Protein AF-A0A1V5PD63-F1 (afdb_monomer)

Mean predicted aligned error: 13.23 Å

Solvent-accessible surface area (backbone atoms only — not comparable to full-atom values): 27724 Å² total; per-residue (Å²): 128,73,57,47,49,63,32,43,35,45,34,33,26,64,24,47,32,35,43,68,70,80,51,73,36,28,32,40,61,41,26,37,80,57,93,47,21,31,34,32,47,24,65,67,56,54,49,72,75,47,67,59,88,42,68,67,51,39,60,47,52,78,74,50,48,59,48,77,75,58,52,82,85,56,81,45,93,88,32,72,53,39,74,52,70,36,71,29,63,66,95,59,85,50,79,59,32,60,36,34,39,48,30,50,51,100,81,66,23,35,47,53,54,15,66,49,57,46,49,35,50,47,40,30,51,47,49,51,46,37,61,76,66,67,65,72,68,51,68,91,58,44,45,91,52,67,96,51,17,58,48,61,56,48,26,73,65,32,28,86,43,80,82,34,24,36,63,70,32,56,42,49,43,54,32,58,70,39,64,56,83,47,45,33,72,43,46,29,29,40,38,37,70,72,73,80,65,45,76,77,44,39,30,35,21,38,36,52,73,43,75,42,48,35,41,37,38,38,43,49,41,40,71,34,73,69,15,50,79,67,76,39,49,37,56,69,55,65,57,69,76,43,38,56,58,43,32,26,52,44,27,53,55,49,43,54,54,50,30,62,57,32,69,52,48,100,55,59,50,40,28,47,55,39,46,54,60,70,70,48,86,69,54,90,51,34,29,44,46,57,35,62,66,32,41,60,64,61,58,72,46,54,45,76,65,43,53,76,32,61,69,45,44,53,45,39,26,33,38,55,91,76,76,24,56,34,71,31,71,88,47,78,65,94,53,67,80,55,57,75,58,58,46,48,31,32,51,41,73,44,59,49,101,85,64,48,78,76,44,80,42,71,49,35,56,36,11,35,29,43,38,25,42,18,44,97,93,36,74,61,67,85,82,85,84,71,78,92,66,57,84,87,66,59,91,64,62,72,59,79,86,70,75,80,77,80,89,73,91,70,83,86,73,82,78,81,81,63,70,75,51,83,61,34,97,61,86,85,53,75,57,42,23,33,64,24,34,28,71,46,71,63,89,46,24,38,34,23,47,39,45,70,48,55,66,76,52,30,33,32,36,25,45,48,86,34,29,87,56,89,74,86,77,55,74,70,39,76,43,44,33,32,28,73,44,77,45,80,55,89,83,25,37,37,34,32,24,31,62,105

Sequence (500 aa):
MPDYQTYRLRITVLTPLHIGNGREMLNQYDYAIHDGRTWRINENALLDTQNVEDPRVAASLMRIKPAQLLLPQDFTEGSRYFRYVLKGTPKSEAEGAVLREQIKDVFDRPYVPGTTIKGALRTALAWHLWGKKELRPEISRLRSKPKFAASDYEHELFGKDPNHDLLRALQVRDSASLDTNALMLVNVRVLTGRGKPGSPVEVEALRPQTVIESEVKLDTALFSPWAKARELQLINSKALIDFIQIARQYGLEAIQREQIWARRLPNEQVVRQFQTMLDYPLQANQFFLQVGWGGGWEQKTLGEHLKSNEAFMRAILESERANGWGVGREHMPENVQDFPISRRVVMAYRRNAQGEITAEIPASPLGWVLVSVGNDDLAIPETDWQPEFTEDDEYTPSAPVIEPPQEEKMPIVKPASKPLVESFEAIPQIGDRFKGEVFNQEGRALELFIPGLDDTVAAAYIGPDDNPTSKKYAEGDIVICEVIGLKQIGRICQVQCRKV

Foldseek 3Di:
DDLKFKKKKKKFWAFWAAFFPPDKAWELAQWDDDPQKIFGFPQVLLVVPWPCVPVVRVVVVVVHRSNNSDDPVQPDAPRPGTLGMAHGDDPDNDGGDIETEGDADPSRFHWAAQVFVLLLLLQLQLLVQCVVVVPAQDQVQADLALVCGCVSSQCVRAHVDPLQGVCVQKDKHIWDTHDCHQKHKFWKWKDQLDDDIHDIHIYITGDGRDIIIIMIMGRNNLCDVNVVVVVSNHPPNVCVVCSQVSQAVVQLVLLVLVLVLCVSFPDCQANVSSVLVNPDPDDSQKHKTFTHDFPPPVSSHNLVRQLVDPVSLQQQCDCVVVVHSVPVVPDDDPRSSCPPSIGMFTWAFDADLVRHTPDIGRHYGYGMIMMFMAGPVGDGDDDPDDHPDDPVSPPDPPDNPPDDPDDDDDDDDPDDQDDEDDADPDDDDARHKYKFFFDDDDQQKTKTDGHHDDVLAEIEIEDNVLRVDRDDDDGRDIFMWGFHDWDDDPNYIYGYTHTD

Structure (mmCIF, N/CA/C/O backbone):
data_AF-A0A1V5PD63-F1
#
_entry.id   AF-A0A1V5PD63-F1
#
loop_
_atom_site.group_PDB
_atom_site.id
_atom_site.type_symbol
_atom_site.label_atom_id
_atom_site.label_alt_id
_atom_site.label_comp_id
_atom_site.label_asym_id
_atom_site.label_entity_id
_atom_site.label_seq_id
_atom_site.pdbx_PDB_ins_code
_atom_site.Cartn_x
_atom_site.Cartn_y
_atom_site.Cartn_z
_atom_site.occupancy
_atom_site.B_iso_or_equiv
_atom_site.auth_seq_id
_atom_site.auth_comp_id
_atom_site.auth_asym_id
_atom_site.auth_atom_id
_atom_site.pdbx_PDB_model_num
ATOM 1 N N . MET A 1 1 ? 5.642 -21.739 -30.373 1.00 56.16 1 MET A N 1
ATOM 2 C CA . MET A 1 1 ? 5.588 -21.361 -28.945 1.00 56.16 1 MET A CA 1
ATOM 3 C C . MET A 1 1 ? 4.265 -20.657 -28.722 1.00 56.16 1 MET A C 1
ATOM 5 O O . MET A 1 1 ? 3.824 -20.011 -29.666 1.00 56.16 1 MET A O 1
ATOM 9 N N . PRO A 1 2 ? 3.609 -20.825 -27.567 1.00 71.69 2 PRO A N 1
ATOM 10 C CA . PRO A 1 2 ? 2.402 -20.066 -27.265 1.00 71.69 2 PRO A CA 1
ATOM 11 C C . PRO A 1 2 ? 2.681 -18.560 -27.355 1.00 71.69 2 PRO A C 1
ATOM 13 O O . PRO A 1 2 ? 3.777 -18.099 -27.034 1.00 71.69 2 PRO A O 1
ATOM 16 N N . ASP A 1 3 ? 1.667 -17.808 -27.777 1.00 89.94 3 ASP A N 1
ATOM 17 C CA . ASP A 1 3 ? 1.682 -16.343 -27.913 1.00 89.94 3 ASP A CA 1
ATOM 18 C C . ASP A 1 3 ? 1.691 -15.609 -26.555 1.00 89.94 3 ASP A C 1
ATOM 20 O O . ASP A 1 3 ? 1.510 -14.395 -26.477 1.00 89.94 3 ASP A O 1
ATOM 24 N N . TYR A 1 4 ? 1.876 -16.346 -25.459 1.00 93.44 4 TYR A N 1
ATOM 25 C CA . TYR A 1 4 ? 1.969 -15.832 -24.103 1.00 93.44 4 TYR A CA 1
ATOM 26 C C . TYR A 1 4 ? 2.741 -16.795 -23.191 1.00 93.44 4 TYR A C 1
ATOM 28 O O . TYR A 1 4 ? 2.940 -17.966 -23.516 1.00 93.44 4 TYR A O 1
ATOM 36 N N . GLN A 1 5 ? 3.136 -16.295 -22.022 1.00 93.88 5 GLN A N 1
ATOM 37 C CA . GLN A 1 5 ? 3.683 -17.066 -20.904 1.00 93.88 5 GLN A CA 1
ATOM 38 C C . GLN A 1 5 ? 2.861 -16.785 -19.645 1.00 93.88 5 GLN A C 1
ATOM 40 O O . GLN A 1 5 ? 2.387 -15.665 -19.455 1.00 93.88 5 GLN A O 1
ATOM 45 N N . THR A 1 6 ? 2.688 -17.784 -18.785 1.00 95.81 6 THR A N 1
ATOM 46 C CA . THR A 1 6 ? 1.979 -17.650 -17.506 1.00 95.81 6 THR A CA 1
ATOM 47 C C . THR A 1 6 ? 2.895 -18.000 -16.349 1.00 95.81 6 THR A C 1
ATOM 49 O O . THR A 1 6 ? 3.653 -18.966 -16.414 1.00 95.81 6 THR A O 1
ATOM 52 N N . TYR A 1 7 ? 2.787 -17.231 -15.275 1.00 97.06 7 TYR A N 1
ATOM 53 C CA . TYR A 1 7 ? 3.519 -17.420 -14.039 1.00 97.06 7 TYR A CA 1
ATOM 54 C C . TYR A 1 7 ? 2.541 -17.452 -12.873 1.00 97.06 7 TYR A C 1
ATOM 56 O O . TYR A 1 7 ? 1.720 -16.551 -12.711 1.00 97.06 7 TYR A O 1
ATOM 64 N N . ARG A 1 8 ? 2.666 -18.465 -12.025 1.00 97.62 8 ARG A N 1
ATOM 65 C CA . ARG A 1 8 ? 1.982 -18.541 -10.738 1.00 97.62 8 ARG A CA 1
ATOM 66 C C . ARG A 1 8 ? 2.792 -17.771 -9.707 1.00 97.62 8 ARG A C 1
ATOM 68 O O . ARG A 1 8 ? 4.009 -17.943 -9.619 1.00 97.62 8 ARG A O 1
ATOM 75 N N . LEU A 1 9 ? 2.113 -16.935 -8.934 1.00 97.62 9 LEU A N 1
ATOM 76 C CA . LEU A 1 9 ? 2.703 -16.177 -7.842 1.00 97.62 9 LEU A CA 1
ATOM 77 C C . LEU A 1 9 ? 2.231 -16.745 -6.508 1.00 97.62 9 LEU A C 1
ATOM 79 O O . LEU A 1 9 ? 1.028 -16.835 -6.262 1.00 97.62 9 LEU A O 1
ATOM 83 N N . ARG A 1 10 ? 3.187 -17.039 -5.628 1.00 97.50 10 ARG A N 1
ATOM 84 C CA . ARG A 1 10 ? 2.959 -17.231 -4.196 1.00 97.50 10 ARG A CA 1
ATOM 85 C C . ARG A 1 10 ? 3.561 -16.037 -3.466 1.00 97.50 10 ARG A C 1
ATOM 87 O O . ARG A 1 10 ? 4.773 -15.837 -3.498 1.00 97.50 10 ARG A O 1
ATOM 94 N N . ILE A 1 11 ? 2.712 -15.222 -2.857 1.00 97.81 11 ILE A N 1
ATOM 95 C CA . ILE A 1 11 ? 3.085 -13.963 -2.213 1.00 97.81 11 ILE A CA 1
ATOM 96 C C . ILE A 1 11 ? 2.921 -14.143 -0.704 1.00 97.81 11 ILE A C 1
ATOM 98 O O . ILE A 1 11 ? 1.800 -14.262 -0.215 1.00 97.81 11 ILE A O 1
ATOM 102 N N . THR A 1 12 ? 4.024 -14.157 0.035 1.00 97.81 12 THR A N 1
ATOM 103 C CA . THR A 1 12 ? 4.018 -14.233 1.501 1.00 97.81 12 THR A CA 1
ATOM 104 C C . THR A 1 12 ? 4.093 -12.826 2.078 1.00 97.81 12 THR A C 1
ATOM 106 O O . THR A 1 12 ? 5.031 -12.080 1.785 1.00 97.81 12 THR A O 1
ATOM 109 N N . VAL A 1 13 ? 3.117 -12.449 2.903 1.00 97.44 13 VAL A N 1
ATOM 110 C CA . VAL A 1 13 ? 3.118 -11.166 3.618 1.00 97.44 13 VAL A CA 1
ATOM 111 C C . VAL A 1 13 ? 4.199 -11.196 4.697 1.00 97.44 13 VAL A C 1
ATOM 113 O O . VAL A 1 13 ? 4.145 -12.029 5.596 1.00 97.44 13 VAL A O 1
ATOM 116 N N . LEU A 1 14 ? 5.188 -10.304 4.624 1.00 96.75 14 LEU A N 1
ATOM 117 C CA . LEU A 1 14 ? 6.289 -10.255 5.598 1.00 96.75 14 LEU A CA 1
ATOM 118 C C . LEU A 1 14 ? 5.989 -9.281 6.728 1.00 96.75 14 LEU A C 1
ATOM 120 O O . LEU A 1 14 ? 6.303 -9.549 7.883 1.00 96.75 14 LEU A O 1
ATOM 124 N N . THR A 1 15 ? 5.362 -8.157 6.390 1.00 96.44 15 THR A N 1
ATOM 125 C CA . THR A 1 15 ? 4.954 -7.132 7.348 1.00 96.44 15 THR A CA 1
ATOM 126 C C . THR A 1 15 ? 3.508 -6.713 7.101 1.00 96.44 15 THR A C 1
ATOM 128 O O . THR A 1 15 ? 3.012 -6.929 5.990 1.00 96.44 15 THR A O 1
ATOM 131 N N . PRO A 1 16 ? 2.803 -6.126 8.091 1.00 97.25 16 PRO A N 1
ATOM 132 C CA . PRO A 1 16 ? 1.379 -5.850 7.952 1.00 97.25 16 PRO A CA 1
ATOM 133 C C . PRO A 1 16 ? 1.063 -5.068 6.673 1.00 97.25 16 PRO A C 1
ATOM 135 O O . PRO A 1 16 ? 1.683 -4.040 6.376 1.00 97.25 16 PRO A O 1
ATOM 138 N N . LEU A 1 17 ? 0.112 -5.577 5.892 1.00 98.19 17 LEU A N 1
ATOM 139 C CA . LEU A 1 17 ? -0.193 -5.060 4.560 1.00 98.19 17 LEU A CA 1
ATOM 140 C C . LEU A 1 17 ? -1.595 -4.454 4.516 1.00 98.19 17 LEU A C 1
ATOM 142 O O . LEU A 1 17 ? -2.590 -5.169 4.462 1.00 98.19 17 LEU A O 1
ATOM 146 N N . HIS A 1 18 ? -1.654 -3.122 4.473 1.00 98.25 18 HIS A N 1
ATOM 147 C CA . HIS A 1 18 ? -2.888 -2.381 4.223 1.00 98.25 18 HIS A CA 1
ATOM 148 C C . HIS A 1 18 ? -2.990 -1.920 2.759 1.00 98.25 18 HIS A C 1
ATOM 150 O O . HIS A 1 18 ? -2.113 -1.212 2.241 1.00 98.25 18 HIS A O 1
ATOM 156 N N . ILE A 1 19 ? -4.099 -2.274 2.114 1.00 98.12 19 ILE A N 1
ATOM 157 C CA . ILE A 1 19 ? -4.550 -1.787 0.810 1.00 98.12 19 ILE A CA 1
ATOM 158 C C . ILE A 1 19 ? -5.971 -1.262 1.022 1.00 98.12 19 ILE A C 1
ATOM 160 O O . ILE A 1 19 ? -6.917 -2.038 1.088 1.00 98.12 19 ILE A O 1
ATOM 164 N N . GLY A 1 20 ? -6.119 0.052 1.170 1.00 95.69 20 GLY A N 1
ATOM 165 C CA . GLY A 1 20 ? -7.416 0.655 1.464 1.00 95.69 20 GLY A CA 1
ATOM 166 C C . GLY A 1 20 ? -8.352 0.700 0.255 1.00 95.69 20 GLY A C 1
ATOM 167 O O . GLY A 1 20 ? -7.907 0.911 -0.874 1.00 95.69 20 GLY A O 1
ATOM 168 N N . ASN A 1 21 ? -9.654 0.577 0.506 1.00 94.75 21 ASN A N 1
ATOM 169 C CA . ASN A 1 21 ? -10.713 0.848 -0.479 1.00 94.75 21 ASN A CA 1
ATOM 170 C C . ASN A 1 21 ? -11.198 2.316 -0.458 1.00 94.75 21 ASN A C 1
ATOM 172 O O . ASN A 1 21 ? -12.040 2.701 -1.263 1.00 94.75 21 ASN A O 1
ATOM 176 N N . GLY A 1 22 ? -10.662 3.133 0.457 1.00 94.12 22 GLY A N 1
ATOM 177 C CA . GLY A 1 22 ? -11.051 4.531 0.655 1.00 94.12 22 GLY A CA 1
ATOM 178 C C . GLY A 1 22 ? -12.177 4.747 1.671 1.00 94.12 22 GLY A C 1
ATOM 179 O O . GLY A 1 22 ? -12.490 5.900 1.953 1.00 94.12 22 GLY A O 1
ATOM 180 N N . ARG A 1 23 ? -12.757 3.682 2.244 1.00 95.25 23 ARG A N 1
ATOM 181 C CA . ARG A 1 23 ? -13.747 3.773 3.321 1.00 95.25 23 ARG A CA 1
ATOM 182 C C . ARG A 1 23 ? -13.060 3.964 4.672 1.00 95.25 23 ARG A C 1
ATOM 184 O O . ARG A 1 23 ? -12.121 3.251 5.033 1.00 95.25 23 ARG A O 1
ATOM 191 N N . GLU A 1 24 ? -13.577 4.923 5.425 1.00 96.44 24 GLU A N 1
ATOM 192 C CA . GLU A 1 24 ? -13.279 5.128 6.837 1.00 96.44 24 GLU A CA 1
ATOM 193 C C . GLU A 1 24 ? -14.503 4.671 7.636 1.00 96.44 24 GLU A C 1
ATOM 195 O O . GLU A 1 24 ? -15.613 5.130 7.383 1.00 96.44 24 GLU A O 1
ATOM 200 N N . MET A 1 25 ? -14.303 3.710 8.534 1.00 96.81 25 MET A N 1
ATOM 201 C CA . MET A 1 25 ? -15.334 3.170 9.415 1.00 96.81 25 MET A CA 1
ATOM 202 C C . MET A 1 25 ? -15.289 3.900 10.753 1.00 96.81 25 MET A C 1
ATOM 204 O O . MET A 1 25 ? -14.202 4.157 11.272 1.00 96.81 25 MET A O 1
ATOM 208 N N . LEU A 1 26 ? -16.451 4.203 11.320 1.00 97.00 26 LEU A N 1
ATOM 209 C CA . LEU A 1 26 ? -16.584 4.967 12.554 1.00 97.00 26 LEU A CA 1
ATOM 210 C C . LEU A 1 26 ? -17.101 4.093 13.701 1.00 97.00 26 LEU A C 1
ATOM 212 O O . LEU A 1 26 ? -18.103 3.384 13.559 1.00 97.00 26 LEU A O 1
ATOM 216 N N . ASN A 1 27 ? -16.455 4.183 14.865 1.00 96.75 27 ASN A N 1
ATOM 217 C CA . ASN A 1 27 ? -16.917 3.507 16.078 1.00 96.75 27 ASN A CA 1
ATOM 218 C C . ASN A 1 27 ? -18.337 3.961 16.440 1.00 96.75 27 ASN A C 1
ATOM 220 O O . ASN A 1 27 ? -18.619 5.160 16.427 1.00 96.75 27 ASN A O 1
ATOM 224 N N . GLN A 1 28 ? -19.181 3.007 16.828 1.00 95.44 28 GLN A N 1
ATOM 225 C CA . GLN A 1 28 ? -20.618 3.113 17.103 1.00 95.44 28 GLN A CA 1
ATOM 226 C C . GLN A 1 28 ? -21.524 3.197 15.863 1.00 95.44 28 GLN A C 1
ATOM 228 O O . GLN A 1 28 ? -22.731 2.973 15.988 1.00 95.44 28 GLN A O 1
ATOM 233 N N . TYR A 1 29 ? -20.969 3.466 14.678 1.00 95.12 29 TYR A N 1
ATOM 234 C CA . TYR A 1 29 ? -21.730 3.589 13.431 1.00 95.12 29 TYR A CA 1
ATOM 235 C C . TYR A 1 29 ? -21.489 2.397 12.503 1.00 95.12 29 TYR A C 1
ATOM 237 O O . TYR A 1 29 ? -22.419 1.662 12.187 1.00 95.12 29 TYR A O 1
ATOM 245 N N . ASP A 1 30 ? -20.236 2.172 12.115 1.00 96.69 30 ASP A N 1
ATOM 246 C CA . ASP A 1 30 ? -19.833 1.073 11.237 1.00 96.69 30 ASP A CA 1
ATOM 247 C C . ASP A 1 30 ? -19.309 -0.129 12.038 1.00 96.69 30 ASP A C 1
ATOM 249 O O . ASP A 1 30 ? -19.431 -1.284 11.629 1.00 96.69 30 ASP A O 1
ATOM 253 N N . TYR A 1 31 ? -18.701 0.098 13.196 1.00 97.31 31 TYR A N 1
ATOM 254 C CA . TYR A 1 31 ? -18.218 -0.992 14.038 1.00 97.31 31 TYR A CA 1
ATOM 255 C C . TYR A 1 31 ? -18.523 -0.741 15.507 1.00 97.31 31 TYR A C 1
ATOM 257 O O . TYR A 1 31 ? -18.711 0.398 15.933 1.00 97.31 31 TYR A O 1
ATOM 265 N N . ALA A 1 32 ? -18.559 -1.821 16.277 1.00 97.06 32 ALA A N 1
ATOM 266 C CA . ALA A 1 32 ? -18.677 -1.787 17.725 1.00 97.06 32 ALA A CA 1
ATOM 267 C C . ALA A 1 32 ? -17.462 -2.460 18.364 1.00 97.06 32 ALA A C 1
ATOM 269 O O . ALA A 1 32 ? -16.885 -3.396 17.808 1.00 97.06 32 ALA A O 1
ATOM 270 N N . ILE A 1 33 ? -17.083 -1.980 19.543 1.00 95.44 33 ILE A N 1
ATOM 271 C CA . ILE A 1 33 ? -16.052 -2.595 20.373 1.00 95.44 33 ILE A CA 1
ATOM 272 C C . ILE A 1 33 ? -16.753 -3.355 21.495 1.00 95.44 33 ILE A C 1
ATOM 274 O O . ILE A 1 33 ? -17.565 -2.778 22.215 1.00 95.44 33 ILE A O 1
ATOM 278 N N . HIS A 1 34 ? -16.456 -4.646 21.620 1.00 94.44 34 HIS A N 1
ATOM 279 C CA . HIS A 1 34 ? -17.013 -5.502 22.664 1.00 94.44 34 HIS A CA 1
ATOM 280 C C . HIS A 1 34 ? -16.052 -6.656 22.960 1.00 94.44 34 HIS A C 1
ATOM 282 O O . HIS A 1 34 ? -15.544 -7.281 22.025 1.00 94.44 34 HIS A O 1
ATOM 288 N N . ASP A 1 35 ? -15.781 -6.906 24.244 1.00 90.56 35 ASP A N 1
ATOM 289 C CA . ASP A 1 35 ? -14.887 -7.961 24.747 1.00 90.56 35 ASP A CA 1
ATOM 290 C C . ASP A 1 35 ? -13.514 -8.012 24.057 1.00 90.56 35 ASP A C 1
ATOM 292 O O . ASP A 1 35 ? -13.036 -9.058 23.613 1.00 90.56 35 ASP A O 1
ATOM 296 N N . GLY A 1 36 ? -12.873 -6.846 23.923 1.00 88.56 36 GLY A N 1
ATOM 297 C CA . GLY A 1 36 ? -11.539 -6.733 23.321 1.00 88.56 36 GLY A CA 1
ATOM 298 C C . GLY A 1 36 ? -11.503 -7.042 21.818 1.00 88.56 36 GLY A C 1
ATOM 299 O O . GLY A 1 36 ? -10.435 -7.302 21.260 1.00 88.56 36 GLY A O 1
ATOM 300 N N . ARG A 1 37 ? -12.661 -7.040 21.152 1.00 93.69 37 ARG A N 1
ATOM 301 C CA . ARG A 1 37 ? -12.807 -7.302 19.718 1.00 93.69 37 ARG A CA 1
ATOM 302 C C . ARG A 1 37 ? -13.525 -6.160 19.024 1.00 93.69 37 ARG A C 1
ATOM 304 O O . ARG A 1 37 ? -14.313 -5.430 19.626 1.00 93.69 37 ARG A O 1
ATOM 311 N N . THR A 1 38 ? -13.275 -6.061 17.728 1.00 95.88 38 THR A N 1
ATOM 312 C CA . THR A 1 38 ? -13.911 -5.092 16.840 1.00 95.88 38 THR A CA 1
ATOM 313 C C . THR A 1 38 ? -14.882 -5.817 15.932 1.00 95.88 38 THR A C 1
ATOM 315 O O . THR A 1 38 ? -14.495 -6.664 15.128 1.00 95.88 38 THR A O 1
ATOM 318 N N . TRP A 1 39 ? -16.154 -5.483 16.073 1.00 97.44 39 TRP A N 1
ATOM 319 C CA . TRP A 1 39 ? -17.262 -6.139 15.406 1.00 97.44 39 TRP A CA 1
ATOM 320 C C . TRP A 1 39 ? -17.755 -5.253 14.269 1.00 97.44 39 TRP A C 1
ATOM 322 O O . TRP A 1 39 ? -18.294 -4.171 14.516 1.00 97.44 39 TRP A O 1
ATOM 332 N N . ARG A 1 40 ? -17.562 -5.686 13.017 1.00 96.94 40 ARG A N 1
ATOM 333 C CA . ARG A 1 40 ? -18.050 -4.942 11.853 1.00 96.94 40 ARG A CA 1
ATOM 334 C C . ARG A 1 40 ? -19.560 -5.098 11.776 1.00 96.94 40 ARG A C 1
ATOM 336 O O . ARG A 1 40 ? -20.043 -6.187 11.475 1.00 96.94 40 ARG A O 1
ATOM 343 N N . ILE A 1 41 ? -20.294 -4.021 12.024 1.00 97.62 41 ILE A N 1
ATOM 344 C CA . ILE A 1 41 ? -21.756 -4.027 12.033 1.00 97.62 41 ILE A CA 1
ATOM 345 C C . ILE A 1 41 ? -22.281 -4.310 10.620 1.00 97.62 41 ILE A C 1
ATOM 347 O O . ILE A 1 41 ? -21.741 -3.819 9.630 1.00 97.62 41 ILE A O 1
ATOM 351 N N . ASN A 1 42 ? -23.334 -5.120 10.537 1.00 96.38 42 ASN A N 1
ATOM 352 C CA . ASN A 1 42 ? -24.156 -5.293 9.350 1.00 96.38 42 ASN A CA 1
ATOM 353 C C . ASN A 1 42 ? -25.374 -4.370 9.463 1.00 96.38 42 ASN A C 1
ATOM 355 O O . ASN A 1 42 ? -26.416 -4.738 10.008 1.00 96.38 42 ASN A O 1
ATOM 359 N N . GLU A 1 43 ? -25.216 -3.146 8.967 1.00 91.94 43 GLU A N 1
ATOM 360 C CA . GLU A 1 43 ? -26.202 -2.075 9.093 1.00 91.94 43 GLU A CA 1
ATOM 361 C C . GLU A 1 43 ? -27.516 -2.454 8.398 1.00 91.94 43 GLU A C 1
ATOM 363 O O . GLU A 1 43 ? -28.594 -2.205 8.931 1.00 91.94 43 GLU A O 1
ATOM 368 N N . ASN A 1 44 ? -27.428 -3.138 7.253 1.00 91.56 44 ASN A N 1
ATOM 369 C CA . ASN A 1 44 ? -28.597 -3.629 6.524 1.00 91.56 44 ASN A CA 1
ATOM 370 C C . ASN A 1 44 ? -29.381 -4.641 7.366 1.00 91.56 44 ASN A C 1
ATOM 372 O O . ASN A 1 44 ? -30.582 -4.486 7.550 1.00 91.56 44 ASN A O 1
ATOM 376 N N . ALA A 1 45 ? -28.700 -5.631 7.955 1.00 93.12 45 ALA A N 1
ATOM 377 C CA . ALA A 1 45 ? -29.373 -6.624 8.789 1.00 93.12 45 ALA A CA 1
ATOM 378 C C . ALA A 1 45 ? -29.992 -6.023 10.059 1.00 93.12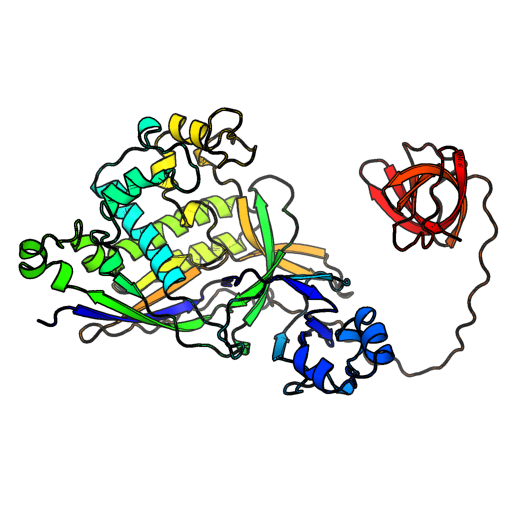 45 ALA A C 1
ATOM 380 O O . ALA A 1 45 ? -30.998 -6.552 10.529 1.00 93.12 45 ALA A O 1
ATOM 381 N N . LEU A 1 46 ? -29.405 -4.954 10.610 1.00 90.56 46 LEU A N 1
ATOM 382 C CA . LEU A 1 46 ? -29.995 -4.207 11.723 1.00 90.56 46 LEU A CA 1
ATOM 383 C C . LEU A 1 46 ? -31.245 -3.439 11.299 1.00 90.56 46 LEU A C 1
ATOM 385 O O . LEU A 1 46 ? -32.221 -3.432 12.040 1.00 90.56 46 LEU A O 1
ATOM 389 N N . LEU A 1 47 ? -31.232 -2.797 10.131 1.00 88.06 47 LEU A N 1
ATOM 390 C CA . LEU A 1 47 ? -32.383 -2.047 9.626 1.00 88.06 47 LEU A CA 1
ATOM 391 C C . LEU A 1 47 ? -33.535 -2.969 9.212 1.00 88.06 47 LEU A C 1
ATOM 393 O O . LEU A 1 47 ? -34.686 -2.648 9.495 1.00 88.06 47 LEU A O 1
ATOM 397 N N . ASP A 1 48 ? -33.233 -4.135 8.636 1.00 89.19 48 ASP A N 1
ATOM 398 C CA . ASP A 1 48 ? -34.225 -5.137 8.218 1.00 89.19 48 ASP A CA 1
ATOM 399 C C . ASP A 1 48 ? -35.076 -5.678 9.380 1.00 89.19 48 ASP A C 1
ATOM 401 O O . ASP A 1 48 ? -36.147 -6.242 9.158 1.00 89.19 48 ASP A O 1
ATOM 405 N N . THR A 1 49 ? -34.606 -5.558 10.627 1.00 86.69 49 THR A N 1
ATOM 406 C CA . THR A 1 49 ? -35.370 -5.968 11.817 1.00 86.69 49 THR A CA 1
ATOM 407 C C . THR A 1 49 ? -36.222 -4.844 12.404 1.00 86.69 49 THR A C 1
ATOM 409 O O . THR A 1 49 ? -37.002 -5.095 13.325 1.00 86.69 49 THR A O 1
ATOM 412 N N . GLN A 1 50 ? -36.118 -3.622 11.874 1.00 86.06 50 GLN A N 1
ATOM 413 C CA . GLN A 1 50 ? -36.891 -2.466 12.321 1.00 86.06 50 GLN A CA 1
ATOM 414 C C . GLN A 1 50 ? -38.097 -2.221 11.411 1.00 86.06 50 GLN A C 1
ATOM 416 O O . GLN A 1 50 ? -38.039 -2.403 10.197 1.00 86.06 50 GLN A O 1
ATOM 421 N N . ASN A 1 51 ? -39.197 -1.720 11.980 1.00 85.56 51 ASN A N 1
ATOM 422 C CA . ASN A 1 51 ? -40.352 -1.276 11.196 1.00 85.56 51 ASN A CA 1
ATOM 423 C C . ASN A 1 51 ? -40.105 0.123 10.600 1.00 85.56 51 ASN A C 1
ATOM 425 O O . ASN A 1 51 ? -40.708 1.105 11.034 1.00 85.56 51 ASN A O 1
ATOM 429 N N . VAL A 1 52 ? -39.183 0.215 9.638 1.00 82.44 52 VAL A N 1
ATOM 430 C CA . VAL A 1 52 ? -38.752 1.482 9.015 1.00 82.44 52 VAL A CA 1
ATOM 431 C C . VAL A 1 52 ? -39.860 2.202 8.235 1.00 82.44 52 VAL A C 1
ATOM 433 O O . VAL A 1 52 ? -39.739 3.398 7.985 1.00 82.44 52 VAL A O 1
ATOM 436 N N . GLU A 1 53 ? -40.957 1.510 7.914 1.00 85.69 53 GLU A N 1
ATOM 437 C CA . GLU A 1 53 ? -42.147 2.098 7.284 1.00 85.69 53 GLU A CA 1
ATOM 438 C C . GLU A 1 53 ? -42.966 2.973 8.253 1.00 85.69 53 GLU A C 1
ATOM 440 O O . GLU A 1 53 ? -43.737 3.822 7.807 1.00 85.69 53 GLU A O 1
ATOM 445 N N . ASP A 1 54 ? -42.810 2.815 9.579 1.00 89.12 54 ASP A N 1
ATOM 446 C CA . ASP A 1 54 ? -43.384 3.755 10.553 1.00 89.12 54 ASP A CA 1
ATOM 447 C C . ASP A 1 54 ? -42.500 5.017 10.624 1.00 89.12 54 ASP A C 1
ATOM 449 O O . ASP A 1 54 ? -41.362 4.945 11.109 1.00 89.12 54 ASP A O 1
ATOM 453 N N . PRO A 1 55 ? -43.007 6.207 10.236 1.00 88.31 55 PRO A N 1
ATOM 454 C CA . PRO A 1 55 ? -42.218 7.439 10.234 1.00 88.31 55 PRO A CA 1
ATOM 455 C C . PRO A 1 55 ? -41.627 7.805 11.602 1.00 88.31 55 PRO A C 1
ATOM 457 O O . PRO A 1 55 ? -40.600 8.481 11.669 1.00 88.31 55 PRO A O 1
ATOM 460 N N . ARG A 1 56 ? -42.249 7.368 12.707 1.00 87.56 56 ARG A N 1
ATOM 461 C CA . ARG A 1 56 ? -41.738 7.605 14.067 1.00 87.56 56 ARG A CA 1
ATOM 462 C C . ARG A 1 56 ? -40.514 6.746 14.358 1.00 87.56 56 ARG A C 1
ATOM 464 O O . ARG A 1 56 ? -39.560 7.241 14.955 1.00 87.56 56 ARG A O 1
ATOM 471 N N . VAL A 1 57 ? -40.534 5.486 13.919 1.00 85.62 57 VAL A N 1
ATOM 472 C CA . VAL A 1 57 ? -39.398 4.563 14.043 1.00 85.62 57 VAL A CA 1
ATOM 473 C C . VAL A 1 57 ? -38.252 5.060 13.171 1.00 85.62 57 VAL A C 1
ATOM 475 O O . VAL A 1 57 ? -37.145 5.226 13.676 1.00 85.62 57 VAL A O 1
ATOM 478 N N . ALA A 1 58 ? -38.527 5.423 11.916 1.00 84.94 58 ALA A N 1
ATOM 479 C CA . ALA A 1 58 ? -37.528 6.011 11.026 1.00 84.94 58 ALA A CA 1
ATOM 480 C C . ALA A 1 58 ? -36.890 7.285 11.621 1.00 84.94 58 ALA A C 1
ATOM 482 O O . ALA A 1 58 ? -35.666 7.401 11.672 1.00 84.94 58 ALA A O 1
ATOM 483 N N . ALA A 1 59 ? -37.698 8.211 12.152 1.00 86.94 59 ALA A N 1
ATOM 484 C CA . ALA A 1 59 ? -37.200 9.433 12.791 1.00 86.94 59 ALA A CA 1
ATOM 485 C C . ALA A 1 59 ? -36.367 9.159 14.058 1.00 86.94 59 ALA A C 1
ATOM 487 O O . ALA A 1 59 ? -35.431 9.905 14.355 1.00 86.94 59 ALA A O 1
ATOM 488 N N . SER A 1 60 ? -36.692 8.098 14.803 1.00 85.94 60 SER A N 1
ATOM 489 C CA . SER A 1 60 ? -35.899 7.644 15.947 1.00 85.94 60 SER A CA 1
ATOM 490 C C . SER A 1 60 ? -34.561 7.051 15.503 1.00 85.94 60 SER A C 1
ATOM 492 O O . SER A 1 60 ? -33.524 7.411 16.054 1.00 85.94 60 SER A O 1
ATOM 494 N N . LEU A 1 61 ? -34.561 6.192 14.479 1.00 86.00 61 LEU A N 1
ATOM 495 C CA . LEU A 1 61 ? -33.351 5.561 13.940 1.00 86.00 61 LEU A CA 1
ATOM 496 C C . LEU A 1 61 ? -32.359 6.583 13.376 1.00 86.00 61 LEU A C 1
ATOM 498 O O . LEU A 1 61 ? -31.159 6.400 13.527 1.00 86.00 61 LEU A O 1
ATOM 502 N N . MET A 1 62 ? -32.830 7.711 12.835 1.00 84.12 62 MET A N 1
ATOM 503 C CA . MET A 1 62 ? -31.958 8.821 12.416 1.00 84.12 62 MET A CA 1
ATOM 504 C C . MET A 1 62 ? -31.147 9.453 13.562 1.00 84.12 62 MET A C 1
ATOM 506 O O . MET A 1 62 ? -30.213 10.209 13.304 1.00 84.12 62 MET A O 1
ATOM 510 N N . ARG A 1 63 ? -31.518 9.200 14.823 1.00 87.69 63 ARG A N 1
ATOM 511 C CA . ARG A 1 63 ? -30.859 9.754 16.019 1.00 87.69 63 ARG A CA 1
ATOM 512 C C . ARG A 1 63 ? -30.117 8.702 16.839 1.00 87.69 63 ARG A C 1
ATOM 514 O O . ARG A 1 63 ? -29.378 9.072 17.748 1.00 87.69 63 ARG A O 1
ATOM 521 N N . ILE A 1 64 ? -30.349 7.422 16.557 1.00 88.44 64 ILE A N 1
ATOM 522 C CA . ILE A 1 64 ? -29.766 6.296 17.284 1.00 88.44 64 ILE A CA 1
ATOM 523 C C . ILE A 1 64 ? -28.601 5.749 16.471 1.00 88.44 64 ILE A C 1
ATOM 525 O O . ILE A 1 64 ? -28.691 5.565 15.259 1.00 88.44 64 ILE A O 1
ATOM 529 N N . LYS A 1 65 ? -27.495 5.473 17.151 1.00 91.81 65 LYS A N 1
ATOM 530 C CA . LYS A 1 65 ? -26.316 4.884 16.517 1.00 91.81 65 LYS A CA 1
ATOM 531 C C . LYS A 1 65 ? -26.562 3.385 16.330 1.00 91.81 65 LYS A C 1
ATOM 533 O O . LYS A 1 65 ? -27.073 2.764 17.262 1.00 91.81 65 LYS A O 1
ATOM 538 N N . PRO A 1 66 ? -26.172 2.775 15.201 1.00 93.06 66 PRO A N 1
ATOM 539 C CA . PRO A 1 66 ? -26.336 1.340 14.967 1.00 93.06 66 PRO A CA 1
ATOM 540 C C . PRO A 1 66 ? -25.883 0.455 16.135 1.00 93.06 66 PRO A C 1
ATOM 542 O O . PRO A 1 66 ? -26.596 -0.472 16.509 1.00 93.06 66 PRO A O 1
ATOM 545 N N . ALA A 1 67 ? -24.760 0.782 16.783 1.00 93.38 67 ALA A N 1
ATOM 546 C CA . ALA A 1 67 ? -24.271 0.019 17.930 1.00 93.38 67 ALA A CA 1
ATOM 547 C C . ALA A 1 67 ? -25.210 0.028 19.151 1.00 93.38 67 ALA A C 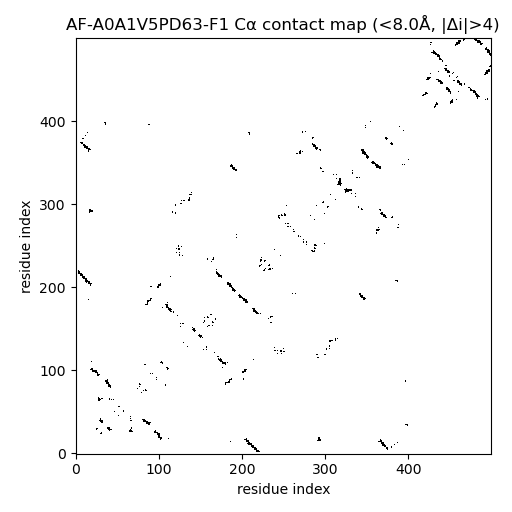1
ATOM 549 O O . ALA A 1 67 ? -25.200 -0.916 19.932 1.00 93.38 67 ALA A O 1
ATOM 550 N N . GLN A 1 68 ? -26.048 1.055 19.311 1.00 92.00 68 GLN A N 1
ATOM 551 C CA . GLN A 1 68 ? -27.013 1.158 20.413 1.00 92.00 68 GLN A CA 1
ATOM 552 C C . GLN A 1 68 ? -28.256 0.283 20.203 1.00 92.00 68 GLN A C 1
ATOM 554 O O . GLN A 1 68 ? -29.045 0.117 21.131 1.00 92.00 68 GLN A O 1
ATOM 559 N N . LEU A 1 69 ? -28.450 -0.248 18.993 1.00 91.69 69 LEU A N 1
ATOM 560 C CA . LEU A 1 69 ? -29.520 -1.200 18.686 1.00 91.69 69 LEU A CA 1
ATOM 561 C C . LEU A 1 69 ? -29.126 -2.642 19.026 1.00 91.69 69 LEU A C 1
ATOM 563 O O . LEU A 1 69 ? -29.992 -3.512 19.047 1.00 91.69 69 LEU A O 1
ATOM 567 N N . LEU A 1 70 ? -27.838 -2.890 19.270 1.00 94.31 70 LEU A N 1
ATOM 568 C CA . LEU A 1 70 ? -27.307 -4.204 19.602 1.00 94.31 70 LEU A CA 1
ATOM 569 C C . LEU A 1 70 ? -27.468 -4.493 21.096 1.00 94.31 70 LEU A C 1
ATOM 571 O O . LEU A 1 70 ? -27.161 -3.661 21.952 1.00 94.31 70 LEU A O 1
ATOM 575 N N . LEU A 1 71 ? -27.911 -5.705 21.405 1.00 93.44 71 LEU A N 1
ATOM 576 C CA . LEU A 1 71 ? -27.959 -6.247 22.756 1.00 93.44 71 LEU A CA 1
ATOM 577 C C . LEU A 1 71 ? -26.672 -7.030 23.054 1.00 93.44 71 LEU A C 1
ATOM 579 O O . LEU A 1 71 ? -26.057 -7.566 22.133 1.00 93.44 71 LEU A O 1
ATOM 583 N N . PRO A 1 72 ? -26.273 -7.186 24.330 1.00 92.62 72 PRO A N 1
ATOM 584 C CA . PRO A 1 72 ? -25.090 -7.972 24.685 1.00 92.62 72 PRO A CA 1
ATOM 585 C C . PRO A 1 72 ? -25.091 -9.394 24.098 1.00 92.62 72 PRO A C 1
ATOM 587 O O . PRO A 1 72 ? -24.056 -9.863 23.639 1.00 92.62 72 PRO A O 1
ATOM 590 N N . GLN A 1 73 ? -26.251 -10.063 24.027 1.00 93.38 73 GLN A N 1
ATOM 591 C CA . GLN A 1 73 ? -26.344 -11.404 23.430 1.00 93.38 73 GLN A CA 1
ATOM 592 C C . GLN A 1 73 ? -26.105 -11.446 21.911 1.00 93.38 73 GLN A C 1
ATOM 594 O O . GLN A 1 73 ? -25.865 -12.522 21.363 1.00 93.38 73 GLN A O 1
ATOM 599 N N . ASP A 1 74 ? -26.187 -10.304 21.223 1.00 94.75 74 ASP A N 1
ATOM 600 C CA . ASP A 1 74 ? -26.004 -10.246 19.774 1.00 94.75 74 ASP A CA 1
ATOM 601 C C . ASP A 1 74 ? -24.534 -10.431 19.387 1.00 94.75 74 ASP A C 1
ATOM 603 O O . ASP A 1 74 ? -24.268 -10.908 18.280 1.00 94.75 74 ASP A O 1
ATOM 607 N N . PHE A 1 75 ? -23.595 -10.103 20.289 1.00 95.81 75 PHE A N 1
ATOM 608 C CA . PHE A 1 75 ? -22.136 -10.175 20.118 1.00 95.81 75 PHE A CA 1
ATOM 609 C C . PHE A 1 75 ? -21.607 -11.615 20.149 1.00 95.81 75 PHE A C 1
ATOM 611 O O . PHE A 1 75 ? -20.804 -12.016 20.989 1.00 95.81 75 PHE A O 1
ATOM 618 N N . THR A 1 76 ? -22.060 -12.408 19.185 1.00 94.69 76 THR A N 1
ATOM 619 C CA . THR A 1 76 ? -21.637 -13.790 18.957 1.00 94.69 76 THR A CA 1
ATOM 620 C C . THR A 1 76 ? -21.123 -13.947 17.529 1.00 94.69 76 THR A C 1
ATOM 622 O O . THR A 1 76 ? -21.691 -13.399 16.581 1.00 94.69 76 THR A O 1
ATOM 625 N N . GLU A 1 77 ? -20.009 -14.665 17.347 1.00 89.69 77 GLU A N 1
ATOM 626 C CA . GLU A 1 77 ? -19.489 -14.943 16.002 1.00 89.69 77 GLU A CA 1
ATOM 627 C C . GLU A 1 77 ? -20.540 -15.705 15.177 1.00 89.69 77 GLU A C 1
ATOM 629 O O . GLU A 1 77 ? -21.138 -16.669 15.651 1.00 89.69 77 GLU A O 1
ATOM 634 N N . GLY A 1 78 ? -20.786 -15.253 13.944 1.00 89.00 78 GLY A N 1
ATOM 635 C CA . GLY A 1 78 ? -21.840 -15.793 13.075 1.00 89.00 78 GLY A CA 1
ATOM 636 C C . GLY A 1 78 ? -23.219 -15.142 13.245 1.00 89.00 78 GLY A C 1
ATOM 637 O O . GLY A 1 78 ? -24.129 -15.445 12.473 1.00 89.00 78 GLY A O 1
ATOM 638 N N . SER A 1 79 ? -23.389 -14.224 14.202 1.00 94.88 79 SER A N 1
ATOM 639 C CA . SER A 1 79 ? -24.591 -13.390 14.299 1.00 94.88 79 SER A CA 1
ATOM 640 C C . SER A 1 79 ? -24.805 -12.577 13.019 1.00 94.88 79 SER A C 1
ATOM 642 O O . SER A 1 79 ? -23.885 -11.940 12.506 1.00 94.88 79 SER A O 1
ATOM 644 N N . ARG A 1 80 ? -26.051 -12.539 12.522 1.00 95.06 80 ARG A N 1
ATOM 645 C CA . ARG A 1 80 ? -26.419 -11.804 11.294 1.00 95.06 80 ARG A CA 1
ATOM 646 C C . ARG A 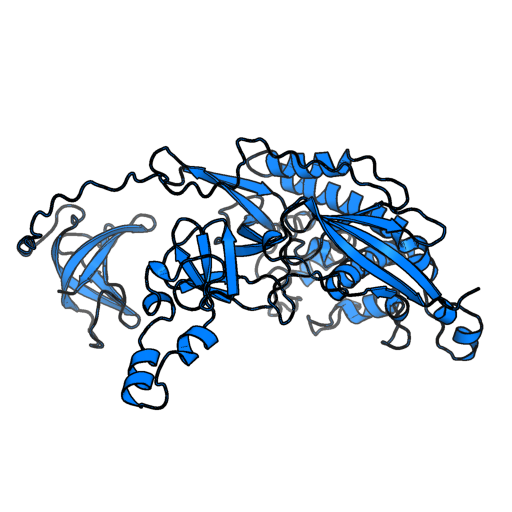1 80 ? -26.146 -10.300 11.371 1.00 95.06 80 ARG A C 1
ATOM 648 O O . ARG A 1 80 ? -26.075 -9.646 10.332 1.00 95.06 80 ARG A O 1
ATOM 655 N N . TYR A 1 81 ? -26.044 -9.756 12.584 1.00 96.62 81 TYR A N 1
ATOM 656 C CA . TYR A 1 81 ? -25.823 -8.332 12.822 1.00 96.62 81 TYR A CA 1
ATOM 657 C C . TYR A 1 81 ? -24.369 -7.904 12.648 1.00 96.62 81 TYR A C 1
ATOM 659 O O . TYR A 1 81 ? -24.084 -6.708 12.695 1.00 96.62 81 TYR A O 1
ATOM 667 N N . PHE A 1 82 ? -23.461 -8.847 12.396 1.00 97.12 82 PHE A N 1
ATOM 668 C CA . PHE A 1 82 ? -22.063 -8.559 12.127 1.00 97.12 82 PHE A CA 1
ATOM 669 C C . PHE A 1 82 ? -21.627 -9.186 10.807 1.00 97.12 82 PHE A C 1
ATOM 671 O O . PHE A 1 82 ? -21.972 -10.321 10.493 1.00 97.12 82 PHE A O 1
ATOM 678 N N . ARG A 1 83 ? -20.865 -8.428 10.018 1.00 95.75 83 ARG A N 1
ATOM 679 C CA . ARG A 1 83 ? -20.291 -8.899 8.750 1.00 95.75 83 ARG A CA 1
ATOM 680 C C . ARG A 1 83 ? -19.079 -9.789 9.001 1.00 95.75 83 ARG A C 1
ATOM 682 O O . ARG A 1 83 ? -18.918 -10.812 8.352 1.00 95.75 83 ARG A O 1
ATOM 689 N N . TYR A 1 84 ? -18.240 -9.387 9.954 1.00 95.94 84 TYR A N 1
ATOM 690 C CA . TYR A 1 84 ? -17.066 -10.122 10.417 1.00 95.94 84 TYR A CA 1
ATOM 691 C C . TYR A 1 84 ? -16.565 -9.545 11.749 1.00 95.94 84 TYR A C 1
ATOM 693 O O . TYR A 1 84 ? -17.017 -8.486 12.199 1.00 95.94 84 TYR A O 1
ATOM 701 N N . VAL A 1 85 ? -15.616 -10.242 12.377 1.00 95.44 85 VAL A N 1
ATOM 702 C CA . VAL A 1 85 ? -15.039 -9.870 13.674 1.00 95.44 85 VAL A CA 1
ATOM 703 C C . VAL A 1 85 ? -13.523 -9.841 13.570 1.00 95.44 85 VAL A C 1
ATOM 705 O O . VAL A 1 85 ? -12.904 -10.772 13.059 1.00 95.44 85 VAL A O 1
ATOM 708 N N . LEU A 1 86 ? -12.917 -8.776 14.083 1.00 93.88 86 LEU A N 1
ATOM 709 C CA . LEU A 1 86 ? -11.473 -8.638 14.186 1.00 93.88 86 LEU A CA 1
ATOM 710 C C . LEU A 1 86 ? -11.038 -8.783 15.639 1.00 93.88 86 LEU A C 1
ATOM 712 O O . LEU A 1 86 ? -11.633 -8.208 16.554 1.00 93.88 86 LEU A O 1
ATOM 716 N N . LYS A 1 87 ? -9.955 -9.533 15.847 1.00 88.94 87 LYS A N 1
ATOM 717 C CA . LYS A 1 87 ? -9.285 -9.588 17.147 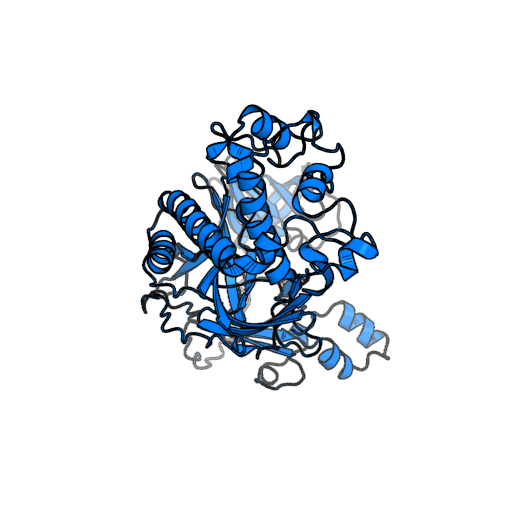1.00 88.94 87 LYS A CA 1
ATOM 718 C C . LYS A 1 87 ? -8.643 -8.233 17.442 1.00 88.94 87 LYS A C 1
ATOM 720 O O . LYS A 1 87 ? -7.884 -7.725 16.613 1.00 88.94 87 LYS A O 1
ATOM 725 N N . GLY A 1 88 ? -8.911 -7.711 18.634 1.00 85.62 88 GLY A N 1
ATOM 726 C CA . GLY A 1 88 ? -8.391 -6.441 19.116 1.00 85.62 88 GLY A CA 1
ATOM 727 C C . GLY A 1 88 ? -9.322 -5.258 18.960 1.00 85.62 88 GLY A C 1
ATOM 728 O O . GLY A 1 88 ? -10.377 -5.336 18.328 1.00 85.62 88 GLY A O 1
ATOM 729 N N . THR A 1 89 ? -8.890 -4.148 19.548 1.00 86.56 89 THR A N 1
ATOM 730 C CA . THR A 1 89 ? -9.583 -2.863 19.522 1.00 86.56 89 THR A CA 1
ATOM 731 C C . THR A 1 89 ? -8.654 -1.785 18.960 1.00 86.56 89 THR A C 1
ATOM 733 O O . THR A 1 89 ? -7.435 -1.856 19.156 1.00 86.56 89 THR A O 1
ATOM 736 N N . PRO A 1 90 ? -9.188 -0.796 18.223 1.00 86.44 90 PRO A N 1
ATOM 737 C CA . PRO A 1 90 ? -8.443 0.406 17.877 1.00 86.44 90 PRO A CA 1
ATOM 738 C C . PRO A 1 90 ? -7.945 1.106 19.146 1.00 86.44 90 PRO A C 1
ATOM 740 O O . PRO A 1 90 ? -8.572 1.008 20.200 1.00 86.44 90 PRO A O 1
ATOM 743 N N . LYS A 1 91 ? -6.857 1.880 19.056 1.00 84.75 91 LYS A N 1
ATOM 744 C CA . LYS A 1 91 ? -6.295 2.592 20.217 1.00 84.75 91 LYS A CA 1
ATOM 745 C C . LYS A 1 91 ? -7.312 3.501 20.907 1.00 84.75 91 LYS A C 1
ATOM 747 O O . LYS A 1 91 ? -7.263 3.659 22.123 1.00 84.75 91 LYS A O 1
ATOM 752 N N . SER A 1 92 ? -8.163 4.159 20.123 1.00 84.81 92 SER A N 1
ATOM 753 C CA . SER A 1 92 ? -9.241 4.996 20.638 1.00 84.81 92 SER A CA 1
ATOM 754 C C . SER A 1 92 ? -10.549 4.223 20.600 1.00 84.81 92 SER A C 1
ATOM 756 O O . SER A 1 92 ? -11.024 3.860 19.525 1.00 84.81 92 SER A O 1
ATOM 758 N N . GLU A 1 93 ? -11.155 4.048 21.768 1.00 86.19 93 GLU A N 1
ATOM 759 C CA . GLU A 1 93 ? -12.500 3.482 21.912 1.00 86.19 93 GLU A CA 1
ATOM 760 C C . GLU A 1 93 ? -13.579 4.572 21.979 1.00 86.19 93 GLU A C 1
ATOM 762 O O . GLU A 1 93 ? -14.758 4.281 22.170 1.00 86.19 93 GLU A O 1
ATOM 767 N N . ALA A 1 94 ? -13.189 5.840 21.799 1.00 89.00 94 ALA A N 1
ATOM 768 C CA . ALA A 1 94 ? -14.123 6.953 21.740 1.00 89.00 94 ALA A CA 1
ATOM 769 C C . ALA A 1 94 ? -15.094 6.796 20.562 1.00 89.00 94 ALA A C 1
ATOM 771 O O . ALA A 1 94 ? -14.771 6.206 19.524 1.00 89.00 94 ALA A O 1
ATOM 772 N N . GLU A 1 95 ? -16.290 7.353 20.714 1.00 91.50 95 GLU A N 1
ATOM 773 C CA . GLU A 1 95 ? -17.250 7.452 19.622 1.00 91.50 95 GLU A CA 1
ATOM 774 C C . GLU A 1 95 ? -16.631 8.141 18.400 1.00 91.50 95 GLU A C 1
ATOM 776 O O . GLU A 1 95 ? -15.883 9.110 18.529 1.00 91.50 95 GLU A O 1
ATOM 781 N N . GLY A 1 96 ? -16.951 7.638 17.204 1.00 91.94 96 GLY A N 1
ATOM 782 C CA . GLY A 1 96 ? -16.462 8.226 15.960 1.00 91.94 96 GLY A CA 1
ATOM 783 C C . GLY A 1 96 ? -14.969 8.007 15.715 1.00 91.94 96 GLY A C 1
ATOM 784 O O . GLY A 1 96 ? -14.439 8.545 14.745 1.00 91.94 96 GLY A O 1
ATOM 785 N N . ALA A 1 97 ? -14.282 7.215 16.552 1.00 92.31 97 ALA A N 1
ATOM 786 C CA . ALA A 1 97 ? -12.931 6.763 16.251 1.00 92.31 97 ALA A CA 1
ATOM 787 C C . ALA A 1 97 ? -12.899 6.112 14.860 1.00 92.31 97 ALA A C 1
ATOM 789 O O . ALA A 1 97 ? -13.771 5.314 14.515 1.00 92.31 97 ALA A O 1
ATOM 790 N N . VAL A 1 98 ? -11.912 6.513 14.059 1.00 95.75 98 VAL A N 1
ATOM 791 C CA . VAL A 1 98 ? -11.800 6.140 12.647 1.00 95.75 98 VAL A CA 1
ATOM 792 C C . VAL A 1 98 ? -10.925 4.903 12.500 1.00 95.75 98 VAL A C 1
ATOM 794 O O . VAL A 1 98 ? -9.786 4.901 12.962 1.00 95.75 98 VAL A O 1
ATOM 797 N N . LEU A 1 99 ? -11.423 3.909 11.767 1.00 96.31 99 LEU A N 1
ATOM 798 C CA . LEU A 1 99 ? -10.693 2.725 11.322 1.00 96.31 99 LEU A CA 1
ATOM 799 C C . LEU A 1 99 ? -10.744 2.631 9.791 1.00 96.31 99 LEU A C 1
ATOM 801 O O . LEU A 1 99 ? -11.820 2.587 9.197 1.00 96.31 99 LEU A O 1
ATOM 805 N N . ARG A 1 100 ? -9.586 2.592 9.126 1.00 97.75 100 ARG A N 1
ATOM 806 C CA . ARG A 1 100 ? -9.523 2.469 7.661 1.00 97.75 100 ARG A CA 1
ATOM 807 C C . ARG A 1 100 ? -9.683 1.029 7.217 1.00 97.75 100 ARG A C 1
ATOM 809 O O . ARG A 1 100 ? -8.941 0.151 7.655 1.00 97.75 100 ARG A O 1
ATOM 816 N N . GLU A 1 101 ? -10.610 0.818 6.296 1.00 97.81 101 GLU A N 1
ATOM 817 C CA . GLU A 1 101 ? -10.992 -0.514 5.853 1.00 97.81 101 GLU A CA 1
ATOM 818 C C . GLU A 1 101 ? -10.005 -1.095 4.823 1.00 97.81 101 GLU A C 1
ATOM 820 O O . GLU A 1 101 ? -9.582 -0.415 3.880 1.00 97.81 101 GLU A O 1
ATOM 825 N N . GLN A 1 102 ? -9.654 -2.374 4.984 1.00 98.19 102 GLN A N 1
ATOM 826 C CA . GLN A 1 102 ? -8.921 -3.156 3.987 1.00 98.19 102 GLN A CA 1
ATOM 827 C C . GLN A 1 102 ? -9.838 -3.463 2.796 1.00 98.19 102 GLN A C 1
ATOM 829 O O . GLN A 1 102 ? -11.009 -3.796 2.981 1.00 98.19 102 GLN A O 1
ATOM 834 N N . ILE A 1 103 ? -9.303 -3.417 1.574 1.00 98.12 103 ILE A N 1
ATOM 835 C CA . ILE A 1 103 ? -10.041 -3.801 0.369 1.00 98.12 103 ILE A CA 1
ATOM 836 C C . ILE A 1 103 ? -10.489 -5.268 0.425 1.00 98.12 103 ILE A C 1
ATOM 838 O O . ILE A 1 103 ? -9.717 -6.165 0.773 1.00 98.12 103 ILE A O 1
ATOM 842 N N . LYS A 1 104 ? -11.755 -5.492 0.075 1.00 97.69 104 LYS A N 1
ATOM 843 C CA . LYS A 1 104 ? -12.443 -6.784 0.103 1.00 97.69 104 LYS A CA 1
ATOM 844 C C . LYS A 1 104 ? -13.266 -6.959 -1.164 1.00 97.69 104 LYS A C 1
ATOM 846 O O . LYS A 1 104 ? -13.587 -5.980 -1.841 1.00 97.69 104 LYS A O 1
ATOM 851 N N . ASP A 1 105 ? -13.594 -8.205 -1.477 1.00 96.75 105 ASP A N 1
ATOM 852 C CA . ASP A 1 105 ? -14.623 -8.503 -2.463 1.00 96.75 105 ASP A CA 1
ATOM 853 C C . ASP A 1 105 ? -16.031 -8.210 -1.906 1.00 96.75 105 ASP A C 1
ATOM 855 O O . ASP A 1 105 ? -16.207 -7.750 -0.776 1.00 96.75 105 ASP A O 1
ATOM 859 N N . VAL A 1 106 ? -17.059 -8.469 -2.714 1.00 94.81 106 VAL A N 1
ATOM 860 C CA . VAL A 1 106 ? -18.461 -8.219 -2.339 1.00 94.81 106 VAL A CA 1
ATOM 861 C C . VAL A 1 106 ? -18.961 -9.077 -1.166 1.00 94.81 106 VAL A C 1
ATOM 863 O O . VAL A 1 106 ? -20.040 -8.806 -0.647 1.00 94.81 106 VAL A O 1
ATOM 866 N N . PHE A 1 107 ? -18.195 -10.089 -0.749 1.00 95.19 107 PHE A N 1
ATOM 867 C CA . PHE A 1 107 ? -18.506 -11.015 0.341 1.00 95.19 107 PHE A CA 1
ATOM 868 C C . PHE A 1 107 ? -17.640 -10.771 1.587 1.00 95.19 107 PHE A C 1
ATOM 870 O O . PHE A 1 107 ? -17.478 -11.676 2.399 1.00 95.19 107 PHE A O 1
ATOM 877 N N . ASP A 1 108 ? -17.050 -9.579 1.724 1.00 96.00 108 ASP A N 1
ATOM 878 C CA . ASP A 1 108 ? -16.161 -9.202 2.834 1.00 96.00 108 ASP A CA 1
ATOM 879 C C . ASP A 1 108 ? -14.869 -10.021 2.936 1.00 96.00 108 ASP A C 1
ATOM 881 O O . ASP A 1 108 ? -14.200 -10.031 3.971 1.00 96.00 108 ASP A O 1
ATOM 885 N N . ARG A 1 109 ? -14.454 -10.673 1.850 1.00 97.69 109 ARG A N 1
ATOM 886 C CA . ARG A 1 109 ? -13.206 -11.432 1.844 1.00 97.69 109 ARG A CA 1
ATOM 887 C C . ARG A 1 109 ? -12.071 -10.554 1.331 1.00 97.69 109 ARG A C 1
ATOM 889 O O . ARG A 1 109 ? -12.154 -10.063 0.199 1.00 97.69 109 ARG A O 1
ATOM 896 N N . PRO A 1 110 ? -11.018 -10.307 2.127 1.00 98.00 110 PRO A N 1
ATOM 897 C CA . PRO A 1 110 ? -9.907 -9.487 1.676 1.00 98.00 110 PRO A CA 1
ATOM 898 C C . PRO A 1 110 ? -9.148 -10.164 0.538 1.00 98.00 110 PRO A C 1
ATOM 900 O O . PRO A 1 110 ? -9.013 -11.383 0.489 1.00 98.00 110 PRO A O 1
ATOM 903 N N . TYR A 1 111 ? -8.625 -9.362 -0.379 1.00 98.38 111 TYR A N 1
ATOM 904 C CA . TYR A 1 111 ? -7.795 -9.836 -1.483 1.00 98.38 111 TYR A CA 1
ATOM 905 C C . TYR A 1 111 ? -6.745 -8.778 -1.831 1.00 98.38 111 TYR A C 1
ATOM 907 O O . TYR A 1 111 ? -6.809 -7.635 -1.368 1.00 98.38 111 TYR A O 1
ATOM 915 N N . VAL A 1 112 ? -5.760 -9.151 -2.643 1.00 98.50 112 VAL A N 1
ATOM 916 C CA . VAL A 1 112 ? -4.789 -8.220 -3.216 1.00 98.50 112 VAL A CA 1
ATOM 917 C C . VAL A 1 112 ? -5.157 -7.960 -4.676 1.00 98.50 112 VAL A C 1
ATOM 919 O O . VAL A 1 112 ? -5.067 -8.874 -5.500 1.00 98.50 112 VAL A O 1
ATOM 922 N N . PRO A 1 113 ? -5.533 -6.719 -5.034 1.00 98.56 113 PRO A N 1
ATOM 923 C CA . PRO A 1 113 ? -5.784 -6.366 -6.424 1.00 98.56 113 PRO A CA 1
ATOM 924 C C . PRO A 1 113 ? -4.531 -6.549 -7.286 1.00 98.56 113 PRO A C 1
ATOM 926 O O . PRO A 1 113 ? -3.440 -6.101 -6.917 1.00 98.56 113 PRO A O 1
ATOM 929 N N . GLY A 1 114 ? -4.687 -7.111 -8.482 1.00 98.25 114 GLY A N 1
ATOM 930 C CA . GLY A 1 114 ? -3.614 -7.290 -9.456 1.00 98.25 114 GLY A CA 1
ATOM 931 C C . GLY A 1 114 ? -3.010 -5.954 -9.882 1.00 98.25 114 GLY A C 1
ATOM 932 O O . GLY A 1 114 ? -1.811 -5.860 -10.136 1.00 98.25 114 GLY A O 1
ATOM 933 N N . THR A 1 115 ? -3.798 -4.876 -9.845 1.00 97.88 115 THR A N 1
ATOM 934 C CA . THR A 1 115 ? -3.329 -3.496 -10.046 1.00 97.88 115 THR A CA 1
ATOM 935 C C . THR A 1 115 ? -2.322 -3.040 -8.987 1.00 97.88 115 THR A C 1
ATOM 937 O O . THR A 1 115 ? -1.420 -2.271 -9.316 1.00 97.88 115 THR A O 1
ATOM 940 N N . THR A 1 116 ? -2.410 -3.538 -7.748 1.00 98.06 116 THR A N 1
ATOM 941 C CA . THR A 1 116 ? -1.447 -3.226 -6.679 1.00 98.06 116 THR A CA 1
ATOM 942 C C . THR A 1 116 ? -0.088 -3.853 -6.978 1.00 98.06 116 THR A C 1
ATOM 944 O O . THR A 1 116 ? 0.930 -3.159 -6.960 1.00 98.06 116 THR A O 1
ATOM 947 N N . ILE A 1 117 ? -0.071 -5.143 -7.325 1.00 98.25 117 ILE A N 1
ATOM 948 C CA . ILE A 1 117 ? 1.158 -5.858 -7.700 1.00 98.25 117 ILE A CA 1
ATOM 949 C C . ILE A 1 117 ? 1.734 -5.294 -9.004 1.00 98.25 117 ILE A C 1
ATOM 951 O O . ILE A 1 117 ? 2.923 -4.985 -9.076 1.00 98.25 117 ILE A O 1
ATOM 955 N N . LYS A 1 118 ? 0.886 -5.073 -10.017 1.00 98.38 118 LYS A N 1
ATOM 956 C CA . LYS A 1 118 ? 1.284 -4.476 -11.298 1.00 98.38 118 LYS A CA 1
ATOM 957 C C . LYS A 1 118 ? 1.871 -3.077 -11.119 1.00 98.38 118 LYS A C 1
ATOM 959 O O . LYS A 1 118 ? 2.833 -2.744 -11.802 1.00 98.38 118 LYS A O 1
ATOM 964 N N . GLY A 1 119 ? 1.326 -2.270 -10.209 1.00 97.62 119 GLY A N 1
ATOM 965 C CA . GLY A 1 119 ? 1.846 -0.941 -9.889 1.00 97.62 119 GLY A CA 1
ATOM 966 C C . GLY A 1 119 ? 3.247 -0.984 -9.278 1.00 97.62 119 GLY A C 1
ATOM 967 O O . GLY A 1 119 ? 4.123 -0.239 -9.706 1.00 97.62 119 GLY A O 1
ATOM 968 N N . ALA A 1 120 ? 3.493 -1.894 -8.338 1.00 98.06 120 ALA A N 1
ATOM 969 C CA . ALA A 1 120 ? 4.817 -2.050 -7.741 1.00 98.06 120 ALA A CA 1
ATOM 970 C C . ALA A 1 120 ? 5.847 -2.622 -8.740 1.00 98.06 120 ALA A C 1
ATOM 972 O O . ALA A 1 120 ? 6.965 -2.115 -8.831 1.00 98.06 120 ALA A O 1
ATOM 973 N N . LEU A 1 121 ? 5.450 -3.591 -9.576 1.00 98.44 121 LEU A N 1
ATOM 974 C CA . LEU A 1 121 ? 6.281 -4.067 -10.690 1.00 98.44 121 LEU A CA 1
ATOM 975 C C . LEU A 1 121 ? 6.551 -2.962 -11.723 1.00 98.44 121 LEU A C 1
ATOM 977 O O . LEU A 1 121 ? 7.673 -2.855 -12.212 1.00 98.44 121 LEU A O 1
ATOM 981 N N . ARG A 1 122 ? 5.565 -2.102 -12.030 1.00 98.06 122 ARG A N 1
ATOM 982 C CA . ARG A 1 122 ? 5.755 -0.918 -12.889 1.00 98.06 122 ARG A CA 1
ATOM 983 C C . ARG A 1 122 ? 6.870 -0.033 -12.345 1.00 98.06 122 ARG A C 1
ATOM 985 O O . ARG A 1 122 ? 7.718 0.375 -13.130 1.00 98.06 122 ARG A O 1
ATOM 992 N N . THR A 1 123 ? 6.899 0.243 -11.043 1.00 97.75 123 THR A N 1
ATOM 993 C CA . THR A 1 123 ? 7.968 1.055 -10.441 1.00 97.75 123 THR A CA 1
ATOM 994 C C . THR A 1 123 ? 9.334 0.383 -10.577 1.00 97.75 123 THR A C 1
ATOM 996 O O . THR A 1 123 ? 10.275 1.035 -11.021 1.00 97.75 123 THR A O 1
ATOM 999 N N . ALA A 1 124 ? 9.444 -0.918 -10.284 1.00 98.12 124 ALA A N 1
ATOM 1000 C CA . ALA A 1 124 ? 10.702 -1.659 -10.427 1.00 98.12 124 ALA A CA 1
ATOM 1001 C C . ALA A 1 124 ? 11.216 -1.662 -11.882 1.00 98.12 124 ALA A C 1
ATOM 1003 O O . ALA A 1 124 ? 12.394 -1.408 -12.144 1.00 98.12 124 ALA A O 1
ATOM 1004 N N . LEU A 1 125 ? 10.316 -1.878 -12.847 1.00 98.44 125 LEU A N 1
ATOM 1005 C CA . LEU A 1 125 ? 10.627 -1.819 -14.276 1.00 98.44 125 LEU A CA 1
ATOM 1006 C C . LEU A 1 125 ? 11.037 -0.407 -14.709 1.00 98.44 125 LEU A C 1
ATOM 1008 O O . LEU A 1 125 ? 12.023 -0.259 -15.427 1.00 98.44 125 LEU A O 1
ATOM 1012 N N . ALA A 1 126 ? 10.316 0.628 -14.264 1.00 98.06 126 ALA A N 1
ATOM 1013 C CA . ALA A 1 126 ? 10.659 2.023 -14.540 1.00 98.06 126 ALA A CA 1
ATOM 1014 C C . ALA A 1 126 ? 12.047 2.370 -13.993 1.00 98.06 126 ALA A C 1
ATOM 1016 O O . ALA A 1 126 ? 12.841 2.979 -14.701 1.00 98.06 126 ALA A O 1
ATOM 1017 N N . TRP A 1 127 ? 12.350 1.944 -12.766 1.00 97.81 127 TRP A N 1
ATOM 1018 C CA . TRP A 1 127 ? 13.638 2.161 -12.116 1.00 97.81 127 TRP A CA 1
ATOM 1019 C C . TRP A 1 127 ? 14.792 1.539 -12.909 1.00 97.81 127 TRP A C 1
ATOM 1021 O O . TRP A 1 127 ? 15.786 2.215 -13.180 1.00 97.81 127 TRP A O 1
ATOM 1031 N N . HIS A 1 128 ? 14.634 0.295 -13.366 1.00 97.94 128 HIS A N 1
ATOM 1032 C CA . HIS A 1 128 ? 15.642 -0.365 -14.195 1.00 97.94 128 HIS A CA 1
ATOM 1033 C C . HIS A 1 128 ? 15.794 0.311 -15.565 1.00 97.94 128 HIS A C 1
ATOM 1035 O O . HIS A 1 128 ? 16.908 0.573 -16.024 1.00 97.94 128 HIS A O 1
ATOM 1041 N N . LEU A 1 129 ? 14.675 0.607 -16.231 1.00 98.06 129 LEU A N 1
ATOM 1042 C CA . LEU A 1 129 ? 14.679 1.219 -17.558 1.00 98.06 129 LEU A CA 1
ATOM 1043 C C . LEU A 1 129 ? 15.228 2.646 -17.544 1.00 98.06 129 LEU A C 1
ATOM 1045 O O . LEU A 1 129 ? 15.884 3.032 -18.510 1.00 98.06 129 LEU A O 1
ATOM 1049 N N . TRP A 1 130 ? 15.009 3.396 -16.463 1.00 97.69 130 TRP A N 1
ATOM 1050 C CA . TRP A 1 130 ? 15.590 4.719 -16.257 1.00 97.69 130 TRP A CA 1
ATOM 1051 C C . TRP A 1 130 ? 17.117 4.658 -16.284 1.00 97.69 130 TRP A C 1
ATOM 1053 O O . TRP A 1 130 ? 17.742 5.355 -17.083 1.00 97.69 130 TRP A O 1
ATOM 1063 N N . GLY A 1 131 ? 17.707 3.774 -15.470 1.00 96.44 131 GLY A N 1
ATOM 1064 C CA . GLY A 1 131 ? 19.157 3.576 -15.428 1.00 96.44 131 GLY A CA 1
ATOM 1065 C C . GLY A 1 131 ? 19.710 3.074 -16.762 1.00 96.44 131 GLY A C 1
ATOM 1066 O O . GLY A 1 131 ? 20.673 3.627 -17.281 1.00 96.44 131 GLY A O 1
ATOM 1067 N N . LYS A 1 132 ? 19.047 2.087 -17.380 1.00 96.38 132 LYS A N 1
ATOM 1068 C CA . LYS A 1 132 ? 19.455 1.520 -18.677 1.00 96.38 132 LYS A CA 1
ATOM 1069 C C . LYS A 1 132 ? 19.456 2.539 -19.822 1.00 96.38 132 LYS A C 1
ATOM 1071 O O . LYS A 1 132 ? 20.230 2.394 -20.763 1.00 96.38 132 LYS A O 1
ATOM 1076 N N . LYS A 1 133 ? 18.552 3.517 -19.781 1.00 95.94 133 LYS A N 1
ATOM 1077 C CA . LYS A 1 133 ? 18.454 4.599 -20.771 1.00 95.94 133 LYS A CA 1
ATOM 1078 C C . LYS A 1 133 ? 19.290 5.825 -20.402 1.00 95.94 133 LYS A C 1
ATOM 1080 O O . LYS A 1 133 ? 19.264 6.792 -21.154 1.00 95.94 133 LYS A O 1
ATOM 1085 N N . GLU A 1 134 ? 19.986 5.792 -19.264 1.00 96.00 134 GLU A N 1
ATOM 1086 C CA . GLU A 1 134 ? 20.779 6.908 -18.739 1.00 96.00 134 GLU A CA 1
ATOM 1087 C C . GLU A 1 134 ? 19.968 8.210 -18.624 1.00 96.00 134 GLU A C 1
ATOM 1089 O O . GLU A 1 134 ? 20.474 9.312 -18.853 1.00 96.00 134 GLU A O 1
ATOM 1094 N N . LEU A 1 135 ? 18.682 8.085 -18.276 1.00 96.56 135 LEU A N 1
ATOM 1095 C CA . LEU A 1 135 ? 17.803 9.241 -18.147 1.00 96.56 135 LEU A CA 1
ATOM 1096 C C . LEU A 1 135 ? 18.265 10.141 -17.005 1.00 96.56 135 LEU A C 1
ATOM 1098 O O . LEU A 1 135 ? 18.769 9.686 -15.974 1.00 96.56 135 LEU A O 1
ATOM 1102 N N . ARG A 1 136 ? 18.048 11.442 -17.182 1.00 96.62 136 ARG A N 1
ATOM 1103 C CA . ARG A 1 136 ? 18.359 12.451 -16.175 1.00 96.62 136 ARG A CA 1
ATOM 1104 C C . ARG A 1 136 ? 17.099 13.198 -15.764 1.00 96.62 136 ARG A C 1
ATOM 1106 O O . ARG A 1 136 ? 16.238 13.451 -16.605 1.00 96.62 136 ARG A O 1
ATOM 1113 N N . PRO A 1 137 ? 16.977 13.552 -14.477 1.00 96.06 137 PRO A N 1
ATOM 1114 C CA . PRO A 1 137 ? 15.872 14.367 -14.007 1.00 96.06 137 PRO A CA 1
ATOM 1115 C C . PRO A 1 137 ? 16.066 15.825 -14.458 1.00 96.06 137 PRO A C 1
ATOM 1117 O O . PRO A 1 137 ? 16.951 16.548 -13.996 1.00 96.06 137 PRO A O 1
ATOM 1120 N N . GLU A 1 138 ? 15.219 16.239 -15.391 1.00 95.25 138 GLU A N 1
ATOM 1121 C CA . GLU A 1 138 ? 15.184 17.549 -16.038 1.00 95.25 138 GLU A CA 1
ATOM 1122 C C . GLU A 1 138 ? 13.813 18.215 -15.862 1.00 95.25 138 GLU A C 1
ATOM 1124 O O . GLU A 1 138 ? 12.774 17.618 -16.159 1.00 95.25 138 GLU A O 1
ATOM 1129 N N . ILE A 1 139 ? 13.815 19.476 -15.416 1.00 93.12 139 ILE A N 1
ATOM 1130 C CA . ILE A 1 139 ? 12.595 20.270 -15.190 1.00 93.12 139 ILE A CA 1
ATOM 1131 C C . ILE A 1 139 ? 11.875 20.600 -16.501 1.00 93.12 139 ILE A C 1
ATOM 1133 O O . ILE A 1 139 ? 10.650 20.592 -16.545 1.00 93.12 139 ILE A O 1
ATOM 1137 N N . SER A 1 140 ? 12.618 20.814 -17.590 1.00 93.25 140 SER A N 1
ATOM 1138 C CA . SER A 1 140 ? 12.075 21.057 -18.937 1.00 93.25 140 SER A CA 1
ATOM 1139 C C . SER A 1 140 ? 11.197 19.915 -19.458 1.00 93.25 140 SER A C 1
ATOM 1141 O O . SER A 1 140 ? 10.371 20.131 -20.340 1.00 93.25 140 SER A O 1
ATOM 1143 N N . ARG A 1 141 ? 11.372 18.708 -18.911 1.00 94.06 141 ARG A N 1
ATOM 1144 C CA . ARG A 1 141 ? 10.606 17.506 -19.257 1.00 94.06 141 ARG A CA 1
ATOM 1145 C C . ARG A 1 141 ? 9.405 17.268 -18.342 1.00 94.06 141 ARG A C 1
ATOM 1147 O O . ARG A 1 141 ? 8.683 16.291 -18.532 1.00 94.06 141 ARG A O 1
ATOM 1154 N N . LEU A 1 142 ? 9.199 18.114 -17.331 1.00 92.88 142 LEU A N 1
ATOM 1155 C CA . LEU A 1 142 ? 8.026 18.034 -16.474 1.00 92.88 142 LEU A CA 1
ATOM 1156 C C . LEU A 1 142 ? 6.875 18.840 -17.062 1.00 92.88 142 LEU A C 1
ATOM 1158 O O . LEU A 1 142 ? 7.005 20.012 -17.414 1.00 92.88 142 LEU A O 1
ATOM 1162 N N . ARG A 1 143 ? 5.699 18.219 -17.102 1.00 90.31 143 ARG A N 1
ATOM 1163 C CA . ARG A 1 143 ? 4.465 18.919 -17.461 1.00 90.31 143 ARG A CA 1
ATOM 1164 C C . ARG A 1 143 ? 3.967 19.760 -16.287 1.00 90.31 143 ARG A C 1
ATOM 1166 O O . ARG A 1 143 ? 4.109 19.383 -15.124 1.00 90.31 143 ARG A O 1
ATOM 1173 N N . SER A 1 144 ? 3.300 20.866 -16.604 1.00 82.06 144 SER A N 1
ATOM 1174 C CA . SER A 1 144 ? 2.786 21.820 -15.611 1.00 82.06 144 SER A CA 1
ATOM 1175 C C . SER A 1 144 ? 1.682 21.258 -14.714 1.00 82.06 144 SER A C 1
ATOM 1177 O O . SER A 1 144 ? 1.512 21.722 -13.595 1.00 82.06 144 SER A O 1
ATOM 1179 N N . LYS A 1 145 ? 0.917 20.258 -15.175 1.00 83.19 145 LYS A N 1
ATOM 1180 C CA . LYS A 1 145 ? -0.123 19.608 -14.362 1.00 83.19 145 LYS A CA 1
ATOM 1181 C C . LYS A 1 145 ? 0.520 18.558 -13.444 1.00 83.19 145 LYS A C 1
ATOM 1183 O O . LYS A 1 145 ? 0.956 17.538 -13.980 1.00 83.19 145 LYS A O 1
ATOM 1188 N N . PRO A 1 146 ? 0.487 18.705 -12.103 1.00 79.31 146 PRO A N 1
ATOM 1189 C CA . PRO A 1 146 ? 1.184 17.801 -11.178 1.00 79.31 146 PRO A CA 1
ATOM 1190 C C . PRO A 1 146 ? 0.818 16.327 -11.360 1.00 79.31 146 PRO A C 1
ATOM 1192 O O . PRO A 1 146 ? 1.688 15.463 -11.406 1.00 79.31 146 PRO A O 1
ATOM 1195 N N . LYS A 1 147 ? -0.473 16.043 -11.582 1.00 81.94 147 LYS A N 1
ATOM 1196 C CA . LYS A 1 147 ? -0.992 14.686 -11.828 1.00 81.94 147 LYS A CA 1
ATOM 1197 C C . LYS A 1 147 ? -0.356 13.987 -13.040 1.00 81.94 147 LYS A C 1
ATOM 1199 O O . LYS A 1 147 ? -0.368 12.765 -13.106 1.00 81.94 147 LYS A O 1
ATOM 1204 N N . PHE A 1 148 ? 0.166 14.753 -13.994 1.00 89.56 148 PHE A N 1
ATOM 1205 C CA . PHE A 1 148 ? 0.726 14.265 -15.254 1.00 89.56 148 PHE A CA 1
ATOM 1206 C C . PHE A 1 148 ? 2.168 14.737 -15.467 1.00 89.56 148 PHE A C 1
ATOM 1208 O O . PHE A 1 148 ? 2.672 14.653 -16.589 1.00 89.56 148 PHE A O 1
ATOM 1215 N N . ALA A 1 149 ? 2.830 15.242 -14.421 1.00 90.88 149 ALA A N 1
ATOM 1216 C CA . ALA A 1 149 ? 4.128 15.899 -14.533 1.00 90.88 149 ALA A CA 1
ATOM 1217 C C . ALA A 1 149 ? 5.180 14.991 -15.182 1.00 90.88 149 ALA A C 1
ATOM 1219 O O . ALA A 1 149 ? 5.917 15.442 -16.051 1.00 90.88 149 ALA A O 1
ATOM 1220 N N . ALA A 1 150 ? 5.184 13.701 -14.836 1.00 92.94 150 ALA A N 1
ATOM 1221 C CA . ALA A 1 150 ? 6.153 12.724 -15.324 1.00 92.94 150 ALA A CA 1
ATOM 1222 C C . ALA A 1 150 ? 5.775 12.041 -16.655 1.00 92.94 150 ALA A C 1
ATOM 1224 O O . ALA A 1 150 ? 6.483 11.129 -17.077 1.00 92.94 150 ALA A O 1
ATOM 1225 N N . SER A 1 151 ? 4.695 12.458 -17.335 1.00 93.81 151 SER A N 1
ATOM 1226 C CA . SER A 1 151 ? 4.175 11.732 -18.514 1.00 93.81 151 SER A CA 1
ATOM 1227 C C . SER A 1 151 ? 5.219 11.544 -19.615 1.00 93.81 151 SER A C 1
ATOM 1229 O O . SER A 1 151 ? 5.235 10.508 -20.267 1.00 93.81 151 SER A O 1
ATOM 1231 N N . ASP A 1 152 ? 6.113 12.515 -19.819 1.00 95.00 152 ASP A N 1
ATOM 1232 C CA . ASP A 1 152 ? 7.131 12.422 -20.871 1.00 95.00 152 ASP A CA 1
ATOM 1233 C C . ASP A 1 152 ? 8.210 11.380 -20.542 1.00 95.00 152 ASP A C 1
ATOM 1235 O O . ASP A 1 152 ? 8.708 10.713 -21.448 1.00 95.00 152 ASP A O 1
ATOM 1239 N N . TYR A 1 153 ? 8.531 11.182 -19.258 1.00 95.81 153 TYR A N 1
ATOM 1240 C CA . TYR A 1 153 ? 9.367 10.061 -18.822 1.00 95.81 153 TYR A CA 1
ATOM 1241 C C . TYR A 1 153 ? 8.616 8.737 -18.952 1.00 95.81 153 TYR A C 1
ATOM 1243 O O . TYR A 1 153 ? 9.164 7.769 -19.470 1.00 95.81 153 TYR A O 1
ATOM 1251 N N . GLU A 1 154 ? 7.349 8.686 -18.532 1.00 95.56 154 GLU A N 1
ATOM 1252 C CA . GLU A 1 154 ? 6.535 7.471 -18.644 1.00 95.56 154 GLU A CA 1
ATOM 1253 C C . GLU A 1 154 ? 6.395 7.010 -20.101 1.00 95.56 154 GLU A C 1
ATOM 1255 O O . GLU A 1 154 ? 6.544 5.819 -20.379 1.00 95.56 154 GLU A O 1
ATOM 1260 N N . HIS A 1 155 ? 6.195 7.942 -21.036 1.00 95.25 155 HIS A N 1
ATOM 1261 C CA . HIS A 1 155 ? 6.120 7.639 -22.462 1.00 95.25 155 HIS A CA 1
ATOM 1262 C C . HIS A 1 155 ? 7.433 7.094 -23.029 1.00 95.25 155 HIS A C 1
ATOM 1264 O O . HIS A 1 155 ? 7.414 6.203 -23.877 1.00 95.25 155 HIS A O 1
ATOM 1270 N N . GLU A 1 156 ? 8.575 7.604 -22.572 1.00 95.50 156 GLU A N 1
ATOM 1271 C CA . GLU A 1 156 ? 9.885 7.125 -23.016 1.00 95.50 156 GLU A CA 1
ATOM 1272 C C . GLU A 1 156 ? 10.233 5.739 -22.446 1.00 95.50 156 GLU A C 1
ATOM 1274 O O . GLU A 1 156 ? 10.874 4.917 -23.115 1.00 95.50 156 GLU A O 1
ATOM 1279 N N . LEU A 1 157 ? 9.816 5.475 -21.206 1.00 96.19 157 LEU A N 1
ATOM 1280 C CA . LEU A 1 157 ? 10.063 4.211 -20.518 1.00 96.19 157 LEU A CA 1
ATOM 1281 C C . LEU A 1 157 ? 9.147 3.099 -21.035 1.00 96.19 157 LEU A C 1
ATOM 1283 O O . LEU A 1 157 ? 9.621 1.999 -21.332 1.00 96.19 157 LEU A O 1
ATOM 1287 N N . PHE A 1 158 ? 7.850 3.383 -21.150 1.00 96.56 158 PHE A N 1
ATOM 1288 C CA . PHE A 1 158 ? 6.833 2.367 -21.400 1.00 96.56 158 PHE A CA 1
ATOM 1289 C C . PHE A 1 158 ? 6.212 2.450 -22.787 1.00 96.56 158 PHE A C 1
ATOM 1291 O O . PHE A 1 158 ? 5.910 1.408 -23.351 1.00 96.56 158 PHE A O 1
ATOM 1298 N N . GLY A 1 159 ? 6.066 3.635 -23.370 1.00 95.00 159 GLY A N 1
ATOM 1299 C CA . GLY A 1 159 ? 5.472 3.812 -24.693 1.00 95.00 159 GLY A CA 1
ATOM 1300 C C . GLY A 1 159 ? 4.578 5.043 -24.775 1.00 95.00 159 GLY A C 1
ATOM 1301 O O . GLY A 1 159 ? 3.996 5.484 -23.790 1.00 95.00 159 GLY A O 1
ATOM 1302 N N . LYS A 1 160 ? 4.461 5.603 -25.981 1.00 92.50 160 LYS A N 1
ATOM 1303 C CA . LYS A 1 160 ? 3.823 6.907 -26.245 1.00 92.50 160 LYS A CA 1
ATOM 1304 C C . LYS A 1 160 ? 2.323 6.991 -25.930 1.00 92.50 160 LYS A C 1
ATOM 1306 O O . LYS A 1 160 ? 1.803 8.091 -25.785 1.00 92.50 160 LYS A O 1
ATOM 1311 N N . ASP A 1 161 ? 1.621 5.862 -25.908 1.00 92.94 161 ASP A N 1
ATOM 1312 C CA . ASP A 1 161 ? 0.176 5.786 -25.694 1.00 92.94 161 ASP A CA 1
ATOM 1313 C C . ASP A 1 161 ? -0.215 4.382 -25.183 1.00 92.94 161 ASP A C 1
ATOM 1315 O O . ASP A 1 161 ? 0.608 3.464 -25.247 1.00 92.94 161 ASP A O 1
ATOM 1319 N N . PRO A 1 162 ? -1.460 4.168 -24.711 1.00 92.81 162 PRO A N 1
ATOM 1320 C CA . PRO A 1 162 ? -1.883 2.879 -24.156 1.00 92.81 162 PRO A CA 1
ATOM 1321 C C . PRO A 1 162 ? -1.791 1.685 -25.117 1.00 92.81 162 PRO A C 1
ATOM 1323 O O . PRO A 1 162 ? -1.701 0.545 -24.661 1.00 92.81 162 PRO A O 1
ATOM 1326 N N . ASN A 1 163 ? -1.818 1.906 -26.438 1.00 92.75 163 ASN A N 1
ATOM 1327 C CA . ASN A 1 163 ? -1.662 0.818 -27.402 1.00 92.75 163 ASN A CA 1
ATOM 1328 C C . ASN A 1 163 ? -0.213 0.342 -27.503 1.00 92.75 163 ASN A C 1
ATOM 1330 O O . ASN A 1 163 ? -0.004 -0.837 -27.790 1.00 92.75 163 ASN A O 1
ATOM 1334 N N . HIS A 1 164 ? 0.738 1.241 -27.242 1.00 93.69 164 HIS A N 1
ATOM 1335 C CA . HIS A 1 164 ? 2.178 1.007 -27.311 1.00 93.69 164 HIS A CA 1
ATOM 1336 C C . HIS A 1 164 ? 2.841 0.918 -25.925 1.00 93.69 164 HIS A C 1
ATOM 1338 O O . HIS A 1 164 ? 4.063 0.814 -25.855 1.00 93.69 164 HIS A O 1
ATOM 1344 N N . ASP A 1 165 ? 2.066 0.979 -24.836 1.00 95.56 165 ASP A N 1
ATOM 1345 C CA . ASP A 1 165 ? 2.564 0.826 -23.467 1.00 95.56 165 ASP A CA 1
ATOM 1346 C C . ASP A 1 165 ? 3.032 -0.620 -23.246 1.00 95.56 165 ASP A C 1
ATOM 1348 O O . ASP A 1 165 ? 2.255 -1.570 -23.357 1.00 95.56 165 ASP A O 1
ATOM 1352 N N . LEU A 1 166 ? 4.307 -0.787 -22.899 1.00 96.44 166 LEU A N 1
ATOM 1353 C CA . LEU A 1 166 ? 4.944 -2.055 -22.567 1.00 96.44 166 LEU A CA 1
ATOM 1354 C C . LEU A 1 166 ? 4.112 -2.875 -21.571 1.00 96.44 166 LEU A C 1
ATOM 1356 O O . LEU A 1 166 ? 3.954 -4.085 -21.733 1.00 96.44 166 LEU A O 1
ATOM 1360 N N . LEU A 1 167 ? 3.529 -2.228 -20.562 1.00 97.00 167 LEU A N 1
ATOM 1361 C CA . LEU A 1 167 ? 2.745 -2.893 -19.525 1.00 97.00 167 LEU A CA 1
ATOM 1362 C C . LEU A 1 167 ? 1.393 -3.412 -20.019 1.00 97.00 167 LEU A C 1
ATOM 1364 O O . LEU A 1 167 ? 0.700 -4.087 -19.255 1.00 97.00 167 LEU A O 1
ATOM 1368 N N . ARG A 1 168 ? 1.008 -3.154 -21.272 1.00 95.88 168 ARG A N 1
ATOM 1369 C CA . ARG A 1 168 ? -0.090 -3.866 -21.935 1.00 95.88 168 ARG A CA 1
ATOM 1370 C C . ARG A 1 168 ? 0.192 -5.367 -22.022 1.00 95.88 168 ARG A C 1
ATOM 1372 O O . ARG A 1 168 ? -0.733 -6.159 -21.858 1.00 95.88 168 ARG A O 1
ATOM 1379 N N . ALA A 1 169 ? 1.453 -5.751 -22.228 1.00 96.56 169 ALA A N 1
ATOM 1380 C CA . ALA A 1 169 ? 1.849 -7.155 -22.263 1.00 96.56 169 ALA A CA 1
ATOM 1381 C C . ALA A 1 169 ? 1.858 -7.810 -20.874 1.00 96.56 169 ALA A C 1
ATOM 1383 O O . ALA A 1 169 ? 1.784 -9.029 -20.791 1.00 96.56 169 ALA A O 1
ATOM 1384 N N . LEU A 1 170 ? 1.915 -7.030 -19.790 1.00 97.75 170 LEU A N 1
ATOM 1385 C CA . LEU A 1 170 ? 1.915 -7.534 -18.417 1.00 97.75 170 LEU A CA 1
ATOM 1386 C C . LEU A 1 170 ? 0.493 -7.547 -17.841 1.00 97.75 170 LEU A C 1
ATOM 1388 O O . LEU A 1 170 ? -0.059 -6.504 -17.487 1.00 97.75 170 LEU A O 1
ATOM 1392 N N . GLN A 1 171 ? -0.103 -8.722 -17.693 1.00 98.06 171 GLN A N 1
ATOM 1393 C CA . GLN A 1 171 ? -1.430 -8.898 -17.103 1.00 98.06 171 GLN A CA 1
ATOM 1394 C C . GLN A 1 171 ? -1.270 -9.555 -15.736 1.00 98.06 171 GLN A C 1
ATOM 1396 O O . GLN A 1 171 ? -0.717 -10.642 -15.638 1.00 98.06 171 GLN A O 1
ATOM 1401 N N . VAL A 1 172 ? -1.728 -8.886 -14.681 1.00 98.38 172 VAL A N 1
ATOM 1402 C CA . VAL A 1 172 ? -1.653 -9.404 -13.311 1.00 98.38 172 VAL A CA 1
ATOM 1403 C C . VAL A 1 172 ? -3.070 -9.613 -12.817 1.00 98.38 172 VAL A C 1
ATOM 1405 O O . VAL A 1 172 ? -3.867 -8.672 -12.829 1.00 98.38 172 VAL A O 1
ATOM 1408 N N . ARG A 1 173 ? -3.386 -10.845 -12.428 1.00 98.31 173 ARG A N 1
ATOM 1409 C CA . ARG A 1 173 ? -4.702 -11.216 -11.918 1.00 98.31 173 ARG A CA 1
ATOM 1410 C C . ARG A 1 173 ? -4.865 -10.712 -10.485 1.00 98.31 173 ARG A C 1
ATOM 1412 O O . ARG A 1 173 ? -3.906 -10.695 -9.713 1.00 98.31 173 ARG A O 1
ATOM 1419 N N . ASP A 1 174 ? -6.084 -10.335 -10.115 1.00 98.56 174 ASP A N 1
ATOM 1420 C CA . ASP A 1 174 ? -6.438 -10.209 -8.701 1.00 98.56 174 ASP A CA 1
ATOM 1421 C C . ASP A 1 174 ? -6.145 -11.532 -7.980 1.00 98.56 174 ASP A C 1
ATOM 1423 O O . ASP A 1 174 ? -6.266 -12.613 -8.569 1.00 98.56 174 ASP A O 1
ATOM 1427 N N . SER A 1 175 ? -5.702 -11.458 -6.726 1.00 98.31 175 SER A N 1
ATOM 1428 C CA . SER A 1 175 ? -5.443 -12.669 -5.954 1.00 98.31 175 SER A CA 1
ATOM 1429 C C . SER A 1 175 ? -6.724 -13.450 -5.674 1.00 98.31 175 SER A C 1
ATOM 1431 O O . SER A 1 175 ? -7.833 -12.917 -5.763 1.00 98.31 175 SER A O 1
ATOM 1433 N N . ALA A 1 176 ? -6.570 -14.700 -5.242 1.00 95.06 176 ALA A N 1
ATOM 1434 C CA . ALA A 1 176 ? -7.653 -15.378 -4.543 1.00 95.06 176 ALA A CA 1
ATOM 1435 C C . ALA A 1 176 ? -8.093 -14.554 -3.317 1.00 95.06 176 ALA A C 1
ATOM 1437 O O . ALA A 1 176 ? -7.263 -13.908 -2.663 1.00 95.06 176 ALA A O 1
ATOM 1438 N N . SER A 1 177 ? -9.394 -14.571 -3.027 1.00 97.06 177 SER A N 1
ATOM 1439 C CA . SER A 1 177 ? -9.926 -13.996 -1.794 1.00 97.06 177 SER A CA 1
ATOM 1440 C C . SER A 1 177 ? -9.484 -14.834 -0.593 1.00 97.06 177 SER A C 1
ATOM 1442 O O . SER A 1 177 ? -9.437 -16.062 -0.665 1.00 97.06 177 SER A O 1
ATOM 1444 N N .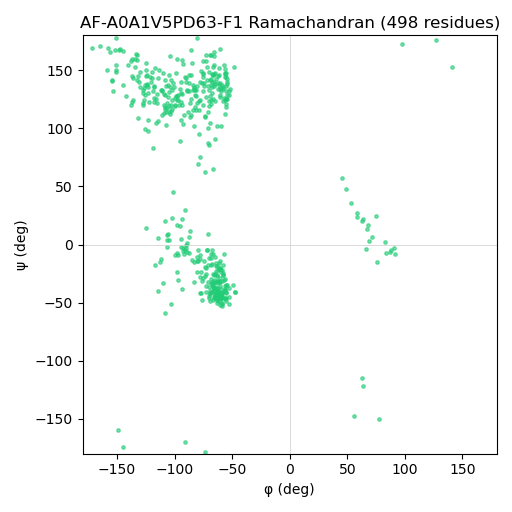 LEU A 1 178 ? -9.188 -14.165 0.512 1.00 97.44 178 LEU A N 1
ATOM 1445 C CA . LEU A 1 178 ? -8.776 -14.758 1.778 1.00 97.44 178 LEU A CA 1
ATOM 1446 C C . LEU A 1 178 ? -9.930 -14.729 2.780 1.00 97.44 178 LEU A C 1
ATOM 1448 O O . LEU A 1 178 ? -10.874 -13.954 2.637 1.00 97.44 178 LEU A O 1
ATOM 1452 N N . ASP A 1 179 ? -9.842 -15.544 3.824 1.00 94.94 179 ASP A N 1
ATOM 1453 C CA . ASP A 1 179 ? -10.758 -15.429 4.955 1.00 94.94 179 ASP A CA 1
ATOM 1454 C C . ASP A 1 179 ? -10.451 -14.172 5.790 1.00 94.94 179 ASP A C 1
ATOM 1456 O O . ASP A 1 179 ? -9.318 -13.683 5.839 1.00 94.94 179 ASP A O 1
ATOM 1460 N N . THR A 1 180 ? -11.469 -13.633 6.460 1.00 93.88 180 THR A N 1
ATOM 1461 C CA . THR A 1 180 ? -11.331 -12.454 7.332 1.00 93.88 180 THR A CA 1
ATOM 1462 C C . THR A 1 180 ? -10.375 -12.670 8.507 1.00 93.88 180 THR A C 1
ATOM 1464 O O . THR A 1 180 ? -9.816 -11.701 9.016 1.00 93.88 180 THR A O 1
ATOM 1467 N N . ASN A 1 181 ? -10.096 -13.918 8.896 1.00 91.81 181 ASN A N 1
ATOM 1468 C CA . ASN A 1 181 ? -9.080 -14.256 9.893 1.00 91.81 181 ASN A CA 1
ATOM 1469 C C . ASN A 1 181 ? -7.656 -13.805 9.498 1.00 91.81 181 ASN A C 1
ATOM 1471 O O . ASN A 1 181 ? -6.817 -13.586 10.379 1.00 91.81 181 ASN A O 1
ATOM 1475 N N . ALA A 1 182 ? -7.404 -13.580 8.203 1.00 95.44 182 ALA A N 1
ATOM 1476 C CA . ALA A 1 182 ? -6.160 -13.018 7.693 1.00 95.44 182 ALA A CA 1
ATOM 1477 C C . ALA A 1 182 ? -5.997 -11.530 8.047 1.00 95.44 182 ALA A C 1
ATOM 1479 O O . ALA A 1 182 ? -4.909 -10.981 7.881 1.00 95.44 182 ALA A O 1
ATOM 1480 N N . LEU A 1 183 ? -7.050 -10.865 8.538 1.00 96.44 183 LEU A N 1
ATOM 1481 C CA . LEU A 1 183 ? -7.025 -9.460 8.932 1.00 96.44 183 LEU A CA 1
ATOM 1482 C C . LEU A 1 183 ? -6.592 -9.272 10.384 1.00 96.44 183 LEU A C 1
ATOM 1484 O O . LEU A 1 183 ? -6.931 -10.046 11.285 1.00 96.44 183 LEU A O 1
ATOM 1488 N N . MET A 1 184 ? -5.885 -8.175 10.619 1.00 94.88 184 MET A N 1
ATOM 1489 C CA . MET A 1 184 ? -5.554 -7.630 11.930 1.00 94.88 184 MET A CA 1
ATOM 1490 C C . MET A 1 184 ? -5.802 -6.125 11.967 1.00 94.88 184 MET A C 1
ATOM 1492 O O . MET A 1 184 ? -5.825 -5.465 10.928 1.00 94.88 184 MET A O 1
ATOM 1496 N N . LEU A 1 185 ? -5.945 -5.586 13.175 1.00 94.31 185 LEU A N 1
ATOM 1497 C CA . LEU A 1 185 ? -5.913 -4.148 13.413 1.00 94.31 185 LEU A CA 1
ATOM 1498 C C . LEU A 1 185 ? -4.476 -3.690 13.625 1.00 94.31 185 LEU A C 1
ATOM 1500 O O . LEU A 1 185 ? -3.690 -4.362 14.295 1.00 94.31 185 LEU A O 1
ATOM 1504 N N . VAL A 1 186 ? -4.145 -2.545 13.039 1.00 93.00 186 VAL A N 1
ATOM 1505 C CA . VAL A 1 186 ? -2.800 -1.985 13.069 1.00 93.00 186 VAL A CA 1
ATOM 1506 C C . VAL A 1 186 ? -2.873 -0.494 13.351 1.00 93.00 186 VAL A C 1
ATOM 1508 O O . VAL A 1 186 ? -3.463 0.258 12.572 1.00 93.00 186 VAL A O 1
ATOM 1511 N N . ASN A 1 187 ? -2.177 -0.060 14.403 1.00 92.62 187 ASN A N 1
ATOM 1512 C CA . ASN A 1 187 ? -1.932 1.355 14.622 1.00 92.62 187 ASN A CA 1
ATOM 1513 C C . ASN A 1 187 ? -0.688 1.808 13.859 1.00 92.62 187 ASN A C 1
ATOM 1515 O O . ASN A 1 187 ? 0.410 1.277 14.041 1.00 92.62 187 ASN A O 1
ATOM 1519 N N . VAL A 1 188 ? -0.852 2.834 13.036 1.00 92.94 188 VAL A N 1
ATOM 1520 C CA . VAL A 1 188 ? 0.226 3.401 12.235 1.00 92.94 188 VAL A CA 1
ATOM 1521 C C . VAL A 1 188 ? 0.461 4.846 12.633 1.00 92.94 188 VAL A C 1
ATOM 1523 O O . VAL A 1 188 ? -0.469 5.646 12.709 1.00 92.94 188 VAL A O 1
ATOM 1526 N N . ARG A 1 189 ? 1.729 5.228 12.784 1.00 91.62 189 ARG A N 1
ATOM 1527 C CA . ARG A 1 189 ? 2.125 6.636 12.864 1.00 91.62 189 ARG A CA 1
ATOM 1528 C C . ARG A 1 189 ? 3.028 7.017 11.705 1.00 91.62 189 ARG A C 1
ATOM 1530 O O . ARG A 1 189 ? 3.771 6.205 11.155 1.00 91.62 189 ARG A O 1
ATOM 1537 N N . VAL A 1 190 ? 2.971 8.295 11.347 1.00 91.00 190 VAL A N 1
ATOM 1538 C CA . VAL A 1 190 ? 3.957 8.906 10.457 1.00 91.00 190 VAL A CA 1
ATOM 1539 C C . VAL A 1 190 ? 5.131 9.365 11.312 1.00 91.00 190 VAL A C 1
ATOM 1541 O O . VAL A 1 190 ? 4.989 10.287 12.113 1.00 91.00 190 VAL A O 1
ATOM 1544 N N . LEU A 1 191 ? 6.281 8.717 11.162 1.00 88.81 191 LEU A N 1
ATOM 1545 C CA . LEU A 1 191 ? 7.511 9.082 11.856 1.00 88.81 191 LEU A CA 1
ATOM 1546 C C . LEU A 1 191 ? 8.376 9.923 10.931 1.00 88.81 191 LEU A C 1
ATOM 1548 O O . LEU A 1 191 ? 8.665 9.505 9.811 1.00 88.81 191 LEU A O 1
ATOM 1552 N N . THR A 1 192 ? 8.808 11.087 11.402 1.00 77.94 192 THR A N 1
ATOM 1553 C CA . THR A 1 192 ? 9.921 11.833 10.816 1.00 77.94 192 THR A CA 1
ATOM 1554 C C . THR A 1 192 ? 11.168 11.462 11.610 1.00 77.94 192 THR A C 1
ATOM 1556 O O . THR A 1 192 ? 11.115 11.429 12.836 1.00 77.94 192 THR A O 1
ATOM 1559 N N . GLY A 1 193 ? 12.296 11.164 10.956 1.00 63.47 193 GLY A N 1
ATOM 1560 C CA . GLY A 1 193 ? 13.528 10.726 11.650 1.00 63.47 193 GLY A CA 1
ATOM 1561 C C . GLY A 1 193 ? 14.058 11.705 12.718 1.00 63.47 193 GLY A C 1
ATOM 1562 O O . GLY A 1 193 ? 14.982 11.376 13.453 1.00 63.47 193 GLY A O 1
ATOM 1563 N N . ARG A 1 194 ? 13.481 12.912 12.799 1.00 60.47 194 ARG A N 1
ATOM 1564 C CA . ARG A 1 194 ? 13.595 13.894 13.882 1.00 60.47 194 ARG A CA 1
ATOM 1565 C C . ARG A 1 194 ? 12.219 14.558 14.045 1.00 60.47 194 ARG A C 1
ATOM 1567 O O . ARG A 1 194 ? 11.657 15.010 13.047 1.00 60.47 194 ARG A O 1
ATOM 1574 N N . GLY A 1 195 ? 11.655 14.605 15.253 1.00 61.62 195 GLY A N 1
ATOM 1575 C CA . GLY A 1 195 ? 10.394 15.312 15.536 1.00 61.62 195 GLY A CA 1
ATOM 1576 C C . GLY A 1 195 ? 9.318 14.480 16.239 1.00 61.62 195 GLY A C 1
ATOM 1577 O O . GLY A 1 195 ? 9.495 13.294 16.511 1.00 61.62 195 GLY A O 1
ATOM 1578 N N . LYS A 1 196 ? 8.195 15.133 16.569 1.00 68.94 196 LYS A N 1
ATOM 1579 C CA . LYS A 1 196 ? 7.035 14.465 17.172 1.00 68.94 196 LYS A CA 1
ATOM 1580 C C . LYS A 1 196 ? 6.367 13.558 16.128 1.00 68.94 196 LYS A C 1
ATOM 1582 O O . LYS A 1 196 ? 6.110 14.029 15.020 1.00 68.94 196 LYS A O 1
ATOM 1587 N N . PRO A 1 197 ? 6.043 12.299 16.469 1.00 77.69 197 PRO A N 1
ATOM 1588 C CA . PRO A 1 197 ? 5.259 11.433 15.599 1.00 77.69 197 PRO A CA 1
ATOM 1589 C C . PRO A 1 197 ? 3.937 12.088 15.189 1.00 77.69 197 PRO A C 1
ATOM 1591 O O . PRO A 1 197 ? 3.283 12.738 16.008 1.00 77.69 197 PRO A O 1
ATOM 1594 N N . GLY A 1 198 ? 3.523 11.871 13.942 1.00 78.31 198 GLY A N 1
ATOM 1595 C CA . GLY A 1 198 ? 2.212 12.287 13.454 1.00 78.31 198 GLY A CA 1
ATOM 1596 C C . GLY A 1 198 ? 1.061 11.632 14.224 1.00 78.31 198 GLY A C 1
ATOM 1597 O O . GLY A 1 198 ? 1.259 10.678 14.994 1.00 78.31 198 GLY A O 1
ATOM 1598 N N . SER A 1 199 ? -0.152 12.143 13.996 1.00 81.12 199 SER A N 1
ATOM 1599 C CA . SER A 1 199 ? -1.372 11.559 14.555 1.00 81.12 199 SER A CA 1
ATOM 1600 C C . SER A 1 199 ? -1.483 10.075 14.187 1.00 81.12 199 SER A C 1
ATOM 1602 O O . SER A 1 199 ? -1.172 9.713 13.046 1.00 81.12 199 SER A O 1
ATOM 1604 N N . PRO A 1 200 ? -1.905 9.217 15.130 1.00 85.88 200 PRO A N 1
ATOM 1605 C CA . PRO A 1 200 ? -2.132 7.812 14.840 1.00 85.88 200 PRO A CA 1
ATOM 1606 C C . PRO A 1 200 ? -3.228 7.624 13.788 1.00 85.88 200 PRO A C 1
ATOM 1608 O O . PRO A 1 200 ? -4.196 8.382 13.743 1.00 85.88 200 PRO A O 1
ATOM 1611 N N . VAL A 1 201 ? -3.068 6.597 12.963 1.00 91.38 201 VAL A N 1
ATOM 1612 C CA . VAL A 1 201 ? -4.031 6.152 11.958 1.00 91.38 201 VAL A CA 1
ATOM 1613 C C . VAL A 1 201 ? -4.263 4.666 12.178 1.00 91.38 201 VAL A C 1
ATOM 1615 O O . VAL A 1 201 ? -3.322 3.880 12.094 1.00 91.38 201 VAL A O 1
ATOM 1618 N N . GLU A 1 202 ? -5.507 4.292 12.446 1.00 94.31 202 GLU A N 1
ATOM 1619 C CA . GLU A 1 202 ? -5.903 2.895 12.613 1.00 94.31 202 GLU A CA 1
ATOM 1620 C C . GLU A 1 202 ? -6.308 2.312 11.267 1.00 94.31 202 GLU A C 1
ATOM 1622 O O . GLU A 1 202 ? -7.079 2.923 10.518 1.00 94.31 202 GLU A O 1
ATOM 1627 N N . VAL A 1 203 ? -5.780 1.135 10.945 1.00 96.38 203 VAL A N 1
ATOM 1628 C CA . VAL A 1 203 ? -6.063 0.453 9.681 1.00 96.38 203 VAL A CA 1
ATOM 1629 C C . VAL A 1 203 ? -6.301 -1.037 9.911 1.00 96.38 203 VAL A C 1
ATOM 1631 O O . VAL A 1 203 ? -5.650 -1.664 10.746 1.00 96.38 203 VAL A O 1
ATOM 1634 N N . GLU A 1 204 ? -7.200 -1.625 9.130 1.00 97.88 204 GLU A N 1
ATOM 1635 C CA . GLU A 1 204 ? -7.208 -3.070 8.916 1.00 97.88 204 GLU A CA 1
ATOM 1636 C C . GLU A 1 204 ? -6.048 -3.447 7.987 1.00 97.88 204 GLU A C 1
ATOM 1638 O O . GLU A 1 204 ? -5.824 -2.790 6.972 1.00 97.88 204 GLU A O 1
ATOM 1643 N N . ALA A 1 205 ? -5.319 -4.516 8.280 1.00 97.75 205 ALA A N 1
ATOM 1644 C CA . ALA A 1 205 ? -4.229 -4.990 7.433 1.00 97.75 205 ALA A CA 1
ATOM 1645 C C . ALA A 1 205 ? -4.216 -6.516 7.352 1.00 97.75 205 ALA A C 1
ATOM 1647 O O . ALA A 1 205 ? -4.649 -7.195 8.280 1.00 97.75 205 ALA A O 1
ATOM 1648 N N . LEU A 1 206 ? -3.670 -7.059 6.266 1.00 97.81 206 LEU A N 1
ATOM 1649 C CA . LEU A 1 206 ? -3.322 -8.473 6.193 1.00 97.81 206 LEU A CA 1
ATOM 1650 C C . LEU A 1 206 ? -2.168 -8.776 7.153 1.00 97.81 206 LEU A C 1
ATOM 1652 O O . LEU A 1 206 ? -1.179 -8.035 7.203 1.00 97.81 206 LEU A O 1
ATOM 1656 N N . ARG A 1 207 ? -2.305 -9.878 7.892 1.00 95.44 207 ARG A N 1
ATOM 1657 C CA . ARG A 1 207 ? -1.317 -10.367 8.854 1.00 95.44 207 ARG A CA 1
ATOM 1658 C C . ARG A 1 207 ? -0.035 -10.820 8.151 1.00 95.44 207 ARG A C 1
ATOM 1660 O O . ARG A 1 207 ? -0.120 -11.420 7.073 1.00 95.44 207 ARG A O 1
ATOM 1667 N N . PRO A 1 208 ? 1.135 -10.626 8.778 1.00 94.38 208 PRO A N 1
ATOM 1668 C CA . PRO A 1 208 ? 2.347 -11.359 8.423 1.00 94.38 208 PRO A CA 1
ATOM 1669 C C . PRO A 1 208 ? 2.093 -12.871 8.323 1.00 94.38 208 PRO A C 1
ATOM 1671 O O . PRO A 1 208 ? 1.179 -13.392 8.958 1.00 94.38 208 PRO A O 1
ATOM 1674 N N . GLN A 1 209 ? 2.892 -13.557 7.508 1.00 92.75 209 GLN A N 1
ATOM 1675 C CA . GLN A 1 209 ? 2.792 -14.983 7.159 1.00 92.75 209 GLN A CA 1
ATOM 1676 C C . GLN A 1 209 ? 1.550 -15.389 6.352 1.00 92.75 209 GLN A C 1
ATOM 1678 O O . GLN A 1 209 ? 1.465 -16.533 5.907 1.00 92.75 209 GLN A O 1
ATOM 1683 N N . THR A 1 210 ? 0.616 -14.472 6.083 1.00 95.06 210 THR A N 1
ATOM 1684 C CA . THR A 1 210 ? -0.479 -14.741 5.144 1.00 95.06 210 THR A CA 1
ATOM 1685 C C . THR A 1 210 ? 0.099 -15.053 3.764 1.00 95.06 210 THR A C 1
ATOM 1687 O O . THR A 1 210 ? 0.887 -14.272 3.224 1.00 95.06 210 THR A O 1
ATOM 1690 N N . VAL A 1 211 ? -0.302 -16.185 3.186 1.00 96.00 211 VAL A N 1
ATOM 1691 C CA . VAL A 1 211 ? 0.080 -16.586 1.829 1.00 96.00 211 VAL A CA 1
ATOM 1692 C C . VAL A 1 211 ? -1.051 -16.239 0.872 1.00 96.00 211 VAL A C 1
ATOM 1694 O O . VAL A 1 211 ? -2.202 -16.608 1.088 1.00 96.00 211 VAL A O 1
ATOM 1697 N N . ILE A 1 212 ? -0.706 -15.532 -0.196 1.00 96.94 212 ILE A N 1
ATOM 1698 C CA . ILE A 1 212 ? -1.627 -15.059 -1.223 1.00 96.94 212 ILE A CA 1
ATOM 1699 C C . ILE A 1 212 ? -1.231 -15.685 -2.558 1.00 96.94 212 ILE A C 1
ATOM 1701 O O . ILE A 1 212 ? -0.067 -15.629 -2.960 1.00 96.94 212 ILE A O 1
ATOM 1705 N N . GLU A 1 213 ? -2.207 -16.236 -3.271 1.00 97.12 213 GLU A N 1
ATOM 1706 C CA . GLU A 1 213 ? -2.007 -16.808 -4.602 1.00 97.12 213 GLU A CA 1
ATOM 1707 C C . GLU A 1 213 ? -2.549 -15.875 -5.690 1.00 97.12 213 GLU A C 1
ATOM 1709 O O . GLU A 1 213 ? -3.644 -15.319 -5.573 1.00 97.12 213 GLU A O 1
ATOM 1714 N N . SER A 1 214 ? -1.771 -15.694 -6.756 1.00 97.69 214 SER A N 1
ATOM 1715 C CA . SER A 1 214 ? -2.129 -14.883 -7.925 1.00 97.69 214 SER A CA 1
ATOM 1716 C C . SER A 1 214 ? -1.433 -15.426 -9.184 1.00 97.69 214 SER A C 1
ATOM 1718 O O . SER A 1 214 ? -0.663 -16.386 -9.129 1.00 97.69 214 SER A O 1
ATOM 1720 N N . GLU A 1 215 ? -1.707 -14.823 -10.337 1.00 98.00 215 GLU A N 1
ATOM 1721 C CA . GLU A 1 215 ? -1.133 -15.199 -11.624 1.00 98.00 215 GLU A CA 1
ATOM 1722 C C . GLU A 1 215 ? -0.708 -13.960 -12.415 1.00 98.00 215 GLU A C 1
ATOM 1724 O O . GLU A 1 215 ? -1.381 -12.923 -12.414 1.00 98.00 215 GLU A O 1
ATOM 1729 N N . VAL A 1 216 ? 0.408 -14.092 -13.127 1.00 97.81 216 VAL A N 1
ATOM 1730 C CA . VAL A 1 216 ? 0.882 -13.134 -14.121 1.00 97.81 216 VAL A CA 1
ATOM 1731 C C . VAL A 1 216 ? 0.871 -13.796 -15.485 1.00 97.81 216 VAL A C 1
ATOM 1733 O O . VAL A 1 216 ? 1.465 -14.852 -15.676 1.00 97.81 216 VAL A O 1
ATOM 1736 N N . LYS A 1 217 ? 0.265 -13.133 -16.463 1.00 97.12 217 LYS A N 1
ATOM 1737 C CA . LYS A 1 217 ? 0.369 -13.482 -17.874 1.00 97.12 217 LYS A CA 1
ATOM 1738 C C . LYS A 1 217 ? 1.194 -12.426 -18.601 1.00 97.12 217 LYS A C 1
ATOM 1740 O O . LYS A 1 217 ? 0.911 -11.232 -18.507 1.00 97.12 217 LYS A O 1
ATOM 1745 N N . LEU A 1 218 ? 2.184 -12.882 -19.357 1.00 96.00 218 LEU A N 1
ATOM 1746 C CA . LEU A 1 218 ? 2.976 -12.077 -20.274 1.00 96.00 218 LEU A CA 1
ATOM 1747 C C . LEU A 1 218 ? 2.542 -12.373 -21.713 1.00 96.00 218 LEU A C 1
ATOM 1749 O O . LEU A 1 218 ? 2.726 -13.488 -22.192 1.00 96.00 218 LEU A O 1
ATOM 1753 N N . ASP A 1 219 ? 1.964 -11.393 -22.401 1.00 95.12 219 ASP A N 1
ATOM 1754 C CA . ASP A 1 219 ? 1.556 -11.500 -23.808 1.00 95.12 219 ASP A CA 1
ATOM 1755 C C . ASP A 1 219 ? 2.776 -11.327 -24.728 1.00 95.12 219 ASP A C 1
ATOM 1757 O O . ASP A 1 219 ? 3.214 -10.210 -25.020 1.00 95.12 219 ASP A O 1
ATOM 1761 N N . THR A 1 220 ? 3.374 -12.446 -25.139 1.00 93.12 220 THR A N 1
ATOM 1762 C CA . THR A 1 220 ? 4.617 -12.466 -25.919 1.00 93.12 220 THR A CA 1
ATOM 1763 C C . THR A 1 220 ? 4.379 -12.263 -27.414 1.00 93.12 220 THR A C 1
ATOM 1765 O O . THR A 1 220 ? 5.318 -11.891 -28.126 1.00 93.12 220 THR A O 1
ATOM 1768 N N . ALA A 1 221 ? 3.139 -12.397 -27.904 1.00 92.75 221 ALA A N 1
ATOM 1769 C CA . ALA A 1 221 ? 2.792 -12.031 -29.277 1.00 92.75 221 ALA A CA 1
ATOM 1770 C C . ALA A 1 221 ? 3.080 -10.552 -29.564 1.00 92.75 221 ALA A C 1
ATOM 1772 O O . ALA A 1 221 ? 3.510 -10.228 -30.675 1.00 92.75 221 ALA A O 1
ATOM 1773 N N . LEU A 1 222 ? 2.959 -9.670 -28.566 1.00 92.38 222 LEU A N 1
ATOM 1774 C CA . LEU A 1 222 ? 3.303 -8.243 -28.675 1.00 92.38 222 LEU A CA 1
ATOM 1775 C C . LEU A 1 222 ? 4.812 -7.977 -28.872 1.00 92.38 222 LEU A C 1
ATOM 1777 O O . LEU A 1 222 ? 5.215 -6.850 -29.171 1.00 92.38 222 LEU A O 1
ATOM 1781 N N . PHE A 1 223 ? 5.653 -9.011 -28.765 1.00 91.12 223 PHE A N 1
ATOM 1782 C CA . PHE A 1 223 ? 7.096 -8.956 -29.034 1.00 91.12 223 PHE A CA 1
ATOM 1783 C C . PHE A 1 223 ? 7.491 -9.640 -30.350 1.00 91.12 223 PHE A C 1
ATOM 1785 O O . PHE A 1 223 ? 8.665 -9.648 -30.721 1.00 91.12 223 PHE A O 1
ATOM 1792 N N . SER A 1 224 ? 6.526 -10.231 -31.053 1.00 89.94 224 SER A N 1
ATOM 1793 C CA . SER A 1 224 ? 6.760 -11.050 -32.240 1.00 89.94 224 SER A CA 1
ATOM 1794 C C . SER A 1 224 ? 6.843 -10.220 -33.538 1.00 89.94 224 SER A C 1
ATOM 1796 O O . SER A 1 224 ? 6.422 -9.056 -33.576 1.00 89.94 224 SER A O 1
ATOM 1798 N N . PRO A 1 225 ? 7.305 -10.817 -34.658 1.00 89.88 225 PRO A N 1
ATOM 1799 C CA . PRO A 1 225 ? 7.227 -10.185 -35.978 1.00 89.88 225 PRO A CA 1
ATOM 1800 C C . PRO A 1 225 ? 5.802 -9.774 -36.383 1.00 89.88 225 PRO A C 1
ATOM 1802 O O . PRO A 1 225 ? 5.634 -8.785 -37.096 1.00 89.88 225 PRO A O 1
ATOM 1805 N N . TRP A 1 226 ? 4.776 -10.487 -35.899 1.00 92.44 226 TRP A N 1
ATOM 1806 C CA . TRP A 1 226 ? 3.368 -10.146 -36.130 1.00 92.44 226 TRP A CA 1
ATOM 1807 C C . TRP A 1 226 ? 3.012 -8.770 -35.558 1.00 92.44 226 TRP A C 1
ATOM 1809 O O . TRP A 1 226 ? 2.318 -7.999 -36.226 1.00 92.44 226 TRP A O 1
ATOM 1819 N N . ALA A 1 227 ? 3.520 -8.439 -34.365 1.00 90.81 227 ALA A N 1
ATOM 1820 C CA . ALA A 1 227 ? 3.270 -7.149 -33.728 1.00 90.81 227 ALA A CA 1
ATOM 1821 C C . ALA A 1 227 ? 3.968 -6.028 -34.494 1.00 90.81 227 ALA A C 1
ATOM 1823 O O . ALA A 1 227 ? 3.365 -4.992 -34.761 1.00 90.81 227 ALA A O 1
ATOM 1824 N N . LYS A 1 228 ? 5.206 -6.268 -34.941 1.00 89.88 228 LYS A N 1
ATOM 1825 C CA . LYS A 1 228 ? 5.944 -5.326 -35.792 1.00 89.88 228 LYS A CA 1
ATOM 1826 C C . LYS A 1 228 ? 5.205 -5.030 -37.099 1.00 89.88 228 LYS A C 1
ATOM 1828 O O . LYS A 1 228 ? 5.075 -3.868 -37.461 1.00 89.88 228 LYS A O 1
ATOM 1833 N N . ALA A 1 229 ? 4.674 -6.055 -37.768 1.00 92.50 229 ALA A N 1
ATOM 1834 C CA . ALA A 1 229 ? 3.910 -5.897 -39.009 1.00 92.50 229 ALA A CA 1
ATOM 1835 C C . ALA A 1 229 ? 2.595 -5.110 -38.834 1.00 92.50 229 ALA A C 1
ATOM 1837 O O . ALA A 1 229 ? 2.041 -4.625 -39.814 1.00 92.50 229 ALA A O 1
ATOM 1838 N N . ARG A 1 230 ? 2.093 -4.996 -37.599 1.00 91.31 230 ARG A N 1
ATOM 1839 C CA . ARG A 1 230 ? 0.878 -4.247 -37.242 1.00 91.31 230 ARG A CA 1
ATOM 1840 C C . ARG A 1 230 ? 1.161 -2.933 -36.520 1.00 91.31 230 ARG A C 1
ATOM 1842 O O . ARG A 1 230 ? 0.227 -2.336 -36.003 1.00 91.31 230 ARG A O 1
ATOM 1849 N N . GLU A 1 231 ? 2.426 -2.519 -36.444 1.00 88.94 231 GLU A N 1
ATOM 1850 C CA . GLU A 1 231 ? 2.851 -1.329 -35.692 1.00 88.94 231 GLU A CA 1
ATOM 1851 C C . GLU A 1 231 ? 2.492 -1.388 -34.190 1.00 88.94 231 GLU A C 1
ATOM 1853 O O . GLU A 1 231 ? 2.359 -0.369 -33.526 1.00 88.94 231 GLU A O 1
ATOM 1858 N N . LEU A 1 232 ? 2.378 -2.597 -33.630 1.00 88.50 232 LEU A N 1
ATOM 1859 C CA . LEU A 1 232 ? 2.068 -2.869 -32.217 1.00 88.50 232 LEU A CA 1
ATOM 1860 C C . LEU A 1 232 ? 3.287 -3.343 -31.414 1.00 88.50 232 LEU A C 1
ATOM 1862 O O . LEU A 1 232 ? 3.144 -3.825 -30.291 1.00 88.50 232 LEU A O 1
ATOM 1866 N N . GLN A 1 233 ? 4.486 -3.277 -31.994 1.00 87.50 233 GLN A N 1
ATOM 1867 C CA . GLN A 1 233 ? 5.693 -3.742 -31.319 1.00 87.50 233 GLN A CA 1
ATOM 1868 C C . GLN A 1 233 ? 5.984 -2.883 -30.086 1.00 87.50 233 GLN A C 1
ATOM 1870 O O . GLN A 1 233 ? 6.178 -1.671 -30.188 1.00 87.50 233 GLN A O 1
ATOM 1875 N N . LEU A 1 234 ? 6.075 -3.535 -28.928 1.00 90.75 234 LEU A N 1
ATOM 1876 C CA . LEU A 1 234 ? 6.388 -2.869 -27.669 1.00 90.75 234 LEU A CA 1
ATOM 1877 C C . LEU A 1 234 ? 7.901 -2.703 -27.492 1.00 90.75 234 LEU A C 1
ATOM 1879 O O . LEU A 1 234 ? 8.687 -3.621 -27.752 1.00 90.75 234 LEU A O 1
ATOM 1883 N N . ILE A 1 235 ? 8.312 -1.523 -27.027 1.00 88.06 235 ILE A N 1
ATOM 1884 C CA . ILE A 1 235 ? 9.711 -1.230 -26.697 1.00 88.06 235 ILE A CA 1
ATOM 1885 C C . ILE A 1 235 ? 10.127 -1.942 -25.409 1.00 88.06 235 ILE A C 1
ATOM 1887 O O . ILE A 1 235 ? 9.295 -2.250 -24.569 1.00 88.06 235 ILE A O 1
ATOM 1891 N N . ASN A 1 236 ? 11.429 -2.159 -25.213 1.00 90.88 236 ASN A N 1
ATOM 1892 C CA . ASN A 1 236 ? 11.980 -2.664 -23.949 1.00 90.88 236 ASN A CA 1
ATOM 1893 C C . ASN A 1 236 ? 11.433 -4.038 -23.488 1.00 90.88 236 ASN A C 1
ATOM 1895 O O . ASN A 1 236 ? 11.536 -4.361 -22.307 1.00 90.88 236 ASN A O 1
ATOM 1899 N N . SER A 1 237 ? 10.920 -4.878 -24.398 1.00 91.12 237 SER A N 1
ATOM 1900 C CA . SER A 1 237 ? 10.328 -6.199 -24.097 1.00 91.12 237 SER A CA 1
ATOM 1901 C C . SER A 1 237 ? 11.193 -7.097 -23.206 1.00 91.12 237 SER A C 1
ATOM 1903 O O . SER A 1 237 ? 10.674 -7.787 -22.331 1.00 91.12 237 SER A O 1
ATOM 1905 N N . LYS A 1 238 ? 12.524 -7.030 -23.356 1.00 92.88 238 LYS A N 1
ATOM 1906 C CA . LYS A 1 238 ? 13.479 -7.751 -22.502 1.00 92.88 238 LYS A CA 1
ATOM 1907 C C . LYS A 1 238 ? 13.286 -7.466 -21.006 1.00 92.88 238 LYS A C 1
ATOM 1909 O O . LYS A 1 238 ? 13.439 -8.381 -20.212 1.00 92.88 238 LYS A O 1
ATOM 1914 N N . ALA A 1 239 ? 12.899 -6.249 -20.619 1.00 95.69 239 ALA A N 1
ATOM 1915 C CA . ALA A 1 239 ? 12.648 -5.928 -19.214 1.00 95.69 239 ALA A CA 1
ATOM 1916 C C . ALA A 1 239 ? 11.437 -6.684 -18.642 1.00 95.69 239 ALA A C 1
ATOM 1918 O O . ALA A 1 239 ? 11.443 -7.033 -17.470 1.00 95.69 239 ALA A O 1
ATOM 1919 N N . LEU A 1 240 ? 10.417 -6.983 -19.456 1.00 94.94 240 LEU A N 1
ATOM 1920 C CA . LEU A 1 240 ? 9.310 -7.830 -19.007 1.00 94.94 240 LEU A CA 1
ATOM 1921 C C . LEU A 1 240 ? 9.680 -9.310 -18.958 1.00 94.94 240 LEU A C 1
ATOM 1923 O O . LEU A 1 240 ? 9.154 -10.020 -18.113 1.00 94.94 240 LEU A O 1
ATOM 1927 N N . ILE A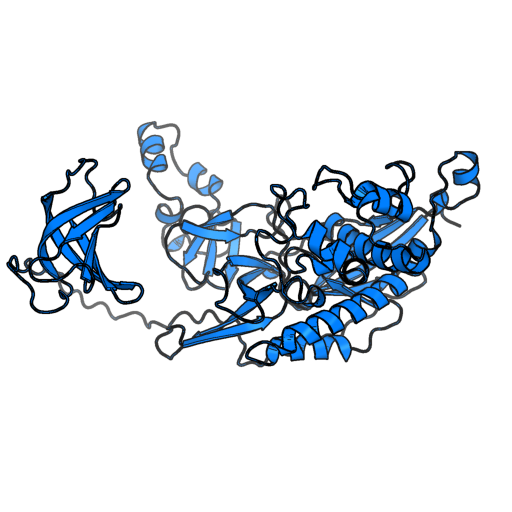 1 241 ? 10.571 -9.774 -19.832 1.00 92.88 241 ILE A N 1
ATOM 1928 C CA . ILE A 1 241 ? 11.080 -11.152 -19.779 1.00 92.88 241 ILE A CA 1
ATOM 1929 C C . ILE A 1 241 ? 11.934 -11.348 -18.515 1.00 92.88 241 ILE A C 1
ATOM 1931 O O . ILE A 1 241 ? 11.788 -12.348 -17.820 1.00 92.88 241 ILE A O 1
ATOM 1935 N N . ASP A 1 242 ? 12.758 -10.356 -18.176 1.00 95.75 242 ASP A N 1
ATOM 1936 C CA . ASP A 1 242 ? 13.677 -10.383 -17.033 1.00 95.75 242 ASP A CA 1
ATOM 1937 C C . ASP A 1 242 ? 13.061 -9.753 -15.758 1.00 95.75 242 ASP A C 1
ATOM 1939 O O . ASP A 1 242 ? 13.778 -9.285 -14.867 1.00 95.75 242 ASP A O 1
ATOM 1943 N N . PHE A 1 243 ? 11.723 -9.683 -15.658 1.00 97.31 243 PHE A N 1
ATOM 1944 C CA . PHE A 1 243 ? 11.053 -8.916 -14.597 1.00 97.31 243 PHE A CA 1
ATOM 1945 C C . PHE A 1 243 ? 11.395 -9.419 -13.189 1.00 97.31 243 PHE A C 1
ATOM 1947 O O . PHE A 1 243 ? 11.450 -8.622 -12.256 1.00 97.31 243 PHE A O 1
ATOM 1954 N N . ILE A 1 244 ? 11.640 -10.725 -13.036 1.00 97.50 244 ILE A N 1
ATOM 1955 C CA . ILE A 1 244 ? 11.992 -11.362 -11.762 1.00 97.50 244 ILE A CA 1
ATOM 1956 C C . ILE A 1 244 ? 13.329 -10.811 -11.262 1.00 97.50 244 ILE A C 1
ATOM 1958 O O . ILE A 1 244 ? 13.431 -10.370 -10.118 1.00 97.50 244 ILE A O 1
ATOM 1962 N N . GLN A 1 245 ? 14.349 -10.799 -12.125 1.00 98.06 245 GLN A N 1
ATOM 1963 C CA . GLN A 1 245 ? 15.682 -10.307 -11.784 1.00 98.06 245 GLN A CA 1
ATOM 1964 C C . GLN A 1 245 ? 15.654 -8.803 -11.499 1.00 98.06 245 GLN A C 1
ATOM 1966 O O . GLN A 1 245 ? 16.276 -8.348 -10.540 1.00 98.06 245 GLN A O 1
ATOM 1971 N N . ILE A 1 246 ? 14.887 -8.043 -12.287 1.00 98.50 246 ILE A N 1
ATOM 1972 C CA . ILE A 1 246 ? 14.709 -6.600 -12.087 1.00 98.50 246 ILE A CA 1
ATOM 1973 C C . ILE A 1 246 ? 14.027 -6.310 -10.746 1.00 98.50 246 ILE A C 1
ATOM 1975 O O . ILE A 1 246 ? 14.513 -5.480 -9.979 1.00 98.50 246 ILE A O 1
ATOM 1979 N N . ALA A 1 247 ? 12.930 -7.006 -10.435 1.00 98.44 247 ALA A N 1
ATOM 1980 C CA . ALA A 1 247 ? 12.215 -6.839 -9.174 1.00 98.44 247 ALA A CA 1
ATOM 1981 C C . ALA A 1 247 ? 13.076 -7.256 -7.975 1.00 98.44 247 ALA A C 1
ATOM 1983 O O . ALA A 1 247 ? 13.064 -6.573 -6.953 1.00 98.44 247 ALA A O 1
ATOM 1984 N N . ARG A 1 248 ? 13.879 -8.320 -8.115 1.00 98.25 248 ARG A N 1
ATOM 1985 C CA . ARG A 1 248 ? 14.847 -8.748 -7.097 1.00 98.25 248 ARG A CA 1
ATOM 1986 C C . ARG A 1 248 ? 15.861 -7.658 -6.788 1.00 98.25 248 ARG A C 1
ATOM 1988 O O . ARG A 1 248 ? 16.054 -7.336 -5.618 1.00 98.25 248 ARG A O 1
ATOM 1995 N N . GLN A 1 249 ? 16.498 -7.103 -7.817 1.00 97.94 249 GLN A N 1
ATOM 1996 C CA . GLN A 1 249 ? 17.483 -6.040 -7.640 1.00 97.94 249 GLN A CA 1
ATOM 1997 C C . GLN A 1 249 ? 16.842 -4.814 -6.980 1.00 97.94 249 GLN A C 1
ATOM 1999 O O . GLN A 1 249 ? 17.308 -4.364 -5.935 1.00 97.94 249 GLN A O 1
ATOM 2004 N N . TYR A 1 250 ? 15.726 -4.339 -7.539 1.00 98.06 250 TYR A N 1
ATOM 2005 C CA . TYR A 1 250 ? 15.001 -3.187 -7.010 1.00 98.06 250 TYR A CA 1
ATOM 2006 C C . TYR A 1 250 ? 14.598 -3.374 -5.540 1.00 98.06 250 TYR A C 1
ATOM 2008 O O . TYR A 1 250 ? 14.807 -2.476 -4.727 1.00 98.06 250 TYR A O 1
ATOM 2016 N N . GLY A 1 251 ? 14.046 -4.541 -5.188 1.00 97.69 251 GLY A N 1
ATOM 2017 C CA . GLY A 1 251 ? 13.600 -4.849 -3.831 1.00 97.69 251 GLY A CA 1
ATOM 2018 C C . GLY A 1 251 ? 14.739 -4.843 -2.813 1.00 97.69 251 GLY A C 1
ATOM 2019 O O . GLY A 1 251 ? 14.597 -4.241 -1.751 1.00 97.69 251 GLY A O 1
ATOM 2020 N N . LEU A 1 252 ? 15.883 -5.454 -3.141 1.00 97.88 252 LEU A N 1
ATOM 2021 C CA . LEU A 1 252 ? 17.057 -5.471 -2.259 1.00 97.88 252 LEU A CA 1
ATOM 2022 C C . LEU A 1 252 ? 17.614 -4.063 -2.024 1.00 97.88 252 LEU A C 1
ATOM 2024 O O . LEU A 1 252 ? 17.856 -3.679 -0.879 1.00 97.88 252 LEU A O 1
ATOM 2028 N N . GLU A 1 253 ? 17.760 -3.269 -3.085 1.00 96.44 253 GLU A N 1
ATOM 2029 C CA . GLU A 1 253 ? 18.245 -1.892 -2.968 1.00 96.44 253 GLU A CA 1
ATOM 2030 C C . GLU A 1 253 ? 17.250 -1.003 -2.199 1.00 96.44 253 GLU A C 1
ATOM 2032 O O . GLU A 1 253 ? 17.643 -0.171 -1.377 1.00 96.44 253 GLU A O 1
ATOM 2037 N N . ALA A 1 254 ? 15.944 -1.219 -2.390 1.00 96.06 254 ALA A N 1
ATOM 2038 C CA . ALA A 1 254 ? 14.904 -0.541 -1.626 1.00 96.06 254 ALA A CA 1
ATOM 2039 C C . ALA A 1 254 ? 14.976 -0.871 -0.126 1.00 96.06 254 ALA A C 1
ATOM 2041 O O . ALA A 1 254 ? 14.907 0.049 0.691 1.00 96.06 254 ALA A O 1
ATOM 2042 N N . ILE A 1 255 ? 15.173 -2.141 0.247 1.00 97.12 255 ILE A N 1
ATOM 2043 C CA . ILE A 1 255 ? 15.331 -2.551 1.652 1.00 97.12 255 ILE A CA 1
ATOM 2044 C C . ILE A 1 255 ? 16.568 -1.895 2.271 1.00 97.12 255 ILE A C 1
ATOM 2046 O O . ILE A 1 255 ? 16.483 -1.355 3.372 1.00 97.12 255 ILE A O 1
ATOM 2050 N N . GLN A 1 256 ? 17.703 -1.882 1.566 1.00 96.00 256 GLN A N 1
ATOM 2051 C CA . GLN A 1 256 ? 18.931 -1.251 2.062 1.00 96.00 256 GLN A CA 1
ATOM 2052 C C . GLN A 1 256 ? 18.724 0.240 2.362 1.00 96.00 256 GLN A C 1
ATOM 2054 O O . GLN A 1 256 ? 19.130 0.725 3.422 1.00 96.00 256 GLN A O 1
ATOM 2059 N N . ARG A 1 257 ? 18.043 0.968 1.468 1.00 92.50 257 ARG A N 1
ATOM 2060 C CA . ARG A 1 257 ? 17.708 2.386 1.684 1.00 92.50 257 ARG A CA 1
ATOM 2061 C C . ARG A 1 257 ? 16.791 2.588 2.887 1.00 92.50 257 ARG A C 1
ATOM 2063 O O . ARG A 1 257 ? 17.045 3.466 3.713 1.00 92.50 257 ARG A O 1
ATOM 2070 N N . GLU A 1 258 ? 15.745 1.775 3.008 1.00 94.25 258 GLU A N 1
ATOM 2071 C CA . GLU A 1 258 ? 14.809 1.864 4.132 1.00 94.25 258 GLU A CA 1
ATOM 2072 C C . GLU A 1 258 ? 15.468 1.475 5.464 1.00 94.25 258 GLU A C 1
ATOM 2074 O O . GLU A 1 258 ? 15.203 2.109 6.487 1.00 94.25 258 GLU A O 1
ATOM 2079 N N . GLN A 1 259 ? 16.413 0.531 5.457 1.00 94.62 259 GLN A N 1
ATOM 2080 C CA . GLN A 1 259 ? 17.210 0.186 6.631 1.00 94.62 259 GLN A CA 1
ATOM 2081 C C . GLN A 1 259 ? 18.084 1.364 7.090 1.00 94.62 259 GLN A C 1
ATOM 2083 O O . GLN A 1 259 ? 18.146 1.651 8.286 1.00 94.62 259 GLN A O 1
ATOM 2088 N N . ILE A 1 260 ? 18.729 2.085 6.162 1.00 92.25 260 ILE A N 1
ATOM 2089 C CA . ILE A 1 260 ? 19.521 3.287 6.488 1.00 92.25 260 ILE A CA 1
ATOM 2090 C C . ILE A 1 260 ? 18.645 4.345 7.167 1.00 92.25 260 ILE A C 1
ATOM 2092 O O . ILE A 1 260 ? 19.073 4.964 8.144 1.00 92.25 260 ILE A O 1
ATOM 2096 N N . TRP A 1 261 ? 17.417 4.541 6.681 1.00 91.00 261 TRP A N 1
ATOM 2097 C CA . TRP A 1 261 ? 16.455 5.429 7.329 1.00 91.00 261 TRP A CA 1
ATOM 2098 C C . TRP A 1 261 ? 16.069 4.919 8.727 1.00 91.00 261 TRP A C 1
ATOM 2100 O O . TRP A 1 261 ? 16.104 5.690 9.689 1.00 91.00 261 TRP A O 1
ATOM 2110 N N . ALA A 1 262 ? 15.773 3.623 8.861 1.00 92.12 262 ALA A N 1
ATOM 2111 C CA . ALA A 1 262 ? 15.332 3.013 10.112 1.00 92.12 262 ALA A CA 1
ATOM 2112 C C . ALA A 1 262 ? 16.385 3.090 11.230 1.00 92.12 262 ALA A C 1
ATOM 2114 O O . ALA A 1 262 ? 16.014 3.188 12.395 1.00 92.12 262 ALA A O 1
ATOM 2115 N N . ARG A 1 263 ? 17.687 3.150 10.906 1.00 91.75 263 ARG A N 1
ATOM 2116 C CA . ARG A 1 263 ? 18.777 3.351 11.891 1.00 91.75 263 ARG A CA 1
ATOM 2117 C C . ARG A 1 263 ? 18.677 4.665 12.673 1.00 91.75 263 ARG A C 1
ATOM 2119 O O . ARG A 1 263 ? 19.368 4.836 13.669 1.00 91.75 263 ARG A O 1
ATOM 2126 N N . ARG A 1 264 ? 17.846 5.607 12.216 1.00 88.44 264 ARG A N 1
ATOM 2127 C CA . ARG A 1 264 ? 17.591 6.891 12.887 1.00 88.44 264 ARG A CA 1
ATOM 2128 C C . ARG A 1 264 ? 16.463 6.802 13.925 1.00 88.44 264 ARG A C 1
ATOM 2130 O O . ARG A 1 264 ? 16.200 7.788 14.609 1.00 88.44 264 ARG A O 1
ATOM 2137 N N . LEU A 1 265 ? 15.760 5.670 14.006 1.00 87.94 265 LEU A N 1
ATOM 2138 C CA . LEU A 1 265 ? 14.667 5.450 14.951 1.00 87.94 265 LEU A CA 1
ATOM 2139 C C . LEU A 1 265 ? 15.193 5.199 16.374 1.00 87.94 265 LEU A C 1
ATOM 2141 O O . LEU A 1 265 ? 16.333 4.776 16.547 1.00 87.94 265 LEU A O 1
ATOM 2145 N N . PRO A 1 266 ? 14.363 5.428 17.411 1.00 84.62 266 PRO A N 1
ATOM 2146 C CA . PRO A 1 266 ? 14.776 5.268 18.808 1.00 84.62 266 PRO A CA 1
ATOM 2147 C C . PRO A 1 266 ? 15.037 3.813 19.234 1.00 84.62 266 PRO A C 1
ATOM 2149 O O . PRO A 1 266 ? 15.492 3.591 20.352 1.00 84.62 266 PRO A O 1
ATOM 2152 N N . ASN A 1 267 ? 14.716 2.826 18.395 1.00 86.38 267 ASN A N 1
ATOM 2153 C CA . ASN A 1 267 ? 14.941 1.411 18.669 1.00 86.38 267 ASN A CA 1
ATOM 2154 C C . ASN A 1 267 ? 15.320 0.652 17.385 1.00 86.38 267 ASN A C 1
ATOM 2156 O O . ASN A 1 267 ? 15.133 1.152 16.275 1.00 86.38 267 ASN A O 1
ATOM 2160 N N . GLU A 1 268 ? 15.814 -0.573 17.554 1.00 90.00 268 GLU A N 1
ATOM 2161 C CA . GLU A 1 268 ? 16.339 -1.400 16.466 1.00 90.00 268 GLU A CA 1
ATOM 2162 C C . GLU A 1 268 ? 15.318 -2.354 15.823 1.00 90.00 268 GLU A C 1
ATOM 2164 O O . GLU A 1 268 ? 15.670 -2.984 14.832 1.00 90.00 268 GLU A O 1
ATOM 2169 N N . GLN A 1 269 ? 14.081 -2.486 16.320 1.00 90.06 269 GLN A N 1
ATOM 2170 C CA . GLN A 1 269 ? 13.120 -3.501 15.843 1.00 90.06 269 GLN A CA 1
ATOM 2171 C C . GLN A 1 269 ? 12.885 -3.402 14.328 1.00 90.06 269 GLN A C 1
ATOM 2173 O O . GLN A 1 269 ? 13.023 -4.382 13.599 1.00 90.06 269 GLN A O 1
ATOM 2178 N N . VAL A 1 270 ? 12.629 -2.193 13.821 1.00 92.50 270 VAL A N 1
ATOM 2179 C CA . VAL A 1 270 ? 12.429 -1.962 12.379 1.00 92.50 270 VAL A CA 1
ATOM 2180 C C . VAL A 1 270 ? 13.710 -2.238 11.577 1.00 92.50 270 VAL A C 1
ATOM 2182 O O . VAL A 1 270 ? 13.645 -2.777 10.474 1.00 92.50 270 VAL A O 1
ATOM 2185 N N . VAL A 1 271 ? 14.883 -1.900 12.125 1.00 94.31 271 VAL A N 1
ATOM 2186 C CA . VAL A 1 271 ? 16.183 -2.178 11.486 1.00 94.31 271 VAL A CA 1
ATOM 2187 C C . VAL A 1 271 ? 16.425 -3.682 11.387 1.00 94.31 271 VAL A C 1
ATOM 2189 O O . VAL A 1 271 ? 16.856 -4.147 10.331 1.00 94.31 271 VAL A O 1
ATOM 2192 N N . ARG A 1 272 ? 16.118 -4.429 12.454 1.00 93.62 272 ARG A N 1
ATOM 2193 C CA . ARG A 1 272 ? 16.230 -5.890 12.506 1.00 93.62 272 ARG A CA 1
ATOM 2194 C C . ARG A 1 272 ? 15.329 -6.545 11.476 1.00 93.62 272 ARG A C 1
ATOM 2196 O O . ARG A 1 272 ? 15.828 -7.346 10.708 1.00 93.62 272 ARG A O 1
ATOM 2203 N N . GLN A 1 273 ? 14.077 -6.109 11.335 1.00 93.62 273 GLN A N 1
ATOM 2204 C CA . GLN A 1 273 ? 13.190 -6.660 10.302 1.00 93.62 273 GLN A CA 1
ATOM 2205 C C . GLN A 1 273 ? 13.744 -6.486 8.882 1.00 93.62 273 GLN A C 1
ATOM 2207 O O . GLN A 1 273 ? 13.698 -7.419 8.083 1.00 93.62 273 GLN A O 1
ATOM 2212 N N . PHE A 1 274 ? 14.314 -5.320 8.560 1.00 96.44 274 PHE A N 1
ATOM 2213 C CA . PHE A 1 274 ? 14.997 -5.144 7.276 1.00 96.44 274 PHE A CA 1
ATOM 2214 C C . PHE A 1 274 ? 16.263 -5.995 7.161 1.00 96.44 274 PHE A C 1
ATOM 2216 O O . PHE A 1 274 ? 16.550 -6.504 6.082 1.00 96.44 274 PHE A O 1
ATOM 2223 N N . GLN A 1 275 ? 17.008 -6.166 8.255 1.00 95.81 275 GLN A N 1
ATOM 2224 C CA . GLN A 1 275 ? 18.182 -7.034 8.288 1.00 95.81 275 GLN A CA 1
ATOM 2225 C C . GLN A 1 275 ? 17.798 -8.496 8.019 1.00 95.81 275 GLN A C 1
ATOM 2227 O O . GLN A 1 275 ? 18.374 -9.103 7.126 1.00 95.81 275 GLN A O 1
ATOM 2232 N N . THR A 1 276 ? 16.745 -9.012 8.660 1.00 94.69 276 THR A N 1
ATOM 2233 C CA . THR A 1 276 ? 16.191 -10.350 8.404 1.00 94.69 276 THR A CA 1
ATOM 2234 C C . THR A 1 276 ? 15.801 -10.534 6.936 1.00 94.69 276 THR A C 1
ATOM 2236 O O . THR A 1 276 ? 16.053 -11.589 6.361 1.00 94.69 276 THR A O 1
ATOM 2239 N N . MET A 1 277 ? 15.226 -9.509 6.290 1.00 96.44 277 MET A N 1
ATOM 2240 C CA . MET A 1 277 ? 14.939 -9.570 4.850 1.00 96.44 277 MET A CA 1
ATOM 2241 C C . MET A 1 277 ? 16.222 -9.649 4.014 1.00 96.44 277 MET A C 1
ATOM 2243 O O . MET A 1 277 ? 16.278 -10.428 3.069 1.00 96.44 277 MET A O 1
ATOM 2247 N N . LEU A 1 278 ? 17.255 -8.870 4.345 1.00 96.25 278 LEU A N 1
ATOM 2248 C CA . LEU A 1 278 ? 18.533 -8.889 3.619 1.00 96.25 278 LEU A CA 1
ATOM 2249 C C . LEU A 1 278 ? 19.310 -10.197 3.807 1.00 96.25 278 LEU A C 1
ATOM 2251 O O . LEU A 1 278 ? 19.981 -10.631 2.872 1.00 96.25 278 LEU A O 1
ATOM 2255 N N . ASP A 1 279 ? 19.199 -10.815 4.981 1.00 95.38 279 ASP A N 1
ATOM 2256 C CA . ASP A 1 279 ? 19.875 -12.072 5.313 1.00 95.38 279 ASP A CA 1
ATOM 2257 C C . ASP A 1 279 ? 19.148 -13.302 4.748 1.00 95.38 279 ASP A C 1
ATOM 2259 O O . ASP A 1 279 ? 19.724 -14.390 4.673 1.00 95.38 279 ASP A O 1
ATOM 2263 N N . TYR A 1 280 ? 17.894 -13.146 4.311 1.00 95.56 280 TYR A N 1
ATOM 2264 C CA . TYR A 1 280 ? 17.116 -14.238 3.743 1.00 95.56 280 TYR A CA 1
ATOM 2265 C C . TYR A 1 280 ? 17.704 -14.713 2.399 1.00 95.56 280 TYR A C 1
ATOM 2267 O O . TYR A 1 280 ? 17.837 -13.917 1.458 1.00 95.56 280 TYR A O 1
ATOM 2275 N N . PRO A 1 281 ? 18.012 -16.016 2.246 1.00 94.19 281 PRO A N 1
ATOM 2276 C CA . PRO A 1 281 ? 18.667 -16.554 1.058 1.00 94.19 281 PRO A CA 1
ATOM 2277 C C . PRO A 1 281 ? 17.677 -16.723 -0.105 1.00 94.19 281 PRO A C 1
ATOM 2279 O O . PRO A 1 281 ? 17.261 -17.828 -0.446 1.00 94.19 281 PRO A O 1
ATOM 2282 N N . LEU A 1 282 ? 17.306 -15.613 -0.749 1.00 95.00 282 LEU A N 1
ATOM 2283 C CA . LEU A 1 282 ? 16.367 -15.621 -1.872 1.00 95.00 282 LEU A CA 1
ATOM 2284 C C . LEU A 1 282 ? 16.850 -16.528 -3.023 1.00 95.00 282 LEU A C 1
ATOM 2286 O O . LEU A 1 282 ? 17.908 -16.276 -3.617 1.00 95.00 282 LEU A O 1
ATOM 2290 N N . GLN A 1 283 ? 16.010 -17.466 -3.459 1.00 94.75 283 GLN A N 1
ATOM 2291 C CA . GLN A 1 283 ? 16.214 -18.238 -4.691 1.00 94.75 283 GLN A CA 1
ATOM 2292 C C . GLN A 1 283 ? 16.076 -17.359 -5.944 1.00 94.75 283 GLN A C 1
ATOM 2294 O O . GLN A 1 283 ? 15.526 -16.260 -5.886 1.00 94.75 283 GLN A O 1
ATOM 2299 N N . ALA A 1 284 ? 16.569 -17.820 -7.099 1.00 94.00 284 ALA A N 1
ATOM 2300 C CA . ALA A 1 284 ? 16.629 -17.019 -8.333 1.00 94.00 284 ALA A CA 1
ATOM 2301 C C . ALA A 1 284 ? 15.261 -16.492 -8.815 1.00 94.00 284 ALA A C 1
ATOM 2303 O O . ALA A 1 284 ? 15.193 -15.456 -9.474 1.00 94.00 284 ALA A O 1
ATOM 2304 N N . ASN A 1 285 ? 14.181 -17.187 -8.465 1.00 96.00 285 ASN A N 1
ATOM 2305 C CA . ASN A 1 285 ? 12.790 -16.858 -8.767 1.00 96.00 285 ASN A CA 1
ATOM 2306 C C . ASN A 1 285 ? 12.017 -16.254 -7.587 1.00 96.00 285 ASN A C 1
ATOM 2308 O O . ASN A 1 285 ? 10.785 -16.310 -7.549 1.00 96.00 285 ASN A O 1
ATOM 2312 N N . GLN A 1 286 ? 12.745 -15.672 -6.636 1.00 97.38 286 GLN A N 1
ATOM 2313 C CA . GLN A 1 286 ? 12.190 -14.941 -5.510 1.00 97.38 286 GLN A CA 1
ATOM 2314 C C . GLN A 1 286 ? 12.695 -13.502 -5.478 1.00 97.38 286 GLN A C 1
ATOM 2316 O O . GLN A 1 286 ? 13.860 -13.215 -5.789 1.00 97.38 286 GLN A O 1
ATOM 2321 N N . PHE A 1 287 ? 11.814 -12.601 -5.054 1.00 98.31 287 PHE A N 1
ATOM 2322 C CA . PHE A 1 287 ? 12.141 -11.202 -4.820 1.00 98.31 287 PHE A CA 1
ATOM 2323 C C . PHE A 1 287 ? 11.270 -10.586 -3.727 1.00 98.31 287 PHE A C 1
ATOM 2325 O O . PHE A 1 287 ? 10.132 -10.999 -3.503 1.00 98.31 287 PHE A O 1
ATOM 2332 N N . PHE A 1 288 ? 11.805 -9.553 -3.079 1.00 98.50 288 PHE A N 1
ATOM 2333 C CA . PHE A 1 288 ? 11.037 -8.692 -2.189 1.00 98.50 288 PHE A CA 1
ATOM 2334 C C . PHE A 1 288 ? 10.344 -7.584 -2.968 1.00 98.50 288 PHE A C 1
ATOM 2336 O O . PHE A 1 288 ? 10.886 -7.055 -3.939 1.00 98.50 288 PHE A O 1
ATOM 2343 N N . LEU A 1 289 ? 9.155 -7.205 -2.515 1.00 97.75 289 LEU A N 1
ATOM 2344 C CA . LEU A 1 289 ? 8.408 -6.094 -3.082 1.00 97.75 289 LEU A CA 1
ATOM 2345 C C . LEU A 1 289 ? 7.653 -5.369 -1.972 1.00 97.75 289 LEU A C 1
ATOM 2347 O O . LEU A 1 289 ? 7.047 -6.010 -1.115 1.00 97.75 289 LEU A O 1
ATOM 2351 N N . GLN A 1 290 ? 7.655 -4.038 -1.997 1.00 97.62 290 GLN A N 1
ATOM 2352 C CA . GLN A 1 290 ? 6.791 -3.253 -1.122 1.00 97.62 290 GLN A CA 1
ATOM 2353 C C . GLN A 1 290 ? 5.521 -2.847 -1.873 1.00 97.62 290 GLN A C 1
ATOM 2355 O O . GLN A 1 290 ? 5.579 -2.291 -2.970 1.00 97.62 290 GLN A O 1
ATOM 2360 N N . VAL A 1 291 ? 4.360 -3.119 -1.282 1.00 97.25 291 VAL A N 1
ATOM 2361 C CA . VAL A 1 291 ? 3.049 -2.905 -1.900 1.00 97.25 291 VAL A CA 1
ATOM 2362 C C . VAL A 1 291 ? 2.081 -2.189 -0.951 1.00 97.25 291 VAL A C 1
ATOM 2364 O O . VAL A 1 291 ? 2.294 -2.087 0.257 1.00 97.25 291 VAL A O 1
ATOM 2367 N N . GLY A 1 292 ? 1.002 -1.639 -1.510 1.00 95.38 292 GLY A N 1
ATOM 2368 C CA . GLY A 1 292 ? -0.072 -1.013 -0.736 1.00 95.38 292 GLY A CA 1
ATOM 2369 C C . GLY A 1 292 ? 0.233 0.397 -0.208 1.00 95.38 292 GLY A C 1
ATOM 2370 O O . GLY A 1 292 ? 0.911 1.225 -0.833 1.00 95.38 292 GLY A O 1
ATOM 2371 N N . TRP A 1 293 ? -0.367 0.735 0.933 1.00 95.38 293 TRP A N 1
ATOM 2372 C CA . TRP A 1 293 ? -0.355 2.095 1.484 1.00 95.38 293 TRP A CA 1
ATOM 2373 C C . TRP A 1 293 ? 0.972 2.477 2.168 1.00 95.38 293 TRP A C 1
ATOM 2375 O O . TRP A 1 293 ? 1.316 3.664 2.210 1.00 95.38 293 TRP A O 1
ATOM 2385 N N . GLY A 1 294 ? 1.748 1.492 2.634 1.00 88.69 294 GLY A N 1
ATOM 2386 C CA . GLY A 1 294 ? 2.969 1.689 3.423 1.00 88.69 294 GLY A CA 1
ATOM 2387 C C . GLY A 1 294 ? 4.110 2.421 2.706 1.00 88.69 294 GLY A C 1
ATOM 2388 O O . GLY A 1 294 ? 4.698 3.329 3.286 1.00 88.69 294 GLY A O 1
ATOM 2389 N N . GLY A 1 295 ? 4.370 2.099 1.433 1.00 84.94 295 GLY A N 1
ATOM 2390 C CA . GLY A 1 295 ? 5.606 2.478 0.719 1.00 84.94 295 GLY A CA 1
ATOM 2391 C C . GLY A 1 295 ? 5.845 3.967 0.416 1.00 84.94 295 GLY A C 1
ATOM 2392 O O . GLY A 1 295 ? 6.908 4.332 -0.074 1.00 84.94 295 GLY A O 1
ATOM 2393 N N . GLY A 1 296 ? 4.900 4.863 0.717 1.00 89.94 296 GLY A N 1
ATOM 2394 C CA . GLY A 1 296 ? 5.135 6.313 0.594 1.00 89.94 296 GLY A CA 1
ATOM 2395 C C . GLY A 1 296 ? 5.594 6.771 -0.804 1.00 89.94 296 GLY A C 1
ATOM 2396 O O . GLY A 1 296 ? 5.146 6.221 -1.806 1.00 89.94 296 GLY A O 1
ATOM 2397 N N . TRP A 1 297 ? 6.431 7.815 -0.866 1.00 91.81 297 TRP A N 1
ATOM 2398 C CA . TRP A 1 297 ? 6.946 8.383 -2.124 1.00 91.81 297 TRP A CA 1
ATOM 2399 C C . TRP A 1 297 ? 8.080 7.548 -2.730 1.00 91.81 297 TRP A C 1
ATOM 2401 O O . TRP A 1 297 ? 8.041 7.299 -3.930 1.00 91.81 297 TRP A O 1
ATOM 2411 N N . GLU A 1 298 ? 9.029 7.049 -1.930 1.00 88.50 298 GLU A N 1
ATOM 2412 C CA . GLU A 1 298 ? 10.180 6.272 -2.437 1.00 88.50 298 GLU A CA 1
ATOM 2413 C C . GLU A 1 298 ? 9.766 5.061 -3.275 1.00 88.50 298 GLU A C 1
ATOM 2415 O O . GLU A 1 298 ? 10.321 4.811 -4.337 1.00 88.50 298 GLU A O 1
ATOM 2420 N N . GLN A 1 299 ? 8.740 4.337 -2.834 1.00 90.94 299 GLN A N 1
ATOM 2421 C CA . GLN A 1 299 ? 8.327 3.078 -3.467 1.00 90.94 299 GLN A CA 1
ATOM 2422 C C . GLN A 1 299 ? 7.301 3.275 -4.585 1.00 90.94 299 GLN A C 1
ATOM 2424 O O . GLN A 1 299 ? 6.894 2.333 -5.264 1.00 90.94 299 GLN A O 1
ATOM 2429 N N . LYS A 1 300 ? 6.820 4.510 -4.748 1.00 92.88 300 LYS A N 1
ATOM 2430 C CA . LYS A 1 300 ? 5.815 4.889 -5.753 1.00 92.88 300 LYS A CA 1
ATOM 2431 C C . LYS A 1 300 ? 6.386 5.836 -6.799 1.00 92.88 300 LYS A C 1
ATOM 2433 O O . LYS A 1 300 ? 5.640 6.346 -7.629 1.00 92.88 300 LYS A O 1
ATOM 2438 N N . THR A 1 301 ? 7.688 6.097 -6.737 1.00 92.75 301 THR A N 1
ATOM 2439 C CA . THR A 1 301 ? 8.408 6.993 -7.638 1.00 92.75 301 THR A CA 1
ATOM 2440 C C . THR A 1 301 ? 9.813 6.452 -7.894 1.00 92.75 301 THR A C 1
ATOM 2442 O O . THR A 1 301 ? 10.155 5.348 -7.479 1.00 92.75 301 THR A O 1
ATOM 2445 N N . LEU A 1 302 ? 10.630 7.228 -8.603 1.00 94.12 302 LEU A N 1
ATOM 2446 C CA . LEU A 1 302 ? 12.017 6.902 -8.922 1.00 94.12 302 LEU A CA 1
ATOM 2447 C C . LEU A 1 302 ? 12.973 7.664 -8.001 1.00 94.12 302 LEU A C 1
ATOM 2449 O O . LEU A 1 302 ? 13.926 8.274 -8.473 1.00 94.12 302 LEU A O 1
ATOM 2453 N N . GLY A 1 303 ? 12.671 7.690 -6.700 1.00 90.19 303 GLY A N 1
ATOM 2454 C CA . GLY A 1 303 ? 13.247 8.649 -5.759 1.00 90.19 303 GLY A CA 1
ATOM 2455 C C . GLY A 1 303 ? 14.770 8.720 -5.770 1.00 90.19 303 GLY A C 1
ATOM 2456 O O . GLY A 1 303 ? 15.330 9.808 -5.865 1.00 90.19 303 GLY A O 1
ATOM 2457 N N . GLU A 1 304 ? 15.431 7.567 -5.783 1.00 88.31 304 GLU A N 1
ATOM 2458 C CA . GLU A 1 304 ? 16.880 7.438 -5.958 1.00 88.31 304 GLU A CA 1
ATOM 2459 C C . GLU A 1 304 ? 17.408 8.163 -7.209 1.00 88.31 304 GLU A C 1
ATOM 2461 O O . GLU A 1 304 ? 18.318 8.986 -7.114 1.00 88.31 304 GLU A O 1
ATOM 2466 N N . HIS A 1 305 ? 16.801 7.913 -8.372 1.00 94.50 305 HIS A N 1
ATOM 2467 C CA . HIS A 1 305 ? 17.197 8.546 -9.632 1.00 94.50 305 HIS A CA 1
ATOM 2468 C C . HIS A 1 305 ? 16.912 10.047 -9.632 1.00 94.50 305 HIS A C 1
ATOM 2470 O O . HIS A 1 305 ? 17.734 10.834 -10.098 1.00 94.50 305 HIS A O 1
ATOM 2476 N N . LEU A 1 306 ? 15.770 10.467 -9.083 1.00 94.44 306 LEU A N 1
ATOM 2477 C CA . LEU A 1 306 ? 15.381 11.880 -9.031 1.00 94.44 306 LEU A CA 1
ATOM 2478 C C . LEU A 1 306 ? 16.313 12.696 -8.124 1.00 94.44 306 LEU A C 1
ATOM 2480 O O . LEU A 1 306 ? 16.666 13.827 -8.457 1.00 94.44 306 LEU A O 1
ATOM 2484 N N . LYS A 1 307 ? 16.774 12.101 -7.020 1.00 93.31 307 LYS A N 1
ATOM 2485 C CA . LYS A 1 307 ? 17.720 12.710 -6.075 1.00 93.31 307 LYS A CA 1
ATOM 2486 C C . LYS A 1 307 ? 19.127 12.916 -6.618 1.00 93.31 307 LYS A C 1
ATOM 2488 O O . LYS A 1 307 ? 19.900 13.636 -5.987 1.00 93.31 307 LYS A O 1
ATOM 2493 N N . SER A 1 308 ? 19.469 12.334 -7.767 1.00 93.88 308 SER A N 1
ATOM 2494 C CA . SER A 1 308 ? 20.771 12.556 -8.412 1.00 93.88 308 SER A CA 1
ATOM 2495 C C . SER A 1 308 ? 20.994 14.012 -8.849 1.00 93.88 308 SER A C 1
ATOM 2497 O O . SER A 1 308 ? 22.135 14.425 -9.045 1.00 93.88 308 SER A O 1
ATOM 2499 N N . ASN A 1 309 ? 19.923 14.808 -8.965 1.00 95.69 309 ASN A N 1
ATOM 2500 C CA . ASN A 1 309 ? 19.980 16.228 -9.296 1.00 95.69 309 ASN A CA 1
ATOM 2501 C C . ASN A 1 309 ? 19.298 17.060 -8.204 1.00 95.69 309 ASN A C 1
ATOM 2503 O O . ASN A 1 309 ? 18.071 17.107 -8.096 1.00 95.69 309 ASN A O 1
ATOM 2507 N N . GLU A 1 310 ? 20.103 17.758 -7.407 1.00 95.31 310 GLU A N 1
ATOM 2508 C CA . GLU A 1 310 ? 19.602 18.575 -6.304 1.00 95.31 310 GLU A CA 1
ATOM 2509 C C . GLU A 1 310 ? 18.715 19.733 -6.772 1.00 95.31 310 GLU A C 1
ATOM 2511 O O . GLU A 1 310 ? 17.667 19.977 -6.173 1.00 95.31 310 GLU A O 1
ATOM 2516 N N . ALA A 1 311 ? 19.087 20.420 -7.855 1.00 94.94 311 ALA A N 1
ATOM 2517 C CA . ALA A 1 311 ? 18.304 21.536 -8.381 1.00 94.94 311 ALA A CA 1
ATOM 2518 C C . ALA A 1 311 ? 16.914 21.072 -8.839 1.00 94.94 311 ALA A C 1
ATOM 2520 O O . ALA A 1 311 ? 15.911 21.721 -8.543 1.00 94.94 311 ALA A O 1
ATOM 2521 N N . PHE A 1 312 ? 16.849 19.908 -9.493 1.00 95.19 312 PHE A N 1
ATOM 2522 C CA . PHE A 1 312 ? 15.580 19.279 -9.848 1.00 95.19 312 PHE A CA 1
ATOM 2523 C C . PHE A 1 312 ? 14.742 18.961 -8.604 1.00 95.19 312 PHE A C 1
ATOM 2525 O O . PHE A 1 312 ? 13.566 19.316 -8.550 1.00 95.19 312 PHE A O 1
ATOM 2532 N N . MET A 1 313 ? 15.346 18.333 -7.588 1.00 95.12 313 MET A N 1
ATOM 2533 C CA . MET A 1 313 ? 14.644 18.002 -6.346 1.00 95.12 313 MET A CA 1
ATOM 2534 C C . MET A 1 313 ? 14.084 19.244 -5.655 1.00 95.12 313 MET A C 1
ATOM 2536 O O . MET A 1 313 ? 12.923 19.243 -5.255 1.00 95.12 313 MET A O 1
ATOM 2540 N N . ARG A 1 314 ? 14.871 20.319 -5.538 1.00 93.81 314 ARG A N 1
ATOM 2541 C CA . ARG A 1 314 ? 14.400 21.570 -4.927 1.00 93.81 314 ARG A CA 1
ATOM 2542 C C . ARG A 1 314 ? 13.201 22.139 -5.691 1.00 93.81 314 ARG A C 1
ATOM 2544 O O . ARG A 1 314 ? 12.179 22.413 -5.070 1.00 93.81 314 ARG A O 1
ATOM 2551 N N . ALA A 1 315 ? 13.265 22.181 -7.020 1.00 92.44 315 ALA A N 1
ATOM 2552 C CA . ALA A 1 315 ? 12.167 22.683 -7.844 1.00 92.44 315 ALA A CA 1
ATOM 2553 C C . ALA A 1 315 ? 10.866 21.863 -7.710 1.00 92.44 315 ALA A C 1
ATOM 2555 O O . ALA A 1 315 ? 9.781 22.436 -7.626 1.00 92.44 315 ALA A O 1
ATOM 2556 N N . ILE A 1 316 ? 10.927 20.525 -7.641 1.00 92.31 316 ILE A N 1
ATOM 2557 C CA . ILE A 1 316 ? 9.696 19.725 -7.469 1.00 92.31 316 ILE A CA 1
ATOM 2558 C C . ILE A 1 316 ? 9.115 19.817 -6.050 1.00 92.31 316 ILE A C 1
ATOM 2560 O O . ILE A 1 316 ? 7.907 19.643 -5.865 1.00 92.31 316 ILE A O 1
ATOM 2564 N N . LEU A 1 317 ? 9.961 20.071 -5.046 1.00 92.19 317 LEU A N 1
ATOM 2565 C CA . LEU A 1 317 ? 9.545 20.193 -3.649 1.00 92.19 317 LEU A CA 1
ATOM 2566 C C . LEU A 1 317 ? 8.897 21.548 -3.348 1.00 92.19 317 LEU A C 1
ATOM 2568 O O . LEU A 1 317 ? 8.036 21.612 -2.466 1.00 92.19 317 LEU A O 1
ATOM 2572 N N . GLU A 1 318 ? 9.269 22.599 -4.081 1.00 89.81 318 GLU A N 1
ATOM 2573 C CA . GLU A 1 318 ? 8.658 23.925 -3.988 1.00 89.81 318 GLU A CA 1
ATOM 2574 C C . GLU A 1 318 ? 7.144 23.889 -4.213 1.00 89.81 318 GLU A C 1
ATOM 2576 O O . GLU A 1 318 ? 6.613 23.080 -4.972 1.00 89.81 318 GLU A O 1
ATOM 2581 N N . SER A 1 319 ? 6.425 24.786 -3.536 1.00 86.56 319 SER A N 1
ATOM 2582 C CA . SER A 1 319 ? 4.969 24.885 -3.660 1.00 86.56 319 SER A CA 1
ATOM 2583 C C . SER A 1 319 ? 4.536 25.322 -5.063 1.00 86.56 319 SER A C 1
ATOM 2585 O O . SER A 1 319 ? 5.244 26.076 -5.727 1.00 86.56 319 SER A O 1
ATOM 2587 N N . GLU A 1 320 ? 3.316 24.961 -5.467 1.00 84.62 320 GLU A N 1
ATOM 2588 C CA . GLU A 1 320 ? 2.724 25.439 -6.728 1.00 84.62 320 GLU A CA 1
ATOM 2589 C C . GLU A 1 320 ? 2.655 26.976 -6.801 1.00 84.62 320 GLU A C 1
ATOM 2591 O O . GLU A 1 320 ? 2.821 27.557 -7.869 1.00 84.62 320 GLU A O 1
ATOM 2596 N N . ARG A 1 321 ? 2.497 27.658 -5.654 1.00 85.19 321 ARG A N 1
ATOM 2597 C CA . ARG A 1 321 ? 2.517 29.133 -5.568 1.00 85.19 321 ARG A CA 1
ATOM 2598 C C . ARG A 1 321 ? 3.875 29.739 -5.931 1.00 85.19 321 ARG A C 1
ATOM 2600 O O . ARG A 1 321 ? 3.930 30.894 -6.335 1.00 85.19 321 ARG A O 1
ATOM 2607 N N . ALA A 1 322 ? 4.947 28.970 -5.773 1.00 84.69 322 ALA A N 1
ATOM 2608 C CA . ALA A 1 322 ? 6.309 29.343 -6.137 1.00 84.69 322 ALA A CA 1
ATOM 2609 C C . ALA A 1 322 ? 6.718 28.781 -7.512 1.00 84.69 322 ALA A C 1
ATOM 2611 O O . ALA A 1 322 ? 7.900 28.743 -7.823 1.00 84.69 322 ALA A O 1
ATOM 2612 N N . ASN A 1 323 ? 5.753 28.353 -8.340 1.00 83.19 323 ASN A N 1
ATOM 2613 C CA . ASN A 1 323 ? 5.976 27.657 -9.615 1.00 83.19 323 ASN A CA 1
ATOM 2614 C C . ASN A 1 323 ? 6.665 26.280 -9.489 1.00 83.19 323 ASN A C 1
ATOM 2616 O O . ASN A 1 323 ? 7.224 25.789 -10.469 1.00 83.19 323 ASN A O 1
ATOM 2620 N N . GLY A 1 324 ? 6.603 25.646 -8.314 1.00 85.81 324 GLY A N 1
ATOM 2621 C CA . GLY A 1 324 ? 7.022 24.258 -8.107 1.00 85.81 324 GLY A CA 1
ATOM 2622 C C . GLY A 1 324 ? 5.885 23.244 -8.298 1.00 85.81 324 GLY A C 1
ATOM 2623 O O . GLY A 1 324 ? 4.788 23.583 -8.743 1.00 85.81 324 GLY A O 1
ATOM 2624 N N . TRP A 1 325 ? 6.129 21.981 -7.930 1.00 89.81 325 TRP A N 1
ATOM 2625 C CA . TRP A 1 325 ? 5.159 20.871 -8.067 1.00 89.81 325 TRP A CA 1
ATOM 2626 C C . TRP A 1 325 ? 4.498 20.443 -6.748 1.00 89.81 325 TRP A C 1
ATOM 2628 O O . TRP A 1 325 ? 3.736 19.476 -6.714 1.00 89.81 325 TRP A O 1
ATOM 2638 N N . GLY A 1 326 ? 4.787 21.135 -5.646 1.00 87.81 326 GLY A N 1
ATOM 2639 C CA . GLY A 1 326 ? 4.141 20.943 -4.347 1.00 87.81 326 GLY A CA 1
ATOM 2640 C C . GLY A 1 326 ? 4.439 19.605 -3.668 1.00 87.81 326 GLY A C 1
ATOM 2641 O O . GLY A 1 326 ? 3.764 19.257 -2.696 1.00 87.81 326 GLY A O 1
ATOM 2642 N N . VAL A 1 327 ? 5.441 18.849 -4.133 1.00 88.06 327 VAL A N 1
ATOM 2643 C CA . VAL A 1 327 ? 5.744 17.501 -3.616 1.00 88.06 327 VAL A CA 1
ATOM 2644 C C . VAL A 1 327 ? 6.150 17.550 -2.139 1.00 88.06 327 VAL A C 1
ATOM 2646 O O . VAL A 1 327 ? 5.806 16.647 -1.375 1.00 88.06 327 VAL A O 1
ATOM 2649 N N . GLY A 1 328 ? 6.822 18.627 -1.721 1.00 81.50 328 GLY A N 1
ATOM 2650 C CA . GLY A 1 328 ? 7.290 18.820 -0.350 1.00 81.50 328 GLY A CA 1
ATOM 2651 C C . GLY A 1 328 ? 6.192 19.173 0.654 1.00 81.50 328 GLY A C 1
ATOM 2652 O O . GLY A 1 328 ? 6.435 19.079 1.852 1.00 81.50 328 GLY A O 1
ATOM 2653 N N . ARG A 1 329 ? 4.984 19.557 0.203 1.00 79.56 329 ARG A N 1
ATOM 2654 C CA . ARG A 1 329 ? 3.881 20.019 1.074 1.00 79.56 329 ARG A CA 1
ATOM 2655 C C . ARG A 1 329 ? 4.363 21.020 2.132 1.00 79.56 329 ARG A C 1
ATOM 2657 O O . ARG A 1 329 ? 4.255 20.774 3.332 1.00 79.56 329 ARG A O 1
ATOM 2664 N N . GLU A 1 330 ? 4.960 22.111 1.654 1.00 72.69 330 GLU A N 1
ATOM 2665 C CA . GLU A 1 330 ? 5.515 23.210 2.467 1.00 72.69 330 GLU A CA 1
ATOM 2666 C C . GLU A 1 330 ? 6.770 22.853 3.286 1.00 72.69 330 GLU A C 1
ATOM 2668 O O . GLU A 1 330 ? 7.314 23.709 3.976 1.00 72.69 330 GLU A O 1
ATOM 2673 N N . HIS A 1 331 ? 7.290 21.628 3.161 1.00 78.44 331 HIS A N 1
ATOM 2674 C CA . HIS A 1 331 ? 8.549 21.220 3.780 1.00 78.44 331 HIS A CA 1
ATOM 2675 C C . HIS A 1 331 ? 9.664 21.135 2.738 1.00 78.44 331 HIS A C 1
ATOM 2677 O O . HIS A 1 331 ? 9.616 20.316 1.818 1.00 78.44 331 HIS A O 1
ATOM 2683 N N . MET A 1 332 ? 10.703 21.946 2.926 1.00 85.94 332 MET A N 1
ATOM 2684 C CA . MET A 1 332 ? 11.954 21.858 2.178 1.00 85.94 332 MET A CA 1
ATOM 2685 C C . MET A 1 332 ? 13.040 21.296 3.104 1.00 85.94 332 MET A C 1
ATOM 2687 O O . MET A 1 332 ? 13.387 21.957 4.084 1.00 85.94 332 MET A O 1
ATOM 2691 N N . PRO A 1 333 ? 13.571 20.089 2.853 1.00 86.44 333 PRO A N 1
ATOM 2692 C CA . PRO A 1 333 ? 14.678 19.571 3.640 1.00 86.44 333 PRO A CA 1
ATOM 2693 C C . PRO A 1 333 ? 15.966 20.348 3.332 1.00 86.44 333 PRO A C 1
ATOM 2695 O O . PRO A 1 333 ? 16.191 20.790 2.202 1.00 86.44 333 PRO A O 1
ATOM 2698 N N . GLU A 1 334 ? 16.840 20.472 4.334 1.00 86.94 334 GLU A N 1
ATOM 2699 C CA . GLU A 1 334 ? 18.178 21.052 4.154 1.00 86.94 334 GLU A CA 1
ATOM 2700 C C . GLU A 1 334 ? 18.971 20.250 3.113 1.00 86.94 334 GLU A C 1
ATOM 2702 O O . GLU A 1 334 ? 19.464 20.806 2.129 1.00 86.94 334 GLU A O 1
ATOM 2707 N N . ASN A 1 335 ? 18.998 18.924 3.287 1.00 90.56 335 ASN A N 1
ATOM 2708 C CA 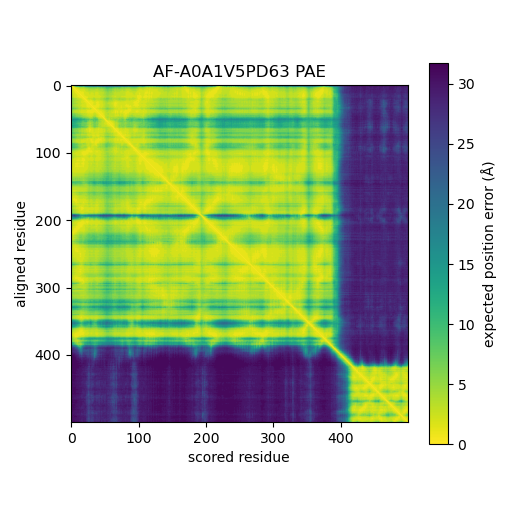. ASN A 1 335 ? 19.576 17.971 2.351 1.00 90.56 335 ASN A CA 1
ATOM 2709 C C . ASN A 1 335 ? 18.470 17.200 1.612 1.00 90.56 335 ASN A C 1
ATOM 2711 O O . ASN A 1 335 ? 17.711 16.442 2.218 1.00 90.56 335 ASN A O 1
ATOM 2715 N N . VAL A 1 336 ? 18.401 17.339 0.285 1.00 90.94 336 VAL A N 1
ATOM 2716 C CA . VAL A 1 336 ? 17.402 16.646 -0.554 1.00 90.94 336 VAL A CA 1
ATOM 2717 C C . VAL A 1 336 ? 17.522 15.119 -0.501 1.00 90.94 336 VAL A C 1
ATOM 2719 O O . VAL A 1 336 ? 16.537 14.425 -0.753 1.00 90.94 336 VAL A O 1
ATOM 2722 N N . GLN A 1 337 ? 18.691 14.586 -0.128 1.00 90.19 337 GLN A N 1
ATOM 2723 C CA . GLN A 1 337 ? 18.899 13.145 0.036 1.00 90.19 337 GLN A CA 1
ATOM 2724 C C . GLN A 1 337 ? 18.082 12.567 1.199 1.00 90.19 337 GLN A C 1
ATOM 2726 O O . GLN A 1 337 ? 17.723 11.389 1.167 1.00 90.19 337 GLN A O 1
ATOM 2731 N N . ASP A 1 338 ? 17.732 13.398 2.186 1.00 87.69 338 ASP A N 1
ATOM 2732 C CA . ASP A 1 338 ? 16.882 13.009 3.313 1.00 87.69 338 ASP A CA 1
ATOM 2733 C C . ASP A 1 338 ? 15.385 13.011 2.969 1.00 87.69 338 ASP A C 1
ATOM 2735 O O . ASP A 1 338 ? 14.578 12.513 3.756 1.00 87.69 338 ASP A O 1
ATOM 2739 N N . PHE A 1 339 ? 14.983 13.554 1.813 1.00 90.25 339 PHE A N 1
ATOM 2740 C CA . PHE A 1 339 ? 13.604 13.434 1.341 1.00 90.25 339 PHE A CA 1
ATOM 2741 C C . PHE A 1 339 ? 13.292 11.973 0.974 1.00 90.25 339 PHE A C 1
ATOM 2743 O O . PHE A 1 339 ? 14.173 11.304 0.472 1.00 90.25 339 PHE A O 1
ATOM 2750 N N . PRO A 1 340 ? 12.074 11.449 1.149 1.00 89.06 340 PRO A N 1
ATOM 2751 C CA . PRO A 1 340 ? 11.082 11.951 2.068 1.00 89.06 340 PRO A CA 1
ATOM 2752 C C . PRO A 1 340 ? 11.570 11.701 3.496 1.00 89.06 340 PRO A C 1
ATOM 2754 O O . PRO A 1 340 ? 12.039 10.615 3.831 1.00 89.06 340 PRO A O 1
ATOM 2757 N N . ILE A 1 341 ? 11.398 12.702 4.356 1.00 85.81 341 ILE A N 1
ATOM 2758 C CA . ILE A 1 341 ? 11.827 12.629 5.761 1.00 85.81 341 ILE A CA 1
ATOM 2759 C C . ILE A 1 341 ? 10.959 11.685 6.601 1.00 85.81 341 ILE A C 1
ATOM 2761 O O . ILE A 1 341 ? 11.349 11.292 7.704 1.00 85.81 341 ILE A O 1
ATOM 2765 N N . SER A 1 342 ? 9.769 11.350 6.095 1.00 87.81 342 SER A N 1
ATOM 2766 C CA . SER A 1 342 ? 8.741 10.615 6.814 1.00 87.81 342 SER A CA 1
ATOM 2767 C C . SER A 1 342 ? 8.540 9.194 6.291 1.00 87.81 342 SER A C 1
ATOM 2769 O O . SER A 1 342 ? 8.655 8.929 5.091 1.00 87.81 342 SER A O 1
ATOM 2771 N N . ARG A 1 343 ? 8.191 8.275 7.195 1.00 91.44 343 ARG A N 1
ATOM 2772 C CA . ARG A 1 343 ? 7.677 6.935 6.874 1.00 91.44 343 ARG A CA 1
ATOM 2773 C C . ARG A 1 343 ? 6.466 6.610 7.725 1.00 91.44 343 ARG A C 1
ATOM 2775 O O . ARG A 1 343 ? 6.317 7.110 8.836 1.00 91.44 343 ARG A O 1
ATOM 2782 N N . ARG A 1 344 ? 5.602 5.754 7.187 1.00 93.88 344 ARG A N 1
ATOM 2783 C CA . ARG A 1 344 ? 4.515 5.131 7.941 1.00 93.88 344 ARG A CA 1
ATOM 2784 C C . ARG A 1 344 ? 5.060 3.875 8.592 1.00 93.88 344 ARG A C 1
ATOM 2786 O O . ARG A 1 344 ? 5.560 3.001 7.886 1.00 93.88 344 ARG A O 1
ATOM 2793 N N . VAL A 1 345 ? 4.966 3.811 9.910 1.00 93.44 345 VAL A N 1
ATOM 2794 C CA . VAL A 1 345 ? 5.493 2.702 10.701 1.00 93.44 345 VAL A CA 1
ATOM 2795 C C . VAL A 1 345 ? 4.411 2.231 11.651 1.00 93.44 345 VAL A C 1
ATOM 2797 O O . VAL A 1 345 ? 3.662 3.041 12.206 1.00 93.44 345 VAL A O 1
ATOM 2800 N N . VAL A 1 346 ? 4.317 0.917 11.799 1.00 93.81 346 VAL A N 1
ATOM 2801 C CA . VAL A 1 346 ? 3.443 0.303 12.785 1.00 93.81 346 VAL A CA 1
ATOM 2802 C C . VAL A 1 346 ? 4.001 0.543 14.177 1.00 93.81 346 VAL A C 1
ATOM 2804 O O . VAL A 1 346 ? 5.203 0.393 14.398 1.00 93.81 346 VAL A O 1
ATOM 2807 N N . MET A 1 347 ? 3.128 0.905 15.108 1.00 90.75 347 MET A N 1
ATOM 2808 C CA . MET A 1 347 ? 3.488 1.153 16.496 1.00 90.75 347 MET A CA 1
ATOM 2809 C C . MET A 1 347 ? 3.037 -0.015 17.374 1.00 90.75 347 MET A C 1
ATOM 2811 O O . MET A 1 347 ? 1.878 -0.420 17.310 1.00 90.75 347 MET A O 1
ATOM 2815 N N . ALA A 1 348 ? 3.937 -0.509 18.218 1.00 86.25 348 ALA A N 1
ATOM 2816 C CA . ALA A 1 348 ? 3.613 -1.355 19.359 1.00 86.25 348 ALA A CA 1
ATOM 2817 C C . ALA A 1 348 ? 3.448 -0.503 20.623 1.00 86.25 348 ALA A C 1
ATOM 2819 O O . ALA A 1 348 ? 3.968 0.616 20.723 1.00 86.25 348 ALA A O 1
ATOM 2820 N N . TYR A 1 349 ? 2.735 -1.054 21.603 1.00 81.81 349 TYR A N 1
ATOM 2821 C CA . TYR A 1 349 ? 2.439 -0.390 22.865 1.00 81.81 349 TYR A CA 1
ATOM 2822 C C . TYR A 1 349 ? 2.870 -1.252 24.034 1.00 81.81 349 TYR A C 1
ATOM 2824 O O . TYR A 1 349 ? 2.449 -2.397 24.147 1.00 81.81 349 TYR A O 1
ATOM 2832 N N . ARG A 1 350 ? 3.635 -0.665 24.954 1.00 77.69 350 ARG A N 1
ATOM 2833 C CA . ARG A 1 350 ? 3.839 -1.265 26.271 1.00 77.69 350 ARG A CA 1
ATOM 2834 C C . ARG A 1 350 ? 2.751 -0.762 27.201 1.00 77.69 350 ARG A C 1
ATOM 2836 O O . ARG A 1 350 ? 2.503 0.444 27.248 1.00 77.69 350 ARG A O 1
ATOM 2843 N N . ARG A 1 351 ? 2.123 -1.667 27.946 1.00 74.94 351 ARG A N 1
ATOM 2844 C CA . ARG A 1 351 ? 1.120 -1.330 28.962 1.00 74.94 351 ARG A CA 1
ATOM 2845 C C . ARG A 1 351 ? 1.634 -1.663 30.362 1.00 74.94 351 ARG A C 1
ATOM 2847 O O . ARG A 1 351 ? 2.472 -2.548 30.506 1.00 74.94 351 ARG A O 1
ATOM 2854 N N . ASN A 1 352 ? 1.195 -0.920 31.378 1.00 78.25 352 ASN A N 1
ATOM 2855 C CA . ASN A 1 352 ? 1.398 -1.317 32.777 1.00 78.25 352 ASN A CA 1
ATOM 2856 C C . ASN A 1 352 ? 0.354 -2.365 33.206 1.00 78.25 352 ASN A C 1
ATOM 2858 O O . ASN A 1 352 ? -0.539 -2.719 32.436 1.00 78.25 352 ASN A O 1
ATOM 2862 N N . ALA A 1 353 ? 0.454 -2.851 34.446 1.00 73.69 353 ALA A N 1
ATOM 2863 C CA . ALA A 1 353 ? -0.486 -3.822 35.014 1.00 73.69 353 ALA A CA 1
ATOM 2864 C C . ALA A 1 353 ? -1.941 -3.307 35.071 1.00 73.69 353 ALA A C 1
ATOM 2866 O O . ALA A 1 353 ? -2.872 -4.099 35.150 1.00 73.69 353 ALA A O 1
ATOM 2867 N N . GLN A 1 354 ? -2.134 -1.988 35.013 1.00 70.88 354 GLN A N 1
ATOM 2868 C CA . GLN A 1 354 ? -3.432 -1.313 34.989 1.00 70.88 354 GLN A CA 1
ATOM 2869 C C . GLN A 1 354 ? -3.970 -1.110 33.558 1.00 70.88 354 GLN A C 1
ATOM 2871 O O . GLN A 1 354 ? -5.046 -0.546 33.380 1.00 70.88 354 GLN A O 1
ATOM 2876 N N . GLY A 1 355 ? -3.244 -1.566 32.529 1.00 66.19 355 GLY A N 1
ATOM 2877 C CA . GLY A 1 355 ? -3.644 -1.464 31.123 1.00 66.19 355 GLY A CA 1
ATOM 2878 C C . GLY A 1 355 ? -3.333 -0.117 30.460 1.00 66.19 355 GLY A C 1
ATOM 2879 O O . GLY A 1 355 ? -3.623 0.061 29.274 1.00 66.19 355 GLY A O 1
ATOM 2880 N N . GLU A 1 356 ? -2.708 0.824 31.168 1.00 72.88 356 GLU A N 1
ATOM 2881 C CA . GLU A 1 356 ? -2.344 2.138 30.636 1.00 72.88 356 GLU A CA 1
ATOM 2882 C C . GLU A 1 356 ? -1.116 2.037 29.729 1.00 72.88 356 GLU A C 1
ATOM 2884 O O . GLU A 1 356 ? -0.147 1.346 30.046 1.00 72.88 356 GLU A O 1
ATOM 2889 N N . ILE A 1 357 ? -1.128 2.754 28.603 1.00 75.44 357 ILE A N 1
ATOM 2890 C CA . ILE A 1 357 ? -0.001 2.786 27.663 1.00 75.44 357 ILE A CA 1
ATOM 2891 C C . ILE A 1 357 ? 1.161 3.562 28.299 1.00 75.44 357 ILE A C 1
ATOM 2893 O O . ILE A 1 357 ? 1.075 4.772 28.496 1.00 75.44 357 ILE A O 1
ATOM 2897 N N . THR A 1 358 ? 2.265 2.871 28.573 1.00 79.31 358 THR A N 1
ATOM 2898 C CA . THR A 1 358 ? 3.485 3.434 29.173 1.00 79.31 358 THR A CA 1
ATOM 2899 C C . THR A 1 358 ? 4.562 3.766 28.148 1.00 79.31 358 THR A C 1
ATOM 2901 O O . THR A 1 358 ? 5.407 4.622 28.403 1.00 79.31 358 THR A O 1
ATOM 2904 N N . ALA A 1 359 ? 4.543 3.121 26.980 1.00 80.06 359 ALA A N 1
ATOM 2905 C CA . ALA A 1 359 ? 5.445 3.441 25.882 1.00 80.06 359 ALA A CA 1
ATOM 2906 C C . ALA A 1 359 ? 4.811 3.126 24.526 1.00 80.06 359 ALA A C 1
ATOM 2908 O O . ALA A 1 359 ? 4.023 2.190 24.397 1.00 80.06 359 ALA A O 1
ATOM 2909 N N . GLU A 1 360 ? 5.210 3.886 23.508 1.00 84.12 360 GLU A N 1
ATOM 2910 C CA . GLU A 1 360 ? 4.910 3.597 22.107 1.00 84.12 360 GLU A CA 1
ATOM 2911 C C . GLU A 1 360 ? 6.223 3.362 21.363 1.00 84.12 360 GLU A C 1
ATOM 2913 O O . GLU A 1 360 ? 7.126 4.203 21.411 1.00 84.12 360 GLU A O 1
ATOM 2918 N N . ILE A 1 361 ? 6.342 2.225 20.688 1.00 87.88 361 ILE A N 1
ATOM 2919 C CA . ILE A 1 361 ? 7.603 1.758 20.114 1.00 87.88 361 ILE A CA 1
ATOM 2920 C C . ILE A 1 361 ? 7.374 1.465 18.626 1.00 87.88 361 ILE A C 1
ATOM 2922 O O . ILE A 1 361 ? 6.463 0.712 18.290 1.00 87.88 361 ILE A O 1
ATOM 2926 N N . PRO A 1 362 ? 8.150 2.070 17.709 1.00 90.69 362 PRO A N 1
ATOM 2927 C CA . PRO A 1 362 ? 8.155 1.66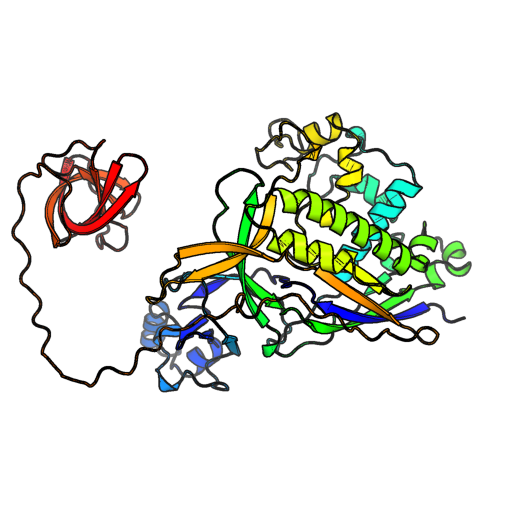3 16.305 1.00 90.69 362 PRO A CA 1
ATOM 2928 C C . PRO A 1 362 ? 8.467 0.169 16.180 1.00 90.69 362 PRO A C 1
ATOM 2930 O O . PRO A 1 362 ? 9.539 -0.240 16.617 1.00 90.69 362 PRO A O 1
ATOM 2933 N N . ALA A 1 363 ? 7.555 -0.601 15.587 1.00 91.06 363 ALA A N 1
ATOM 2934 C CA . ALA A 1 363 ? 7.587 -2.062 15.628 1.00 91.06 363 ALA A CA 1
ATOM 2935 C C . ALA A 1 363 ? 7.817 -2.716 14.263 1.00 91.06 363 ALA A C 1
ATOM 2937 O O . ALA A 1 363 ? 8.545 -3.696 14.159 1.00 91.06 363 ALA A O 1
ATOM 2938 N N . SER A 1 364 ? 7.205 -2.199 13.192 1.00 93.50 364 SER A N 1
ATOM 2939 C CA . SER A 1 364 ? 7.304 -2.835 11.871 1.00 93.50 364 SER A CA 1
ATOM 2940 C C . SER A 1 364 ? 7.101 -1.842 10.720 1.00 93.50 364 SER A C 1
ATOM 2942 O O . SER A 1 364 ? 6.252 -0.949 10.833 1.00 93.50 364 SER A O 1
ATOM 2944 N N . PRO A 1 365 ? 7.839 -1.953 9.595 1.00 95.12 365 PRO A N 1
ATOM 2945 C CA . PRO A 1 365 ? 7.493 -1.238 8.377 1.00 95.12 365 PRO A CA 1
ATOM 2946 C C . PRO A 1 365 ? 6.251 -1.875 7.734 1.00 95.12 365 PRO A C 1
ATOM 2948 O O . PRO A 1 365 ? 5.885 -3.006 8.022 1.00 95.12 365 PRO A O 1
ATOM 2951 N N . LEU A 1 366 ? 5.583 -1.173 6.823 1.00 95.56 366 LEU A N 1
ATOM 2952 C CA . LEU A 1 366 ? 4.324 -1.647 6.233 1.00 95.56 366 LEU A CA 1
ATOM 2953 C C . LEU A 1 366 ? 4.491 -2.201 4.817 1.00 95.56 366 LEU A C 1
ATOM 2955 O O . LEU A 1 366 ? 5.157 -1.584 3.985 1.00 95.56 366 LEU A O 1
ATOM 2959 N N . GLY A 1 367 ? 3.762 -3.276 4.520 1.00 97.31 367 GLY A N 1
ATOM 2960 C CA . GLY A 1 367 ? 3.480 -3.736 3.163 1.00 97.31 367 GLY A CA 1
ATOM 2961 C C . GLY A 1 367 ? 4.628 -4.427 2.433 1.00 97.31 367 GLY A C 1
ATOM 2962 O O . GLY A 1 367 ? 4.631 -4.410 1.205 1.00 97.31 367 GLY A O 1
ATOM 2963 N N . TRP A 1 368 ? 5.596 -5.011 3.139 1.00 98.00 368 TRP A N 1
ATOM 2964 C CA . TRP A 1 368 ? 6.632 -5.831 2.507 1.00 98.00 368 TRP A CA 1
ATOM 2965 C C . TRP A 1 368 ? 6.136 -7.256 2.277 1.00 98.00 368 TRP A C 1
ATOM 2967 O O . TRP A 1 368 ? 5.549 -7.872 3.169 1.00 98.00 368 TRP A O 1
ATOM 2977 N N . VAL A 1 369 ? 6.380 -7.779 1.076 1.00 98.25 369 VAL A N 1
ATOM 2978 C CA . VAL A 1 369 ? 6.028 -9.145 0.679 1.00 98.25 369 VAL A CA 1
ATOM 2979 C C . VAL A 1 369 ? 7.223 -9.859 0.044 1.00 98.25 369 VAL A C 1
ATOM 2981 O O . VAL A 1 369 ? 8.041 -9.232 -0.633 1.00 98.25 369 VAL A O 1
ATOM 2984 N N . LEU A 1 370 ? 7.297 -11.176 0.232 1.00 98.38 370 LEU A N 1
ATOM 2985 C CA . LEU A 1 370 ? 8.162 -12.074 -0.530 1.00 98.38 370 LEU A CA 1
ATOM 2986 C C . LEU A 1 370 ? 7.336 -12.688 -1.656 1.00 98.38 370 LEU A C 1
ATOM 2988 O O . LEU A 1 370 ? 6.343 -13.368 -1.401 1.00 98.38 370 LEU A O 1
ATOM 2992 N N . VAL A 1 371 ? 7.748 -12.468 -2.899 1.00 98.31 371 VAL A N 1
ATOM 2993 C CA . VAL A 1 371 ? 7.090 -13.040 -4.073 1.00 98.31 371 VAL A CA 1
ATOM 2994 C C . VAL A 1 371 ? 7.926 -14.200 -4.586 1.00 98.31 371 VAL A C 1
ATOM 2996 O O . VAL A 1 371 ? 9.082 -14.021 -4.961 1.00 98.31 371 VAL A O 1
ATOM 2999 N N . SER A 1 372 ? 7.321 -15.381 -4.613 1.00 97.88 372 SER A N 1
ATOM 3000 C CA . SER A 1 372 ? 7.868 -16.600 -5.200 1.00 97.88 372 SER A CA 1
ATOM 3001 C C . SER A 1 372 ? 7.147 -16.888 -6.512 1.00 97.88 372 SER A C 1
ATOM 3003 O O . SER A 1 372 ? 5.914 -16.918 -6.558 1.00 97.88 372 SER A O 1
ATOM 3005 N N . VAL A 1 373 ? 7.911 -17.067 -7.587 1.00 97.56 373 VAL A N 1
ATOM 3006 C CA . VAL A 1 373 ? 7.385 -17.192 -8.952 1.00 97.56 373 VAL A CA 1
ATOM 3007 C C . VAL A 1 373 ? 7.613 -18.608 -9.470 1.00 97.56 373 VAL A C 1
ATOM 3009 O O . VAL A 1 373 ? 8.724 -19.123 -9.381 1.00 97.56 373 VAL A O 1
ATOM 3012 N N . GLY A 1 374 ? 6.590 -19.219 -10.062 1.00 95.94 374 GLY A N 1
ATOM 3013 C CA . GLY A 1 374 ? 6.700 -20.495 -10.774 1.00 95.94 374 GLY A CA 1
ATOM 3014 C C . GLY A 1 374 ? 5.991 -20.470 -12.124 1.00 95.94 374 GLY A C 1
ATOM 3015 O O . GLY A 1 374 ? 5.156 -19.607 -12.375 1.00 95.94 374 GLY A O 1
ATOM 3016 N N . ASN A 1 375 ? 6.293 -21.425 -12.992 1.00 92.19 375 ASN A N 1
ATOM 3017 C CA . ASN A 1 375 ? 5.583 -21.707 -14.243 1.00 92.19 375 ASN A CA 1
ATOM 3018 C C . ASN A 1 375 ? 5.679 -23.219 -14.544 1.00 92.19 375 ASN A C 1
ATOM 3020 O O . ASN A 1 375 ? 5.874 -23.998 -13.610 1.00 92.19 375 ASN A O 1
ATOM 3024 N N . ASP A 1 376 ? 5.483 -23.645 -15.793 1.00 84.94 376 ASP A N 1
ATOM 3025 C CA . ASP A 1 376 ? 5.561 -25.068 -16.166 1.00 84.94 376 ASP A CA 1
ATOM 3026 C C . ASP A 1 376 ? 6.991 -25.631 -16.061 1.00 84.94 376 ASP A C 1
ATOM 3028 O O . ASP A 1 376 ? 7.170 -26.799 -15.723 1.00 84.94 376 ASP A O 1
ATOM 3032 N N . ASP A 1 377 ? 8.005 -24.785 -16.265 1.00 84.31 377 ASP A N 1
ATOM 3033 C CA . ASP A 1 377 ? 9.429 -25.150 -16.237 1.00 84.31 377 ASP A CA 1
ATOM 3034 C C . ASP A 1 377 ? 10.117 -24.793 -14.903 1.00 84.31 377 ASP A C 1
ATOM 3036 O O . ASP A 1 377 ? 11.271 -25.149 -14.661 1.00 84.31 377 ASP A O 1
ATOM 3040 N N . LEU A 1 378 ? 9.423 -24.057 -14.031 1.00 84.31 378 LEU A N 1
ATOM 3041 C CA . LEU A 1 378 ? 9.965 -23.439 -12.824 1.00 84.31 378 LEU A CA 1
ATOM 3042 C C . LEU A 1 378 ? 9.048 -23.743 -11.637 1.00 84.31 378 LEU A C 1
ATOM 3044 O O . LEU A 1 378 ? 7.951 -23.192 -11.524 1.00 84.31 378 LEU A O 1
ATOM 3048 N N . ALA A 1 379 ? 9.502 -24.596 -10.722 1.00 90.12 379 ALA A N 1
ATOM 3049 C CA . ALA A 1 379 ? 8.769 -24.865 -9.489 1.00 90.12 379 ALA A CA 1
ATOM 3050 C C . ALA A 1 379 ? 8.636 -23.590 -8.637 1.00 90.12 379 ALA A C 1
ATOM 3052 O O . ALA A 1 379 ? 9.551 -22.766 -8.596 1.00 90.12 379 ALA A O 1
ATOM 3053 N N . ILE A 1 380 ? 7.504 -23.442 -7.939 1.00 90.94 380 ILE A N 1
ATOM 3054 C CA . ILE A 1 380 ? 7.336 -22.388 -6.933 1.00 90.94 380 ILE A CA 1
ATOM 3055 C C . ILE A 1 380 ? 8.132 -22.812 -5.692 1.00 90.94 380 ILE A C 1
ATOM 3057 O O . ILE A 1 380 ? 7.823 -23.866 -5.134 1.00 90.94 380 ILE A O 1
ATOM 3061 N N . PRO A 1 381 ? 9.121 -22.024 -5.244 1.00 87.31 381 PRO A N 1
ATOM 3062 C CA . PRO A 1 381 ? 9.853 -22.313 -4.024 1.00 87.31 381 PRO A CA 1
ATOM 3063 C C . PRO A 1 381 ? 8.924 -22.333 -2.815 1.00 87.31 381 PRO A C 1
ATOM 3065 O O . PRO A 1 381 ? 8.060 -21.462 -2.670 1.00 87.31 381 PRO A O 1
ATOM 3068 N N . GLU A 1 382 ? 9.133 -23.296 -1.922 1.00 83.00 382 GLU A N 1
ATOM 3069 C CA . GLU A 1 382 ? 8.595 -23.181 -0.572 1.00 83.00 382 GLU A CA 1
ATOM 3070 C C . GLU A 1 382 ? 9.284 -22.027 0.160 1.00 83.00 382 GLU A C 1
ATOM 3072 O O . GLU A 1 382 ? 10.415 -21.645 -0.147 1.00 83.00 382 GLU A O 1
ATOM 3077 N N . THR A 1 383 ? 8.569 -21.443 1.114 1.00 79.75 383 THR A N 1
ATOM 3078 C CA . THR A 1 383 ? 9.093 -20.376 1.960 1.00 79.75 383 THR A CA 1
ATOM 3079 C C . THR A 1 383 ? 9.095 -20.851 3.400 1.00 79.75 383 THR A C 1
ATOM 3081 O O . THR A 1 383 ? 8.067 -21.237 3.950 1.00 79.75 383 THR A O 1
ATOM 3084 N N . ASP A 1 384 ? 10.277 -20.818 3.989 1.00 82.00 384 ASP A N 1
ATOM 3085 C CA . ASP A 1 384 ? 10.565 -21.048 5.398 1.00 82.00 384 ASP A CA 1
ATOM 3086 C C . ASP A 1 384 ? 10.626 -19.730 6.181 1.00 82.00 384 ASP A C 1
ATOM 3088 O O . ASP A 1 384 ? 11.137 -19.703 7.297 1.00 82.00 384 ASP A O 1
ATOM 3092 N N . TRP A 1 385 ? 10.116 -18.632 5.606 1.00 82.31 385 TRP A N 1
ATOM 3093 C CA . TRP A 1 385 ? 10.138 -17.323 6.244 1.00 82.31 385 TRP A CA 1
ATOM 3094 C C . TRP A 1 385 ? 9.459 -17.379 7.616 1.00 82.31 385 TRP A C 1
ATOM 3096 O O . TRP A 1 385 ? 8.238 -17.528 7.724 1.00 82.31 385 TRP A O 1
ATOM 3106 N N . GLN A 1 386 ? 10.262 -17.202 8.662 1.00 70.44 386 GLN A N 1
ATOM 3107 C CA . GLN A 1 386 ? 9.800 -16.994 10.024 1.00 70.44 386 GLN A CA 1
ATOM 3108 C C . GLN A 1 386 ? 10.076 -15.535 10.393 1.00 70.44 386 GLN A C 1
ATOM 3110 O O . GLN A 1 386 ? 11.231 -15.111 10.369 1.00 70.44 386 GLN A O 1
ATOM 3115 N N . PRO A 1 387 ? 9.048 -14.734 10.697 1.00 62.66 387 PRO A N 1
ATOM 3116 C CA . PRO A 1 387 ? 9.274 -13.404 11.226 1.00 62.66 387 PRO A CA 1
ATOM 3117 C C . PRO A 1 387 ? 9.925 -13.505 12.612 1.00 62.66 387 PRO A C 1
ATOM 3119 O O . PRO A 1 387 ? 9.488 -14.292 13.450 1.00 62.66 387 PRO A O 1
ATOM 3122 N N . GLU A 1 388 ? 10.933 -12.675 12.878 1.00 58.53 388 GLU A N 1
ATOM 3123 C CA . GLU A 1 388 ? 11.377 -12.412 14.249 1.00 58.53 388 GLU A CA 1
ATOM 3124 C C . GLU A 1 388 ? 10.302 -11.568 14.950 1.00 58.53 388 GLU A C 1
ATOM 3126 O O . GLU A 1 388 ? 10.338 -10.338 14.925 1.00 58.53 388 GLU A O 1
ATOM 3131 N N . PHE A 1 389 ? 9.307 -12.226 15.542 1.00 52.16 389 PHE A N 1
ATOM 3132 C CA . PHE A 1 389 ? 8.517 -11.633 16.617 1.00 52.16 389 PHE A CA 1
ATOM 3133 C C . PHE A 1 389 ? 9.082 -12.181 17.922 1.00 52.16 389 PHE A C 1
ATOM 3135 O O . PHE A 1 389 ? 9.090 -13.394 18.125 1.00 52.16 389 PHE A O 1
ATOM 3142 N N . THR A 1 390 ? 9.585 -11.319 18.807 1.00 41.59 390 THR A N 1
ATOM 3143 C CA . THR A 1 390 ? 9.793 -11.758 20.190 1.00 41.59 390 THR A CA 1
ATOM 3144 C C . THR A 1 390 ? 8.421 -12.068 20.782 1.00 41.59 390 THR A C 1
ATOM 3146 O O . THR A 1 390 ? 7.485 -11.315 20.539 1.00 41.59 390 THR A O 1
ATOM 3149 N N . GLU A 1 391 ? 8.272 -13.152 21.542 1.00 36.56 391 GLU A N 1
ATOM 3150 C CA . GLU A 1 391 ? 6.999 -13.496 22.205 1.00 36.56 391 GLU A CA 1
ATOM 3151 C C . GLU A 1 391 ? 6.500 -12.373 23.146 1.00 36.56 391 GLU A C 1
ATOM 3153 O O . GLU A 1 391 ? 5.310 -12.294 23.419 1.00 36.56 391 GLU A O 1
ATOM 3158 N N . ASP A 1 392 ? 7.376 -11.440 23.547 1.00 37.41 392 ASP A N 1
ATOM 3159 C CA . ASP A 1 392 ? 7.033 -10.200 24.267 1.00 37.41 392 ASP A CA 1
ATOM 3160 C C . ASP A 1 392 ? 6.486 -9.058 23.368 1.00 37.41 392 ASP A C 1
ATOM 3162 O O . ASP A 1 392 ? 5.930 -8.085 23.877 1.00 37.41 392 ASP A O 1
ATOM 3166 N N . ASP A 1 393 ? 6.633 -9.159 22.039 1.00 40.97 393 ASP A N 1
ATOM 3167 C CA . ASP A 1 393 ? 6.049 -8.270 21.009 1.00 40.97 393 ASP A CA 1
ATOM 3168 C C . ASP A 1 393 ? 4.683 -8.806 20.542 1.00 40.97 393 ASP A C 1
ATOM 3170 O O . ASP A 1 393 ? 4.254 -8.646 19.392 1.00 40.97 393 ASP A O 1
ATOM 3174 N N . GLU A 1 394 ? 3.990 -9.492 21.442 1.00 35.69 394 GLU A N 1
ATOM 3175 C CA . GLU A 1 394 ? 2.625 -9.903 21.231 1.00 35.69 394 GLU A CA 1
ATOM 3176 C C . GLU A 1 394 ? 1.812 -8.630 20.903 1.00 35.69 394 GLU A C 1
ATOM 3178 O O . GLU A 1 394 ? 1.737 -7.672 21.678 1.00 35.69 394 GLU A O 1
ATOM 3183 N N . TYR A 1 395 ? 1.220 -8.578 19.701 1.00 43.56 395 TYR A N 1
ATOM 3184 C CA . TYR A 1 395 ? 0.093 -7.686 19.416 1.00 43.56 395 TYR A CA 1
ATOM 3185 C C . TYR A 1 395 ? -1.080 -8.190 20.262 1.00 43.56 395 TYR A C 1
ATOM 3187 O O . TYR A 1 395 ? -2.061 -8.707 19.727 1.00 43.56 395 TYR A O 1
ATOM 3195 N N . THR A 1 396 ? -0.961 -8.125 21.585 1.00 33.72 396 THR A N 1
ATOM 3196 C CA . THR A 1 396 ? -2.029 -8.450 22.512 1.00 33.72 396 THR A CA 1
ATOM 3197 C C . THR A 1 396 ? -2.782 -7.165 22.804 1.00 33.72 396 THR A C 1
ATOM 3199 O O . THR A 1 396 ? -2.291 -6.269 23.494 1.00 33.72 396 THR A O 1
ATOM 3202 N N . PRO A 1 397 ? -4.033 -7.061 22.347 1.00 36.66 397 PRO A N 1
ATOM 3203 C CA . PRO A 1 397 ? -5.042 -6.401 23.136 1.00 36.66 397 PRO A CA 1
ATOM 3204 C C . PRO A 1 397 ? -5.314 -7.341 24.311 1.00 36.66 397 PRO A C 1
ATOM 3206 O O . PRO A 1 397 ? -6.190 -8.202 24.243 1.00 36.66 397 PRO A O 1
ATOM 3209 N N . SER A 1 398 ? -4.525 -7.231 25.377 1.00 32.06 398 SER A N 1
ATOM 3210 C CA . SER A 1 398 ? -4.999 -7.716 26.662 1.00 32.06 398 SER A CA 1
ATOM 3211 C C . SER A 1 398 ? -6.120 -6.771 27.085 1.00 32.06 398 SER A C 1
ATOM 3213 O O . SER A 1 398 ? -5.898 -5.619 27.460 1.00 32.06 398 SER A O 1
ATOM 3215 N N . ALA A 1 399 ? -7.358 -7.247 26.963 1.00 32.44 399 ALA A N 1
ATOM 3216 C CA . ALA A 1 399 ? -8.406 -6.748 27.832 1.00 32.44 399 ALA A CA 1
ATOM 3217 C C . ALA A 1 399 ? -7.912 -6.956 29.275 1.00 32.44 399 ALA A C 1
ATOM 3219 O O . ALA A 1 399 ? -7.354 -8.023 29.564 1.00 32.44 399 ALA A O 1
ATOM 3220 N N . PRO A 1 400 ? -8.068 -5.985 30.189 1.00 28.97 400 PRO A N 1
ATOM 3221 C CA . PRO A 1 400 ? -7.933 -6.304 31.597 1.00 28.97 400 PRO A CA 1
ATOM 3222 C C . PRO A 1 400 ? -8.917 -7.438 31.895 1.00 28.97 400 PRO A C 1
ATOM 3224 O O . PRO A 1 400 ? -10.107 -7.331 31.596 1.00 28.97 400 PRO A O 1
ATOM 3227 N N . VAL A 1 401 ? -8.413 -8.541 32.449 1.00 28.36 401 VAL A N 1
ATOM 3228 C CA . VAL A 1 401 ? -9.257 -9.547 33.092 1.00 28.36 401 VAL A CA 1
ATOM 3229 C C . VAL A 1 401 ? -9.869 -8.849 34.300 1.00 28.36 401 VAL A C 1
ATOM 3231 O O . VAL A 1 401 ? -9.269 -8.778 35.369 1.00 28.36 401 VAL A O 1
ATOM 3234 N N . ILE A 1 402 ? -11.034 -8.245 34.100 1.00 31.09 402 ILE A N 1
ATOM 3235 C CA . ILE A 1 402 ? -11.906 -7.853 35.193 1.00 31.09 402 ILE A CA 1
ATOM 3236 C C . ILE A 1 402 ? -12.684 -9.123 35.518 1.00 31.09 402 ILE A C 1
ATOM 3238 O O . ILE A 1 402 ? -13.589 -9.512 34.781 1.00 31.09 402 ILE A O 1
ATOM 3242 N N . GLU A 1 403 ? -12.287 -9.807 36.592 1.00 29.61 403 GLU A N 1
ATOM 3243 C CA . GLU A 1 403 ? -13.181 -10.768 37.234 1.00 29.61 403 GLU A CA 1
ATOM 3244 C C . GLU A 1 403 ? -14.517 -10.059 37.504 1.00 29.61 403 GLU A C 1
ATOM 3246 O O . GLU A 1 403 ? -14.506 -8.910 37.961 1.00 29.61 403 GLU A O 1
ATOM 3251 N N . PRO A 1 404 ? -15.665 -10.688 37.194 1.00 25.84 404 PRO A N 1
ATOM 3252 C CA . PRO A 1 404 ? -16.954 -10.041 37.369 1.00 25.84 404 PRO A CA 1
ATOM 3253 C C . PRO A 1 404 ? -17.086 -9.601 38.834 1.00 25.84 404 PRO A C 1
ATOM 3255 O O . PRO A 1 404 ? -16.946 -10.444 39.727 1.00 25.84 404 PRO A O 1
ATOM 3258 N N . PRO A 1 405 ? -17.345 -8.309 39.116 1.00 29.48 405 PRO A N 1
ATOM 3259 C CA . PRO A 1 405 ? -17.612 -7.887 40.475 1.00 29.48 405 PRO A CA 1
ATOM 3260 C C . PRO A 1 405 ? -18.851 -8.636 40.948 1.00 29.48 405 PRO A C 1
ATOM 3262 O O . PRO A 1 405 ? -19.882 -8.638 40.270 1.00 29.48 405 PRO A O 1
ATOM 3265 N N . GLN A 1 406 ? -18.746 -9.276 42.108 1.00 30.38 406 GLN A N 1
ATOM 3266 C CA . GLN A 1 406 ? -19.920 -9.764 42.810 1.00 30.38 406 GLN A CA 1
ATOM 3267 C C . GLN A 1 406 ? -20.871 -8.582 43.021 1.00 30.38 406 GLN A C 1
ATOM 3269 O O . GLN A 1 406 ? -20.478 -7.534 43.535 1.00 30.38 406 GLN A O 1
ATOM 3274 N N . GLU A 1 407 ? -22.110 -8.743 42.556 1.00 32.09 407 GLU A N 1
ATOM 3275 C CA . GLU A 1 407 ? -23.178 -7.770 42.738 1.00 32.09 407 GLU A CA 1
ATOM 3276 C C . GLU A 1 407 ? -23.432 -7.542 44.233 1.00 32.09 407 GLU A C 1
ATOM 3278 O O . GLU A 1 407 ? -24.156 -8.299 44.876 1.00 32.09 407 GLU A O 1
ATOM 3283 N N . GLU A 1 408 ? -22.931 -6.434 44.768 1.00 28.92 408 GLU A N 1
ATOM 3284 C CA . GLU A 1 408 ? -23.576 -5.766 45.893 1.00 28.92 408 GLU A CA 1
ATOM 3285 C C . GLU A 1 408 ? -24.218 -4.474 45.390 1.00 28.92 408 GLU A C 1
ATOM 3287 O O . GLU A 1 408 ? -23.575 -3.458 45.124 1.00 28.92 408 GLU A O 1
ATOM 3292 N N . LYS A 1 409 ? -25.544 -4.533 45.228 1.00 30.12 409 LYS A N 1
ATOM 3293 C CA . LYS A 1 409 ? -26.384 -3.366 44.961 1.00 30.12 409 LYS A CA 1
ATOM 3294 C C . LYS A 1 409 ? -26.312 -2.417 46.155 1.00 30.12 409 LYS A C 1
ATOM 3296 O O . LYS A 1 409 ? -27.027 -2.606 47.137 1.00 30.12 409 LYS A O 1
ATOM 3301 N N . MET A 1 410 ? -25.532 -1.348 46.031 1.00 28.03 410 MET A N 1
ATOM 3302 C CA . MET A 1 410 ? -25.725 -0.143 46.835 1.00 28.03 410 MET A CA 1
ATOM 3303 C C . MET A 1 410 ? -26.416 0.942 45.994 1.00 28.03 410 MET A C 1
ATOM 3305 O O . MET A 1 410 ? -26.033 1.174 44.846 1.00 28.03 410 MET A O 1
ATOM 3309 N N . PRO A 1 411 ? -27.456 1.610 46.524 1.00 30.70 411 PRO A N 1
ATOM 3310 C CA . PRO A 1 411 ? -28.185 2.634 45.789 1.00 30.70 411 PRO A CA 1
ATOM 3311 C C . PRO A 1 411 ? -27.303 3.869 45.563 1.00 30.70 411 PRO A C 1
ATOM 3313 O O . PRO A 1 411 ? -26.801 4.471 46.512 1.00 30.70 411 PRO A O 1
ATOM 3316 N N . ILE A 1 412 ? -27.143 4.276 44.300 1.00 33.31 412 ILE A N 1
ATOM 3317 C CA . ILE A 1 412 ? -26.458 5.520 43.932 1.00 33.31 412 ILE A CA 1
ATOM 3318 C C . ILE A 1 412 ? -27.351 6.699 44.334 1.00 33.31 412 ILE A C 1
ATOM 3320 O O . ILE A 1 412 ? -28.296 7.064 43.632 1.00 33.31 412 ILE A O 1
ATOM 3324 N N . VAL A 1 413 ? -27.033 7.316 45.468 1.00 34.34 413 VAL A N 1
ATOM 3325 C CA . VAL A 1 413 ? -27.495 8.663 45.808 1.00 34.34 413 VAL A CA 1
ATOM 3326 C C . VAL A 1 413 ? -26.565 9.648 45.098 1.00 34.34 413 VAL A C 1
ATOM 3328 O O . VAL A 1 413 ? -25.360 9.649 45.342 1.00 34.34 413 VAL A O 1
ATOM 3331 N N . LYS A 1 414 ? -27.105 10.480 44.196 1.00 35.91 414 LYS A N 1
ATOM 3332 C CA . LYS A 1 414 ? -26.347 11.578 43.570 1.00 35.91 414 LYS A CA 1
ATOM 3333 C C . LYS A 1 414 ? -25.819 12.513 44.675 1.00 35.91 414 LYS A C 1
ATOM 3335 O O . LYS A 1 414 ? -26.645 13.022 45.436 1.00 35.91 414 LYS A O 1
ATOM 3340 N N . PRO A 1 415 ? -24.502 12.771 44.781 1.00 42.19 415 PRO A N 1
ATOM 3341 C CA . PRO A 1 415 ? -23.997 13.748 45.736 1.00 42.19 415 PRO A CA 1
ATOM 3342 C C . PRO A 1 415 ? -24.510 15.151 45.381 1.00 42.19 415 PRO A C 1
ATOM 3344 O O . PRO A 1 415 ? -24.648 15.502 44.207 1.00 42.19 415 PRO A O 1
ATOM 3347 N N . ALA A 1 416 ? -24.828 15.943 46.405 1.00 53.66 416 ALA A N 1
ATOM 3348 C CA . ALA A 1 416 ? -25.271 17.324 46.248 1.00 53.66 416 ALA A CA 1
ATOM 3349 C C . ALA A 1 416 ? -24.166 18.183 45.602 1.00 53.66 416 ALA A C 1
ATOM 3351 O O . ALA A 1 416 ? -22.990 18.047 45.935 1.00 53.66 416 ALA A O 1
ATOM 3352 N N . SER A 1 417 ? -24.543 19.072 44.679 1.00 63.06 417 SER A N 1
ATOM 3353 C CA . SER A 1 417 ? -23.613 19.961 43.969 1.00 63.06 417 SER A CA 1
ATOM 3354 C C . SER A 1 417 ? -22.853 20.879 44.934 1.00 63.06 417 SER A C 1
ATOM 3356 O O . SER A 1 417 ? -23.492 21.510 45.781 1.00 63.06 417 SER A O 1
ATOM 3358 N N . LYS A 1 418 ? -21.529 21.025 44.762 1.00 76.38 418 LYS A N 1
ATOM 3359 C CA . LYS A 1 418 ? -20.705 21.978 45.530 1.00 76.38 418 LYS A CA 1
ATOM 3360 C C . LYS A 1 418 ? -21.238 23.429 45.397 1.00 76.38 418 LYS A C 1
ATOM 3362 O O . LYS A 1 418 ? -21.857 23.761 44.375 1.00 76.38 418 LYS A O 1
ATOM 3367 N N . PRO A 1 419 ? -21.040 24.295 46.412 1.00 84.06 419 PRO A N 1
ATOM 3368 C CA . PRO A 1 419 ? -21.369 25.722 46.328 1.00 84.06 419 PRO A CA 1
ATOM 3369 C C . PRO A 1 419 ? -20.496 26.456 45.295 1.00 84.06 419 PRO A C 1
ATOM 3371 O O . PRO A 1 419 ? -19.458 25.945 44.878 1.00 84.06 419 PRO A O 1
ATOM 3374 N N . LEU A 1 420 ? -20.935 27.648 44.870 1.00 90.50 420 LEU A N 1
ATOM 3375 C CA . LEU A 1 420 ? -20.177 28.489 43.940 1.00 90.50 420 LEU A CA 1
ATOM 3376 C C . LEU A 1 420 ? -18.964 29.111 44.645 1.00 90.50 420 LEU A C 1
ATOM 3378 O O . LEU A 1 420 ? -19.119 29.768 45.670 1.00 90.50 420 LEU A O 1
ATOM 3382 N N . VAL A 1 421 ? -17.782 28.924 44.067 1.00 92.06 421 VAL A N 1
ATOM 3383 C CA . VAL A 1 421 ? -16.527 29.571 44.449 1.00 92.06 421 VAL A CA 1
ATOM 3384 C C . VAL A 1 421 ? -16.477 30.958 43.806 1.00 92.06 421 VAL A C 1
ATOM 3386 O O . VAL A 1 421 ? -16.714 31.097 42.604 1.00 92.06 421 VAL A O 1
ATOM 3389 N N . GLU A 1 422 ? -16.205 31.989 44.609 1.00 87.50 422 GLU A N 1
ATOM 3390 C CA . GLU A 1 422 ? -16.206 33.389 44.156 1.00 87.50 422 GLU A CA 1
ATOM 3391 C C . GLU A 1 422 ? -14.891 33.813 43.487 1.00 87.50 422 GLU A C 1
ATOM 3393 O O . GLU A 1 422 ? -14.915 34.638 42.579 1.00 87.50 422 GLU A O 1
ATOM 3398 N N . SER A 1 423 ? -13.757 33.251 43.915 1.00 90.50 423 SER A N 1
ATOM 3399 C CA . SER A 1 423 ? -12.418 33.544 43.392 1.00 90.50 423 SER A CA 1
ATOM 3400 C C . SER A 1 423 ? -11.456 32.397 43.711 1.00 90.50 423 SER A C 1
ATOM 3402 O O . SER A 1 423 ? -11.623 31.722 44.729 1.00 90.50 423 SER A O 1
ATOM 3404 N N . PHE A 1 424 ? -10.451 32.186 42.865 1.00 92.69 424 PHE A N 1
ATOM 3405 C CA . PHE A 1 424 ? -9.430 31.155 43.019 1.00 92.69 424 PHE A CA 1
ATOM 3406 C C . PHE A 1 424 ? -8.033 31.765 43.160 1.00 92.69 424 PHE A C 1
ATOM 3408 O O . PHE A 1 424 ? -7.653 32.638 42.390 1.00 92.69 424 PHE A O 1
ATOM 3415 N N . GLU A 1 425 ? -7.240 31.242 44.097 1.00 87.19 425 GLU A N 1
ATOM 3416 C CA . GLU A 1 425 ? -5.801 31.546 44.227 1.00 87.19 425 GLU A CA 1
ATOM 3417 C C . GLU A 1 425 ? -4.912 30.462 43.577 1.00 87.19 425 GLU A C 1
ATOM 3419 O O . GLU A 1 425 ? -3.697 30.613 43.471 1.00 87.19 425 GLU A O 1
ATOM 3424 N N . ALA A 1 426 ? -5.516 29.351 43.141 1.00 89.19 426 ALA A N 1
ATOM 3425 C CA . ALA A 1 426 ? -4.867 28.213 42.492 1.00 89.19 426 ALA A CA 1
ATOM 3426 C C . ALA A 1 426 ? -5.820 27.553 41.478 1.00 89.19 426 ALA A C 1
ATOM 3428 O O . ALA A 1 426 ? -7.016 27.828 41.483 1.00 89.19 426 ALA A O 1
ATOM 3429 N N . ILE A 1 427 ? -5.306 26.667 40.617 1.00 89.69 427 ILE A N 1
ATOM 3430 C CA . ILE A 1 427 ? -6.102 26.003 39.567 1.00 89.69 427 ILE A CA 1
ATOM 3431 C C . ILE A 1 427 ? -7.335 25.294 40.187 1.00 89.69 427 ILE A C 1
ATOM 3433 O O . ILE A 1 427 ? -7.156 24.512 41.126 1.00 89.69 427 ILE A O 1
ATOM 3437 N N . PRO A 1 428 ? -8.563 25.530 39.671 1.00 92.44 428 PRO A N 1
ATOM 3438 C CA . PRO A 1 428 ? -9.793 24.900 40.159 1.00 92.44 428 PRO A CA 1
ATOM 3439 C C . PRO A 1 428 ? -9.740 23.368 40.162 1.00 92.44 428 PRO A C 1
ATOM 3441 O O . PRO A 1 428 ? -9.131 22.758 39.282 1.00 92.44 428 PRO A O 1
ATOM 3444 N N . GLN A 1 429 ? -10.424 22.728 41.111 1.00 91.38 429 GLN A N 1
ATOM 3445 C CA . GLN A 1 429 ? -10.485 21.268 41.207 1.00 91.38 429 GLN A CA 1
ATOM 3446 C C . GLN A 1 429 ? -11.761 20.706 40.576 1.00 91.38 429 GLN A C 1
ATOM 3448 O O . GLN A 1 429 ? -12.773 21.392 40.438 1.00 91.38 429 GLN A O 1
ATOM 3453 N N . ILE A 1 430 ? -11.741 19.416 40.230 1.00 89.12 430 ILE A N 1
ATOM 3454 C CA . ILE A 1 430 ? -12.914 18.728 39.677 1.00 89.12 430 ILE A CA 1
ATOM 3455 C C . ILE A 1 430 ? -14.104 18.823 40.653 1.00 89.12 430 ILE A C 1
ATOM 3457 O O . ILE A 1 430 ? -13.993 18.623 41.870 1.00 89.12 430 ILE A O 1
ATOM 3461 N N . GLY A 1 431 ? -15.265 19.159 40.094 1.00 85.94 431 GLY A N 1
ATOM 3462 C CA . GLY A 1 431 ? -16.519 19.396 40.799 1.00 85.94 431 GLY A CA 1
ATOM 3463 C C . GLY A 1 431 ? -16.675 20.805 41.375 1.00 85.94 431 GLY A C 1
ATOM 3464 O O . GLY A 1 431 ? -17.759 21.117 41.870 1.00 85.94 431 GLY A O 1
ATOM 3465 N N . ASP A 1 432 ? -15.642 21.654 41.337 1.00 92.12 432 ASP A N 1
ATOM 3466 C CA . ASP A 1 432 ? -15.787 23.056 41.732 1.00 92.12 432 ASP A CA 1
ATOM 3467 C C . ASP A 1 432 ? -16.701 23.785 40.752 1.00 92.12 432 ASP A C 1
ATOM 3469 O O . ASP A 1 432 ? -16.736 23.485 39.554 1.00 92.12 432 ASP A O 1
ATOM 3473 N N . ARG A 1 433 ? -17.470 24.741 41.274 1.00 94.56 433 ARG A N 1
ATOM 3474 C CA . ARG A 1 433 ? -18.414 25.526 40.483 1.00 94.56 433 ARG A CA 1
ATOM 3475 C C . ARG A 1 433 ? -18.104 26.998 40.621 1.00 94.56 433 ARG A C 1
ATOM 3477 O O . ARG A 1 433 ? -17.894 27.458 41.734 1.00 94.56 433 ARG A O 1
ATOM 3484 N N . PHE A 1 434 ? -18.115 27.744 39.528 1.00 95.56 434 PHE A N 1
ATOM 3485 C CA . PHE A 1 434 ? -17.841 29.182 39.552 1.00 95.56 434 PHE A CA 1
ATOM 3486 C C . PHE A 1 434 ? -18.544 29.909 38.409 1.00 95.56 434 PHE A C 1
ATOM 3488 O O . PHE A 1 434 ? -19.075 29.291 37.483 1.00 95.56 434 PHE A O 1
ATOM 3495 N N . LYS A 1 435 ? -18.578 31.238 38.496 1.00 95.19 435 LYS A N 1
ATOM 3496 C CA . LYS A 1 435 ? -19.089 32.119 37.442 1.00 95.19 435 LYS A CA 1
ATOM 3497 C C . LYS A 1 435 ? -17.922 32.540 36.552 1.00 95.19 435 LYS A C 1
ATOM 3499 O O . LYS A 1 435 ? -17.118 33.355 36.980 1.00 95.19 435 LYS A O 1
ATOM 3504 N N . GLY A 1 436 ? -17.817 31.956 35.363 1.00 93.69 436 GLY A N 1
ATOM 3505 C CA . GLY A 1 436 ? -16.818 32.339 34.366 1.00 93.69 436 GLY A CA 1
ATOM 3506 C C . GLY A 1 436 ? -17.350 33.432 33.444 1.00 93.69 436 GLY A C 1
ATOM 3507 O O . GLY A 1 436 ? -18.535 33.424 33.101 1.00 93.69 436 GLY A O 1
ATOM 3508 N N . GLU A 1 437 ? -16.484 34.358 33.052 1.00 93.50 437 GLU A N 1
ATOM 3509 C CA . GLU A 1 437 ? -16.802 35.436 32.111 1.00 93.50 437 GLU A CA 1
ATOM 3510 C C . GLU A 1 437 ? -16.360 35.042 30.701 1.00 93.50 437 GLU A C 1
ATOM 3512 O O . GLU A 1 437 ? -15.205 34.679 30.504 1.00 93.50 437 GLU A O 1
ATOM 3517 N N . VAL A 1 438 ? -17.273 35.068 29.728 1.00 91.94 438 VAL A N 1
ATOM 3518 C CA . VAL A 1 438 ? -16.992 34.674 28.341 1.00 91.94 438 VAL A CA 1
ATOM 3519 C C . VAL A 1 438 ? -16.065 35.688 27.688 1.00 91.94 438 VAL A C 1
ATOM 3521 O O . VAL A 1 438 ? -16.397 36.869 27.640 1.00 91.94 438 VAL A O 1
ATOM 3524 N N . PHE A 1 439 ? -14.962 35.215 27.108 1.00 89.81 439 PHE A N 1
ATOM 3525 C CA . PHE A 1 439 ? -14.096 36.039 26.256 1.00 89.81 439 PHE A CA 1
ATOM 3526 C C . PHE A 1 439 ? -14.012 35.547 24.811 1.00 89.81 439 PHE A C 1
ATOM 3528 O O . PHE A 1 439 ? -13.644 36.310 23.922 1.00 89.81 439 PHE A O 1
ATOM 3535 N N . ASN A 1 440 ? -14.395 34.295 24.538 1.00 87.94 440 ASN A N 1
ATOM 3536 C CA . ASN A 1 440 ? -14.471 33.780 23.175 1.00 87.94 440 ASN A CA 1
ATOM 3537 C C . ASN A 1 440 ? -15.543 32.684 23.036 1.00 87.94 440 ASN A C 1
ATOM 3539 O O . ASN A 1 440 ? -15.812 31.918 23.965 1.00 87.94 440 ASN A O 1
ATOM 3543 N N . GLN A 1 441 ? -16.159 32.603 21.855 1.00 89.31 441 GLN A N 1
ATOM 3544 C CA . GLN A 1 441 ? -17.112 31.559 21.486 1.00 89.31 441 GLN A CA 1
ATOM 3545 C C . GLN A 1 441 ? -16.846 31.083 20.054 1.00 89.31 441 GLN A C 1
ATOM 3547 O O . GLN A 1 441 ? -17.014 31.839 19.096 1.00 89.31 441 GLN A O 1
ATOM 3552 N N . GLU A 1 442 ? -16.555 29.791 19.896 1.00 85.25 442 GLU A N 1
ATOM 3553 C CA . GLU A 1 442 ? -16.425 29.137 18.591 1.00 85.25 442 GLU A CA 1
ATOM 3554 C C . GLU A 1 442 ? -17.507 28.057 18.438 1.00 85.25 442 GLU A C 1
ATOM 3556 O O . GLU A 1 442 ? -17.481 26.987 19.053 1.00 85.25 442 GLU A O 1
ATOM 3561 N N . GLY A 1 443 ? -18.537 28.356 17.642 1.00 88.00 443 GLY A N 1
ATOM 3562 C CA . GLY A 1 443 ? -19.716 27.497 17.527 1.00 88.00 443 GLY A CA 1
ATOM 3563 C C . GLY A 1 443 ? -20.470 27.384 18.859 1.00 88.00 443 GLY A C 1
ATOM 3564 O O . GLY A 1 443 ? -21.043 28.365 19.336 1.00 88.00 443 GLY A O 1
ATOM 3565 N N . ARG A 1 444 ? -20.503 26.180 19.449 1.00 87.81 444 ARG A N 1
ATOM 3566 C CA . ARG A 1 444 ? -21.062 25.941 20.796 1.00 87.81 444 ARG A CA 1
ATOM 3567 C C . ARG A 1 444 ? -19.995 25.923 21.895 1.00 87.81 444 ARG A C 1
ATOM 3569 O O . ARG A 1 444 ? -20.368 25.900 23.062 1.00 87.81 444 ARG A O 1
ATOM 3576 N N . ALA A 1 445 ? -18.707 25.938 21.556 1.00 91.06 445 ALA A N 1
ATOM 3577 C CA . ALA A 1 445 ? -17.651 25.985 22.558 1.00 91.06 445 ALA A CA 1
ATOM 3578 C C . ALA A 1 445 ? -17.523 27.393 23.156 1.00 91.06 445 ALA A C 1
ATOM 3580 O O . ALA A 1 445 ? -17.689 28.376 22.433 1.00 91.06 445 ALA A O 1
ATOM 3581 N N . LEU A 1 446 ? -17.217 27.483 24.450 1.00 92.31 446 LEU A N 1
ATOM 3582 C CA . LEU A 1 446 ? -16.980 28.745 25.158 1.00 92.31 446 LEU A CA 1
ATOM 3583 C C . LEU A 1 446 ? -15.611 28.727 25.830 1.00 92.31 446 LEU A C 1
ATOM 3585 O O . LEU A 1 446 ? -15.256 27.738 26.472 1.00 92.31 446 LEU A O 1
ATOM 3589 N N . GLU A 1 447 ? -14.895 29.842 25.742 1.00 92.62 447 GLU A N 1
ATOM 3590 C CA . GLU A 1 447 ? -13.700 30.116 26.537 1.00 92.62 447 GLU A CA 1
ATOM 3591 C C . GLU A 1 447 ? -14.005 31.232 27.532 1.00 92.62 447 GLU A C 1
ATOM 3593 O O . GLU A 1 447 ? -14.613 32.251 27.182 1.00 92.62 447 GLU A O 1
ATOM 3598 N N . LEU A 1 448 ? -13.634 30.997 28.788 1.00 94.88 448 LEU A N 1
ATOM 3599 C CA . LEU A 1 448 ? -14.055 31.805 29.920 1.00 94.88 448 LEU A CA 1
ATOM 3600 C C . LEU A 1 448 ? -12.872 32.160 30.821 1.00 94.88 448 LEU A C 1
ATOM 3602 O O . LEU A 1 448 ? -12.022 31.309 31.111 1.00 94.88 448 LEU A O 1
ATOM 3606 N N . PHE A 1 449 ? -12.868 33.386 31.337 1.00 94.56 449 PHE A N 1
ATOM 3607 C CA . PHE A 1 449 ? -11.987 33.786 32.424 1.00 94.56 449 PHE A CA 1
ATOM 3608 C C . PHE A 1 449 ? -12.403 33.086 33.719 1.00 94.56 449 PHE A C 1
ATOM 3610 O O . PHE A 1 449 ? -13.595 32.913 34.004 1.00 94.56 449 PHE A O 1
ATOM 3617 N N . ILE A 1 450 ? -11.409 32.684 34.510 1.00 94.31 450 ILE A N 1
ATOM 3618 C CA . ILE A 1 450 ? -11.615 32.075 35.824 1.00 94.31 450 ILE A CA 1
ATOM 3619 C C . ILE A 1 450 ? -11.439 33.172 36.881 1.00 94.31 450 ILE A C 1
ATOM 3621 O O . ILE A 1 450 ? -10.379 33.797 36.917 1.00 94.31 450 ILE A O 1
ATOM 3625 N N . PRO A 1 451 ? -12.426 33.415 37.763 1.00 91.75 451 PRO A N 1
ATOM 3626 C CA . PRO A 1 451 ? -12.316 34.446 38.790 1.00 91.75 451 PRO A CA 1
ATOM 3627 C C . PRO A 1 451 ? -11.062 34.265 39.653 1.00 91.75 451 PRO A C 1
ATOM 3629 O O . PRO A 1 451 ? -10.865 33.201 40.237 1.00 91.75 451 PRO A O 1
ATOM 3632 N N . GLY A 1 452 ? -10.228 35.302 39.739 1.00 87.31 452 GLY A N 1
ATOM 3633 C CA . GLY A 1 452 ? -9.004 35.302 40.549 1.00 87.31 452 GLY A CA 1
ATOM 3634 C C . GLY A 1 452 ? -7.747 34.762 39.861 1.00 87.31 452 GLY A C 1
ATOM 3635 O O . GLY A 1 452 ? -6.664 34.904 40.425 1.00 87.31 452 GLY A O 1
ATOM 3636 N N . LEU A 1 453 ? -7.851 34.210 38.646 1.00 89.19 453 LEU A N 1
ATOM 3637 C CA . LEU A 1 453 ? -6.703 33.703 37.890 1.00 89.19 453 LEU A CA 1
ATOM 3638 C C . LEU A 1 453 ? -6.453 34.508 36.614 1.00 89.19 453 LEU A C 1
ATOM 3640 O O . LEU A 1 453 ? -7.379 34.935 35.932 1.00 89.19 453 LEU A O 1
ATOM 3644 N N . ASP A 1 454 ? -5.171 34.673 36.300 1.00 82.62 454 ASP A N 1
ATOM 3645 C CA . ASP A 1 454 ? -4.696 35.248 35.044 1.00 82.62 454 ASP A CA 1
ATOM 3646 C C . ASP A 1 454 ? -4.861 34.223 33.901 1.00 82.62 454 ASP A C 1
ATOM 3648 O O . ASP A 1 454 ? -4.590 33.028 34.077 1.00 82.62 454 ASP A O 1
ATOM 3652 N N . ASP A 1 455 ? -5.300 34.675 32.728 1.00 78.62 455 ASP A N 1
ATOM 3653 C CA . ASP A 1 455 ? -5.584 33.828 31.562 1.00 78.62 455 ASP A CA 1
ATOM 3654 C C . ASP A 1 455 ? -4.323 33.202 30.945 1.00 78.62 455 ASP A C 1
ATOM 3656 O O . ASP A 1 455 ? -4.398 32.168 30.274 1.00 78.62 455 ASP A O 1
ATOM 3660 N N . THR A 1 456 ? -3.144 33.745 31.256 1.00 78.00 456 THR A N 1
ATOM 3661 C CA . THR A 1 456 ? -1.848 33.133 30.934 1.00 78.00 456 THR A CA 1
ATOM 3662 C C . THR A 1 456 ? -1.459 31.995 31.886 1.00 78.00 456 THR A C 1
ATOM 3664 O O . THR A 1 456 ? -0.501 31.264 31.615 1.00 78.00 456 THR A O 1
ATOM 3667 N N . VAL A 1 457 ? -2.203 31.806 32.982 1.00 83.00 457 VAL A N 1
ATOM 3668 C CA . VAL A 1 457 ? -2.029 30.708 33.944 1.00 83.00 457 VAL A CA 1
ATOM 3669 C C . VAL A 1 457 ? -3.096 29.642 33.731 1.00 83.00 457 VAL A C 1
ATOM 3671 O O . VAL A 1 457 ? -2.761 28.460 33.595 1.00 83.00 457 VAL A O 1
ATOM 3674 N N . ALA A 1 458 ? -4.370 30.038 33.678 1.00 89.00 458 ALA A N 1
ATOM 3675 C CA . ALA A 1 458 ? -5.467 29.117 33.426 1.00 89.00 458 ALA A CA 1
ATOM 3676 C C . ALA A 1 458 ? -6.688 29.798 32.797 1.00 89.00 458 ALA A C 1
ATOM 3678 O O . ALA A 1 458 ? -7.097 30.877 33.210 1.00 89.00 458 ALA A O 1
ATOM 3679 N N . ALA A 1 459 ? -7.322 29.104 31.854 1.00 92.19 459 ALA A N 1
ATOM 3680 C CA . ALA A 1 459 ? -8.577 29.523 31.235 1.00 92.19 459 ALA A CA 1
ATOM 3681 C C . ALA A 1 459 ? -9.565 28.356 31.229 1.00 92.19 459 ALA A C 1
ATOM 3683 O O . ALA A 1 459 ? -9.170 27.194 31.080 1.00 92.19 459 ALA A O 1
ATOM 3684 N N . ALA A 1 460 ? -10.850 28.652 31.398 1.00 94.25 460 ALA A N 1
ATOM 3685 C CA . ALA A 1 460 ? -11.887 27.635 31.377 1.00 94.25 460 ALA A CA 1
ATOM 3686 C C . ALA A 1 460 ? -12.430 27.428 29.964 1.00 94.25 460 ALA A C 1
ATOM 3688 O O . ALA A 1 460 ? -12.634 28.378 29.215 1.00 94.25 460 ALA A O 1
ATOM 3689 N N . TYR A 1 461 ? -12.671 26.171 29.608 1.00 95.62 461 TYR A N 1
ATOM 3690 C CA . TYR A 1 461 ? -13.184 25.764 28.309 1.00 95.62 461 TYR A CA 1
ATOM 3691 C C . TYR A 1 461 ? -14.410 24.878 28.492 1.00 95.62 461 TYR A C 1
ATOM 3693 O O . TYR A 1 461 ? -14.325 23.816 29.112 1.00 95.62 461 TYR A O 1
ATOM 3701 N N . ILE A 1 462 ? -15.536 25.300 27.924 1.00 94.12 462 ILE A N 1
ATOM 3702 C CA . ILE A 1 462 ? -16.741 24.480 27.811 1.00 94.12 462 ILE A CA 1
ATOM 3703 C C . ILE A 1 462 ? -16.823 23.966 26.380 1.00 94.12 462 ILE A C 1
ATOM 3705 O O . ILE A 1 462 ? -16.961 24.752 25.442 1.00 94.12 462 ILE A O 1
ATOM 3709 N N . GLY A 1 463 ? -16.744 22.646 26.212 1.00 89.19 463 GLY A N 1
ATOM 3710 C CA . GLY A 1 463 ? -16.841 22.009 24.902 1.00 89.19 463 GLY A CA 1
ATOM 3711 C C . GLY A 1 463 ? -18.249 22.101 24.295 1.00 89.19 463 GLY A C 1
ATOM 3712 O O . GLY A 1 463 ? -19.223 22.331 25.014 1.00 89.19 463 GLY A O 1
ATOM 3713 N N . PRO A 1 464 ? -18.403 21.880 22.975 1.00 86.44 464 PRO A N 1
ATOM 3714 C CA . PRO A 1 464 ? -19.705 21.908 22.306 1.00 86.44 464 PRO A CA 1
ATOM 3715 C C . PRO A 1 464 ? -20.752 20.968 22.919 1.00 86.44 464 PRO A C 1
ATOM 3717 O O . PRO A 1 464 ? -21.935 21.305 22.934 1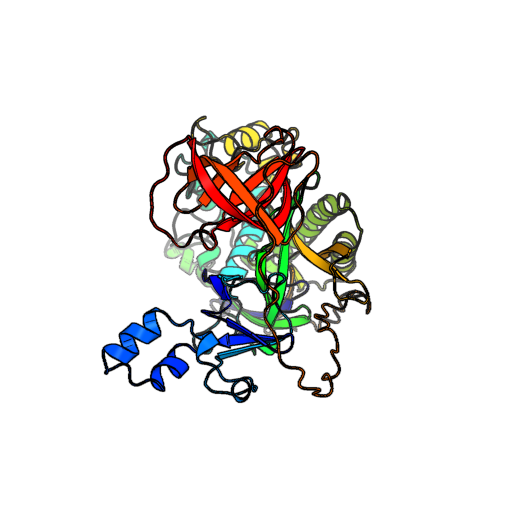.00 86.44 464 PRO A O 1
ATOM 3720 N N . ASP A 1 465 ? -20.331 19.808 23.420 1.00 86.00 465 ASP A N 1
ATOM 3721 C CA . ASP A 1 465 ? -21.222 18.810 24.026 1.00 86.00 465 ASP A CA 1
ATOM 3722 C C . ASP A 1 465 ? -21.577 19.149 25.480 1.00 86.00 465 ASP A C 1
ATOM 3724 O O . ASP A 1 465 ? -22.654 18.796 25.960 1.00 86.00 465 ASP A O 1
ATOM 3728 N N . ASP A 1 466 ? -20.726 19.941 26.130 1.00 87.50 466 ASP A N 1
ATOM 3729 C CA . ASP A 1 466 ? -20.889 20.427 27.497 1.00 87.50 466 ASP A CA 1
ATOM 3730 C C . ASP A 1 466 ? -21.590 21.802 27.573 1.00 87.50 466 ASP A C 1
ATOM 3732 O O . ASP A 1 466 ? -21.891 22.306 28.661 1.00 87.50 466 ASP A O 1
ATOM 3736 N N . ASN A 1 467 ? -21.896 22.400 26.413 1.00 88.06 467 ASN A N 1
ATOM 3737 C CA . ASN A 1 467 ? -22.743 23.578 26.245 1.00 88.06 467 ASN A CA 1
ATOM 3738 C C . ASN A 1 467 ? -23.972 23.234 25.373 1.00 88.06 467 ASN A C 1
ATOM 3740 O O . ASN A 1 467 ? -23.995 23.489 24.163 1.00 88.06 467 ASN A O 1
ATOM 3744 N N . PRO A 1 468 ? -25.043 22.669 25.960 1.00 76.00 468 PRO A N 1
ATOM 3745 C CA . PRO A 1 468 ? -26.192 22.177 25.196 1.00 76.00 468 PRO A CA 1
ATOM 3746 C C . PRO A 1 468 ? -27.064 23.291 24.592 1.00 76.00 468 PRO A C 1
ATOM 3748 O O . PRO A 1 468 ? -28.017 23.001 23.871 1.00 76.00 468 PRO A O 1
ATOM 3751 N N . THR A 1 469 ? -26.779 24.569 24.871 1.00 75.50 469 THR A N 1
ATOM 3752 C CA . THR A 1 469 ? -27.541 25.689 24.310 1.00 75.50 469 THR A CA 1
ATOM 3753 C C . THR A 1 469 ? -26.941 26.189 22.996 1.00 75.50 469 THR A C 1
ATOM 3755 O O . THR A 1 469 ? -25.730 26.268 22.828 1.00 75.50 469 THR A O 1
ATOM 3758 N N . SER A 1 470 ? -27.808 26.599 22.071 1.00 75.94 470 SER A N 1
ATOM 3759 C CA . SER A 1 470 ? -27.436 27.348 20.866 1.00 75.94 470 SER A CA 1
ATOM 3760 C C . SER A 1 470 ? -27.384 28.865 21.099 1.00 75.94 470 SER A C 1
ATOM 3762 O O . SER A 1 470 ? -27.362 29.636 20.137 1.00 75.94 470 SER A O 1
ATOM 3764 N N . LYS A 1 471 ? -27.434 29.317 22.362 1.00 83.25 471 LYS A N 1
ATOM 3765 C CA . LYS A 1 471 ? -27.357 30.737 22.715 1.00 83.25 471 LYS A CA 1
ATOM 3766 C C . LYS A 1 471 ? -26.000 31.303 22.278 1.00 83.25 471 LYS A C 1
ATOM 3768 O O . LYS A 1 471 ? -24.956 30.703 22.530 1.00 83.25 471 LYS A O 1
ATOM 3773 N N . LYS A 1 472 ? -26.035 32.473 21.637 1.00 85.44 472 LYS A N 1
ATOM 3774 C CA . LYS A 1 472 ? -24.844 33.295 21.406 1.00 85.44 472 LYS A CA 1
ATOM 3775 C C . LYS A 1 472 ? -24.548 34.116 22.656 1.00 85.44 472 LYS A C 1
ATOM 3777 O O . LYS A 1 472 ? -25.470 34.714 23.214 1.00 85.44 472 LYS A O 1
ATOM 3782 N N . TYR A 1 473 ? -23.291 34.116 23.060 1.00 87.31 473 TYR A N 1
ATOM 3783 C CA . TYR A 1 473 ? -22.754 34.870 24.179 1.00 87.31 473 TYR A CA 1
ATOM 3784 C C . TYR A 1 473 ? -21.949 36.050 23.645 1.00 87.31 473 TYR A C 1
ATOM 3786 O O . TYR A 1 473 ? -21.229 35.914 22.655 1.00 87.31 473 TYR A O 1
ATOM 3794 N N . ALA A 1 474 ? -22.119 37.210 24.268 1.00 81.12 474 ALA A N 1
ATOM 3795 C CA . ALA A 1 474 ? -21.225 38.339 24.063 1.00 81.12 474 ALA A CA 1
ATOM 3796 C C . ALA A 1 474 ? -20.013 38.213 24.996 1.00 81.12 474 ALA A C 1
ATOM 3798 O O . ALA A 1 474 ? -20.088 37.564 26.040 1.00 81.12 474 ALA A O 1
ATOM 3799 N N . GLU A 1 475 ? -18.906 38.850 24.624 1.00 86.31 475 GLU A N 1
ATOM 3800 C CA . GLU A 1 475 ? -17.785 39.063 25.541 1.00 86.31 475 GLU A CA 1
ATOM 3801 C C . GLU A 1 475 ? -18.289 39.787 26.804 1.00 86.31 475 GLU A C 1
ATOM 3803 O O . GLU A 1 475 ? -19.064 40.744 26.705 1.00 86.31 475 GLU A O 1
ATOM 3808 N N . GLY A 1 476 ? -17.916 39.286 27.982 1.00 78.62 476 GLY A N 1
ATOM 3809 C CA . GLY A 1 476 ? -18.412 39.762 29.278 1.00 78.62 476 GLY A CA 1
ATOM 3810 C C . GLY A 1 476 ? -19.649 39.031 29.818 1.00 78.62 476 GLY A C 1
ATOM 3811 O O . GLY A 1 476 ? -20.042 39.244 30.968 1.00 78.62 476 GLY A O 1
ATOM 3812 N N . ASP A 1 477 ? -20.283 38.148 29.035 1.00 90.19 477 ASP A N 1
ATOM 3813 C CA . ASP A 1 477 ? -21.408 37.355 29.534 1.00 90.19 477 ASP A CA 1
ATOM 3814 C C . ASP A 1 477 ? -20.953 36.348 30.601 1.00 90.19 477 ASP A C 1
ATOM 3816 O O . ASP A 1 477 ? -19.943 35.663 30.458 1.00 90.19 477 ASP A O 1
ATOM 3820 N N . ILE A 1 478 ? -21.757 36.185 31.655 1.00 92.50 478 ILE A N 1
ATOM 3821 C CA . ILE A 1 478 ? -21.446 35.266 32.754 1.00 92.50 478 ILE A CA 1
ATOM 3822 C C . ILE A 1 478 ? -22.100 33.896 32.544 1.00 92.50 478 ILE A C 1
ATOM 3824 O O . ILE A 1 478 ? -23.314 33.785 32.328 1.00 92.50 478 ILE A O 1
ATOM 3828 N N . VAL A 1 479 ? -21.303 32.836 32.688 1.00 91.75 479 VAL A N 1
ATOM 3829 C CA . VAL A 1 479 ? -21.731 31.435 32.593 1.00 91.75 479 VAL A CA 1
ATOM 3830 C C . VAL A 1 479 ? -21.312 30.663 33.841 1.00 91.75 479 VAL A C 1
ATOM 3832 O O . VAL A 1 479 ? -20.181 30.769 34.312 1.00 91.75 479 VAL A O 1
ATOM 3835 N N . ILE A 1 480 ? -22.230 29.864 34.393 1.00 93.31 480 ILE A N 1
ATOM 3836 C CA . ILE A 1 480 ? -21.908 28.978 35.513 1.00 93.31 480 ILE A CA 1
ATOM 3837 C C . ILE A 1 480 ? -21.236 27.722 34.968 1.00 93.31 480 ILE A C 1
ATOM 3839 O O . ILE A 1 480 ? -21.804 26.995 34.151 1.00 93.31 480 ILE A O 1
ATOM 3843 N N . CYS A 1 481 ? -20.028 27.482 35.457 1.00 91.31 481 CYS A N 1
ATOM 3844 C CA . CYS A 1 481 ? -19.191 26.351 35.100 1.00 91.31 481 CYS A CA 1
ATOM 3845 C C . CYS A 1 481 ? -19.130 25.365 36.249 1.00 91.31 481 CYS A C 1
ATOM 3847 O O . CYS A 1 481 ? -19.020 25.778 37.401 1.00 91.31 481 CYS A O 1
ATOM 3849 N N . GLU A 1 482 ? -19.134 24.078 35.930 1.00 94.62 482 GLU A N 1
ATOM 3850 C CA . GLU A 1 482 ? -18.681 23.017 36.821 1.00 94.62 482 GLU A CA 1
ATOM 3851 C C . GLU A 1 482 ? -17.465 22.341 36.197 1.00 94.62 482 GLU A C 1
ATOM 3853 O O . GLU A 1 482 ? -17.527 21.889 35.053 1.00 94.62 482 GLU A O 1
ATOM 3858 N N . VAL A 1 483 ? -16.364 22.280 36.940 1.00 94.00 483 VAL A N 1
ATOM 3859 C CA . VAL A 1 483 ? -15.110 21.691 36.468 1.00 94.00 483 VAL A CA 1
ATOM 3860 C C . VAL A 1 483 ? -15.271 20.180 36.346 1.00 94.00 483 VAL A C 1
ATOM 3862 O O . VAL A 1 483 ? -15.582 19.498 37.321 1.00 94.00 483 VAL A O 1
ATOM 3865 N N . ILE A 1 484 ? -15.019 19.647 35.156 1.00 92.06 484 ILE A N 1
ATOM 3866 C CA . ILE A 1 484 ? -15.098 18.213 34.844 1.00 92.06 484 ILE A CA 1
ATOM 3867 C C . ILE A 1 484 ? -13.731 17.603 34.526 1.00 92.06 484 ILE A C 1
ATOM 3869 O O . ILE A 1 484 ? -13.583 16.385 34.564 1.00 92.06 484 ILE A O 1
ATOM 3873 N N . GLY A 1 485 ? -12.720 18.431 34.255 1.00 88.12 485 GLY A N 1
ATOM 3874 C CA . GLY A 1 485 ? -11.372 17.966 33.956 1.00 88.12 485 GLY A CA 1
ATOM 3875 C C . GLY A 1 485 ? -10.357 19.101 33.889 1.00 88.12 485 GLY A C 1
ATOM 3876 O O . GLY A 1 485 ? -10.710 20.276 33.864 1.00 88.12 485 GLY A O 1
ATOM 3877 N N . LEU A 1 486 ? -9.077 18.742 33.850 1.00 90.31 486 LEU A N 1
ATOM 3878 C CA . LEU A 1 486 ? -7.958 19.671 33.701 1.00 90.31 486 LEU A CA 1
ATOM 3879 C C . LEU A 1 486 ? -7.052 19.168 32.577 1.00 90.31 486 LEU A C 1
ATOM 3881 O O . LEU A 1 486 ? -6.745 17.976 32.513 1.00 90.31 486 LEU A O 1
ATOM 3885 N N . LYS A 1 487 ? -6.610 20.064 31.694 1.00 88.50 487 LYS A N 1
ATOM 3886 C CA . LYS A 1 487 ? -5.767 19.731 30.541 1.00 88.50 487 LYS A CA 1
ATOM 3887 C C . LYS A 1 487 ? -4.650 20.757 30.377 1.00 88.50 487 LYS A C 1
ATOM 3889 O O . LYS A 1 487 ? -4.906 21.937 30.178 1.00 88.50 487 LYS A O 1
ATOM 3894 N N . GLN A 1 488 ? -3.396 20.315 30.389 1.00 84.31 488 GLN A N 1
ATOM 3895 C CA . GLN A 1 488 ? -2.256 21.208 30.168 1.00 84.31 488 GLN A CA 1
ATOM 3896 C C . GLN A 1 488 ? -2.082 21.518 28.671 1.00 84.31 488 GLN A C 1
ATOM 3898 O O . GLN A 1 488 ? -1.896 20.600 27.867 1.00 84.31 488 GLN A O 1
ATOM 3903 N N . ILE A 1 489 ? -2.095 22.801 28.290 1.00 75.38 489 ILE A N 1
ATOM 3904 C CA . ILE A 1 489 ? -1.856 23.263 26.913 1.00 75.38 489 ILE A CA 1
ATOM 3905 C C . ILE A 1 489 ? -0.692 24.257 26.921 1.00 75.38 489 ILE A C 1
ATOM 3907 O O . ILE A 1 489 ? -0.830 25.441 27.219 1.00 75.38 489 ILE A O 1
ATOM 3911 N N . GLY A 1 490 ? 0.505 23.763 26.600 1.00 80.44 490 GLY A N 1
ATOM 3912 C CA . GLY A 1 490 ? 1.722 24.567 26.701 1.00 80.44 490 GLY A CA 1
ATOM 3913 C C . GLY A 1 490 ? 1.996 24.976 28.153 1.00 80.44 490 GLY A C 1
ATOM 3914 O O . GLY A 1 490 ? 2.152 24.113 29.018 1.00 80.44 490 GLY A O 1
ATOM 3915 N N . ARG A 1 491 ? 2.071 26.286 28.416 1.00 75.56 491 ARG A N 1
ATOM 3916 C CA . ARG A 1 491 ? 2.276 26.844 29.768 1.00 75.56 491 ARG A CA 1
ATOM 3917 C C . ARG A 1 491 ? 0.972 27.156 30.514 1.00 75.56 491 ARG A C 1
ATOM 3919 O O . ARG A 1 491 ? 1.045 27.424 31.705 1.00 75.56 491 ARG A O 1
ATOM 3926 N N . ILE A 1 492 ? -0.178 27.064 29.843 1.00 78.69 492 ILE A N 1
ATOM 3927 C CA . ILE A 1 492 ? -1.498 27.405 30.387 1.00 78.69 492 ILE A CA 1
ATOM 3928 C C . ILE A 1 492 ? -2.231 26.115 30.780 1.00 78.69 492 ILE A C 1
ATOM 3930 O O . ILE A 1 492 ? -2.190 25.116 30.051 1.00 78.69 492 ILE A O 1
ATOM 3934 N N . CYS A 1 493 ? -2.913 26.122 31.924 1.00 84.94 493 CYS A N 1
ATOM 3935 C CA . CYS A 1 493 ? -3.827 25.052 32.310 1.00 84.94 493 CYS A CA 1
ATOM 3936 C C . CYS A 1 493 ? -5.234 25.339 31.763 1.00 84.94 493 CYS A C 1
ATOM 3938 O O . CYS A 1 493 ? -5.890 26.292 32.174 1.00 84.94 493 CYS A O 1
ATOM 3940 N N . GLN A 1 494 ? -5.720 24.516 30.836 1.00 93.25 494 GLN A N 1
ATOM 3941 C CA . GLN A 1 494 ? -7.100 24.596 30.372 1.00 93.25 494 GLN A CA 1
ATOM 3942 C C . GLN A 1 494 ? -8.007 23.814 31.331 1.00 93.25 494 GLN A C 1
ATOM 3944 O O . GLN A 1 494 ? -7.901 22.590 31.450 1.00 93.25 494 GLN A O 1
ATOM 3949 N N . VAL A 1 495 ? -8.917 24.518 31.998 1.00 94.38 495 VAL A N 1
ATOM 3950 C CA . VAL A 1 495 ? -9.903 23.938 32.914 1.00 94.38 495 VAL A CA 1
ATOM 3951 C C . VAL A 1 495 ? -11.125 23.519 32.105 1.00 94.38 495 VAL A C 1
ATOM 3953 O O . VAL A 1 495 ? -11.849 24.361 31.584 1.00 94.38 495 VAL A O 1
ATOM 3956 N N . GLN A 1 496 ? -11.345 22.215 31.951 1.00 95.19 496 GLN A N 1
ATOM 3957 C CA . GLN A 1 496 ? -12.497 21.700 31.216 1.00 95.19 496 GLN A CA 1
ATOM 3958 C C . GLN A 1 496 ? -13.737 21.780 32.096 1.00 95.19 496 GLN A C 1
ATOM 3960 O O . GLN A 1 496 ? -13.768 21.232 33.201 1.00 95.19 496 GLN A O 1
ATOM 3965 N N . CYS A 1 497 ? -14.761 22.449 31.587 1.00 94.69 497 CYS A N 1
ATOM 3966 C CA . CYS A 1 497 ? -15.977 22.749 32.316 1.00 94.69 497 CYS A CA 1
ATOM 3967 C C . CYS A 1 497 ? -17.199 22.235 31.560 1.00 94.69 497 CYS A C 1
ATOM 3969 O O . CYS A 1 497 ? -17.232 22.246 30.331 1.00 94.69 497 CYS A O 1
ATOM 3971 N N . ARG A 1 498 ? -18.245 21.882 32.308 1.00 92.81 498 ARG A N 1
ATOM 3972 C CA . ARG A 1 498 ? -19.605 21.816 31.777 1.00 92.81 498 ARG A CA 1
ATOM 3973 C C . ARG A 1 498 ? -20.434 22.990 32.233 1.00 92.81 498 ARG A C 1
ATOM 3975 O O . ARG A 1 498 ? -20.273 23.480 33.353 1.00 92.81 498 ARG A O 1
ATOM 3982 N N . LYS A 1 499 ? -21.335 23.431 31.364 1.00 89.50 499 LYS A N 1
ATOM 3983 C CA . LYS A 1 499 ? -22.281 24.482 31.705 1.00 89.50 499 LYS A CA 1
ATOM 3984 C C . LYS A 1 499 ? -23.377 23.921 32.614 1.00 89.50 499 LYS A C 1
ATOM 3986 O O . LYS A 1 499 ? -23.968 22.890 32.289 1.00 89.50 499 LYS A O 1
ATOM 3991 N N . VAL A 1 500 ? -23.663 24.625 33.711 1.00 85.38 500 VAL A N 1
ATOM 3992 C CA . VAL A 1 500 ? -24.740 24.292 34.665 1.00 85.38 500 VAL A CA 1
ATOM 3993 C C . VAL A 1 500 ? -25.892 25.279 34.576 1.00 85.38 500 VAL A C 1
ATOM 3995 O O . VAL A 1 500 ? -25.628 26.493 34.408 1.00 85.38 500 VAL A O 1
#

Radius of gyration: 28.54 Å; Cα contacts (8 Å, |Δi|>4): 978; chains: 1; bounding box: 64×65×86 Å

Secondary structure (DSSP, 8-state):
--SEEEEEEEEEE-S-B--EEEEEEEBTTTEEEETTEEEEE-HHHHHTTS-TTSHHHHHHHTTS-GGGG--GGG-STT-TTEEEEEES--S--STT-EEEEEPB-TTS-B---HHHHHHHHHHHHHHHHHHHTT----GGGS-SSGGGTTHHHHHHHH-SSTTT-GGGSEEEPPPPP--GGGEEEEEEEEEESSSPPPPPEEEEEEPTT-EEEEEEEEEGGGGSHHHHHTT-PPTTHHHHHTHHHHHHHHHHHHHHHHHHHHTTSSSSHHHHHHHHHHHS---TTEEEEE-TTTTTTGGGTTHHHHTT-HHHHHHHHS-GGGTS--TTTT---SSGGG-S-EEEEEEEEEE-TTS-EEEEEEEEES-EEEEEEE-SSSPPPP--------TTS---------PPPP------PPPPPPPEE---SSPPPTT-EEEEEEEEEETTEEEEEPTTS-TTTEEEEE-TTT--------TT-EEEEEEEEEEEETTEEEEEEEE-

pLDDT: mean 87.94, std 14.72, range [25.84, 98.56]

Nearest PDB structures (foldseek):
  6mur-assembly1_F  TM=6.787E-01  e=4.812E-18  Thermococcus onnurineus NA1
  6ifz-assembly1_H  TM=6.730E-01  e=1.744E-16  Streptococcus thermophilus ND03
  4mtn-assembly1_A  TM=8.620E-01  e=6.379E-03  Planctopirus limnophila DSM 3776
  6jly-assembly1_M  TM=7.093E-01  e=4.851E-01  Saccharomyces cerevisiae S288C
  6jly-assembly1_L  TM=6.436E-01  e=3.255E-01  Saccharomyces cerevisiae S288C